Protein AF-A0A7J7K8Y7-F1 (afdb_monomer_lite)

Structure (mmCIF, N/CA/C/O backbone):
data_AF-A0A7J7K8Y7-F1
#
_entry.id   AF-A0A7J7K8Y7-F1
#
loop_
_atom_site.group_PDB
_atom_site.id
_atom_site.type_symbol
_atom_site.label_atom_id
_atom_site.label_alt_id
_atom_site.label_comp_id
_atom_site.label_asym_id
_atom_site.label_entity_id
_atom_site.label_seq_id
_atom_site.pdbx_PDB_ins_code
_atom_site.Cartn_x
_atom_site.Cartn_y
_atom_site.Cartn_z
_atom_site.occupancy
_atom_site.B_iso_or_equiv
_atom_site.auth_seq_id
_atom_site.auth_comp_id
_atom_site.auth_asym_id
_atom_site.auth_atom_id
_atom_site.pdbx_PDB_model_num
ATOM 1 N N . MET A 1 1 ? -10.986 -23.742 -2.523 1.00 42.19 1 MET A N 1
ATOM 2 C CA . MET A 1 1 ? -12.209 -23.161 -3.124 1.00 42.19 1 MET A CA 1
ATOM 3 C C . MET A 1 1 ? -11.952 -21.820 -3.819 1.00 42.19 1 MET A C 1
ATOM 5 O O . MET A 1 1 ? -12.492 -21.605 -4.888 1.00 42.19 1 MET A O 1
ATOM 9 N N . TYR A 1 2 ? -11.054 -20.956 -3.331 1.00 49.38 2 TYR A N 1
ATOM 10 C CA . TYR A 1 2 ? -10.818 -19.616 -3.920 1.00 49.38 2 TYR A CA 1
ATOM 11 C C . TYR A 1 2 ? -10.045 -19.572 -5.253 1.00 49.38 2 TYR A C 1
ATOM 13 O O . TYR A 1 2 ? -9.856 -18.504 -5.833 1.00 49.38 2 TYR A O 1
ATOM 21 N N . CYS A 1 3 ? -9.588 -20.729 -5.743 1.00 46.72 3 CYS A N 1
ATOM 22 C CA . CYS A 1 3 ? -8.905 -20.882 -7.030 1.00 46.72 3 CYS A CA 1
ATOM 23 C C . CYS A 1 3 ? -9.570 -21.924 -7.951 1.00 46.72 3 CYS A C 1
ATOM 25 O O . CYS A 1 3 ? -8.966 -22.340 -8.931 1.00 46.72 3 CYS A O 1
ATOM 27 N N . THR A 1 4 ? -10.788 -22.390 -7.637 1.00 38.56 4 THR A N 1
ATOM 28 C CA . THR A 1 4 ? -11.357 -23.604 -8.262 1.00 38.56 4 THR A CA 1
ATOM 29 C C . THR A 1 4 ? -12.369 -23.357 -9.382 1.00 38.56 4 THR A C 1
ATOM 31 O O . THR A 1 4 ? -12.868 -24.322 -9.956 1.00 38.56 4 THR A O 1
ATOM 34 N N . GLN A 1 5 ? -12.673 -22.106 -9.739 1.00 36.34 5 GLN A N 1
ATOM 35 C CA . GLN A 1 5 ? -13.480 -21.809 -10.929 1.00 36.34 5 GLN A CA 1
ATOM 36 C C . GLN A 1 5 ? -12.563 -21.598 -12.143 1.00 36.34 5 GLN A C 1
ATOM 38 O O . GLN A 1 5 ? -12.161 -20.485 -12.465 1.00 36.34 5 GLN A O 1
ATOM 43 N N . GLY A 1 6 ? -12.202 -22.710 -12.788 1.00 42.69 6 GLY A N 1
ATOM 44 C CA . GLY A 1 6 ? -11.331 -22.756 -13.966 1.00 42.69 6 GLY A CA 1
ATOM 45 C C . GLY A 1 6 ? -9.971 -23.392 -13.677 1.00 42.69 6 GLY A C 1
ATOM 46 O O . GLY A 1 6 ? -9.466 -23.329 -12.559 1.00 42.69 6 GLY A O 1
ATOM 47 N N . ALA A 1 7 ? -9.378 -24.033 -14.687 1.00 43.75 7 ALA A N 1
ATOM 48 C CA . ALA A 1 7 ? -8.025 -24.578 -14.605 1.00 43.75 7 ALA A CA 1
ATOM 49 C C . ALA A 1 7 ? -7.012 -23.422 -14.495 1.00 43.75 7 ALA A C 1
ATOM 51 O O . ALA A 1 7 ? -6.517 -22.924 -15.506 1.00 43.75 7 ALA A O 1
ATOM 52 N N . MET A 1 8 ? -6.750 -22.943 -13.274 1.00 53.72 8 MET A N 1
ATOM 53 C CA . MET A 1 8 ? -5.666 -21.994 -13.027 1.00 53.72 8 MET A CA 1
ATOM 54 C C . MET A 1 8 ? -4.323 -22.674 -13.269 1.00 53.72 8 MET A C 1
ATOM 56 O O . MET A 1 8 ? -4.149 -23.863 -12.996 1.00 53.72 8 MET A O 1
ATOM 60 N N . LEU A 1 9 ? -3.360 -21.909 -13.779 1.00 56.75 9 LEU A N 1
ATOM 61 C CA . LEU A 1 9 ? -2.004 -22.409 -13.940 1.00 56.75 9 LEU A CA 1
ATOM 62 C C . LEU A 1 9 ? -1.392 -22.595 -12.546 1.00 56.75 9 LEU A C 1
ATOM 64 O O . LEU A 1 9 ? -1.409 -21.685 -11.719 1.00 56.75 9 LEU A O 1
ATOM 68 N N . ILE A 1 10 ? -0.852 -23.774 -12.268 1.00 55.50 10 ILE A N 1
ATOM 69 C CA . ILE A 1 10 ? -0.033 -23.987 -11.074 1.00 55.50 10 ILE A CA 1
ATOM 70 C C . ILE A 1 10 ? 1.358 -23.439 -11.387 1.00 55.50 10 ILE A C 1
ATOM 72 O O . ILE A 1 10 ? 1.888 -23.689 -12.473 1.00 55.50 10 ILE A O 1
ATOM 76 N N . TYR A 1 11 ? 1.930 -22.683 -10.449 1.00 52.38 11 TYR A N 1
ATOM 77 C CA . TYR A 1 11 ? 3.283 -22.137 -10.555 1.00 52.38 11 TYR A CA 1
ATOM 78 C C . TYR A 1 11 ? 4.295 -23.287 -10.419 1.00 52.38 11 TYR A C 1
ATOM 80 O O . TYR A 1 11 ? 4.822 -23.555 -9.339 1.00 52.38 11 TYR A O 1
ATOM 88 N N . HIS A 1 12 ? 4.486 -24.053 -11.493 1.00 46.81 12 HIS A N 1
ATOM 89 C CA . HIS A 1 12 ? 5.360 -25.221 -11.494 1.00 46.81 12 HIS A CA 1
ATOM 90 C C . HIS A 1 12 ? 6.812 -24.818 -11.714 1.00 46.81 12 HIS A C 1
ATOM 92 O O . HIS A 1 12 ? 7.111 -24.033 -12.610 1.00 46.81 12 HIS A O 1
ATOM 98 N N . ALA A 1 13 ? 7.729 -25.448 -10.976 1.00 47.72 13 ALA A N 1
ATOM 99 C CA . ALA A 1 13 ? 9.155 -25.244 -11.199 1.00 47.72 13 ALA A CA 1
ATOM 100 C C . ALA A 1 13 ? 9.635 -25.663 -12.596 1.00 47.72 13 ALA A C 1
ATOM 102 O O . ALA A 1 13 ? 10.548 -25.067 -13.150 1.00 47.72 13 ALA A O 1
ATOM 103 N N . SER A 1 14 ? 8.941 -26.612 -13.224 1.00 39.25 14 SER A N 1
ATOM 104 C CA . SER A 1 14 ? 9.184 -27.010 -14.613 1.00 39.25 14 SER A CA 1
ATOM 105 C C . SER A 1 14 ? 8.753 -25.971 -15.656 1.00 39.25 14 SER A C 1
ATOM 107 O O . SER A 1 14 ? 9.057 -26.140 -16.834 1.00 39.25 14 SER A O 1
ATOM 109 N N . GLN A 1 15 ? 8.034 -24.916 -15.255 1.00 44.22 15 GLN A N 1
ATOM 110 C CA . GLN A 1 15 ? 7.740 -23.767 -16.114 1.00 44.22 15 GLN A CA 1
ATOM 111 C C . GLN A 1 15 ? 8.836 -22.701 -16.040 1.00 44.22 15 GLN A C 1
ATOM 113 O O . GLN A 1 15 ? 8.755 -21.723 -16.784 1.00 44.22 15 GLN A O 1
ATOM 118 N N . PHE A 1 16 ? 9.858 -22.873 -15.191 1.00 52.09 16 PHE A N 1
ATOM 119 C CA . PHE A 1 16 ? 10.977 -21.946 -15.179 1.00 52.09 16 PHE A CA 1
ATOM 120 C C . PHE A 1 16 ? 11.800 -22.043 -16.453 1.00 52.09 16 PHE A C 1
ATOM 122 O O . PHE A 1 16 ? 11.925 -23.121 -17.044 1.00 52.09 16 PHE A O 1
ATOM 129 N N . PRO A 1 17 ? 12.393 -20.911 -16.862 1.00 51.50 17 PRO A N 1
ATOM 130 C CA . PRO A 1 17 ? 13.488 -20.925 -17.807 1.00 51.50 17 PRO A CA 1
ATOM 131 C C . PRO A 1 17 ? 14.466 -22.052 -17.445 1.00 51.50 17 PRO A C 1
ATOM 133 O O . PRO A 1 17 ? 14.817 -22.171 -16.266 1.00 51.50 17 PRO A O 1
ATOM 136 N N . PRO A 1 18 ? 14.977 -22.841 -18.410 1.00 57.06 18 PRO A N 1
ATOM 137 C CA . PRO A 1 18 ? 16.203 -23.595 -18.177 1.00 57.06 18 PRO A CA 1
ATOM 138 C C . PRO A 1 18 ? 17.205 -22.656 -17.507 1.00 57.06 18 PRO A C 1
ATOM 140 O O . PRO A 1 18 ? 17.241 -21.486 -17.894 1.00 57.06 18 PRO A O 1
ATOM 143 N N . SER A 1 19 ? 18.006 -23.122 -16.543 1.00 64.62 19 SER A N 1
ATOM 144 C CA . SER A 1 19 ? 18.979 -22.272 -15.829 1.00 64.62 19 SER A CA 1
ATOM 145 C C . SER A 1 19 ? 19.676 -21.286 -16.782 1.00 64.62 19 SER A C 1
ATOM 147 O O . SER A 1 19 ? 19.685 -20.080 -16.549 1.00 64.62 19 SER A O 1
ATOM 149 N N . LYS A 1 20 ? 20.078 -21.769 -17.963 1.00 78.81 20 LYS A N 1
ATOM 150 C CA . LYS A 1 20 ? 20.591 -20.956 -19.069 1.00 78.81 20 LYS A CA 1
ATOM 151 C C . LYS A 1 20 ? 19.724 -19.743 -19.465 1.00 78.81 20 LYS A C 1
ATOM 153 O O . LYS A 1 20 ? 20.255 -18.648 -19.512 1.00 78.81 20 LYS A O 1
ATOM 158 N N . GLN A 1 21 ? 18.421 -19.876 -19.719 1.00 83.25 21 GLN A N 1
ATOM 159 C CA . GLN A 1 21 ? 17.564 -18.744 -20.116 1.00 83.25 21 GLN A CA 1
ATOM 160 C C . GLN A 1 21 ? 17.424 -17.696 -18.996 1.00 83.25 21 GLN A C 1
ATOM 162 O O . GLN A 1 21 ? 17.445 -16.501 -19.295 1.00 83.25 21 GLN A O 1
ATOM 167 N N . THR A 1 22 ? 17.294 -18.098 -17.722 1.00 86.12 22 THR A N 1
ATOM 168 C CA . THR A 1 22 ? 17.276 -17.130 -16.604 1.00 86.12 22 THR A CA 1
ATOM 169 C C . THR A 1 22 ? 18.576 -16.342 -16.552 1.00 86.12 22 THR A C 1
ATOM 171 O O . THR A 1 22 ? 18.562 -15.134 -16.325 1.00 86.12 22 THR A O 1
ATOM 174 N N . LEU A 1 23 ? 19.692 -17.014 -16.811 1.00 84.94 23 LEU A N 1
ATOM 175 C CA . LEU A 1 23 ? 21.024 -16.458 -16.626 1.00 84.94 23 LEU A CA 1
ATOM 176 C C . LEU A 1 23 ? 21.451 -15.614 -17.833 1.00 84.94 23 LEU A C 1
ATOM 178 O O . LEU A 1 23 ? 21.928 -14.498 -17.644 1.00 84.94 23 LEU A O 1
ATOM 182 N N . ASP A 1 24 ? 21.126 -16.045 -19.053 1.00 88.56 24 ASP A N 1
ATOM 183 C CA . ASP A 1 24 ? 21.246 -15.241 -20.276 1.00 88.56 24 ASP A CA 1
ATOM 184 C C . ASP A 1 24 ? 20.433 -13.939 -20.150 1.00 88.56 24 ASP A C 1
ATOM 186 O O . ASP A 1 24 ? 20.905 -12.850 -20.496 1.00 88.56 24 ASP A O 1
ATOM 190 N N . LYS A 1 25 ? 19.210 -14.024 -19.604 1.00 91.88 25 LYS A N 1
ATOM 191 C CA . LYS A 1 25 ? 18.374 -12.842 -19.367 1.00 91.88 25 LYS A CA 1
ATOM 192 C C . LYS A 1 25 ? 18.942 -11.964 -18.253 1.00 91.88 25 LYS A C 1
ATOM 194 O O . LYS A 1 25 ? 18.979 -10.749 -18.424 1.00 91.88 25 LYS A O 1
ATOM 199 N N . TYR A 1 26 ? 19.426 -12.545 -17.155 1.00 92.62 26 TYR A N 1
ATOM 200 C CA . TYR A 1 26 ? 20.090 -11.796 -16.087 1.00 92.62 26 TYR A CA 1
ATOM 201 C C . TYR A 1 26 ? 21.260 -10.981 -16.639 1.00 92.62 26 TYR A C 1
ATOM 203 O O . TYR A 1 26 ? 21.232 -9.757 -16.507 1.00 92.62 26 TYR A O 1
ATOM 211 N N . LEU A 1 27 ? 22.193 -11.622 -17.355 1.00 92.12 27 LEU A N 1
ATOM 212 C CA . LEU A 1 27 ? 23.326 -10.958 -18.006 1.00 92.12 27 LEU A CA 1
ATOM 213 C C . LEU A 1 27 ? 22.851 -9.836 -18.941 1.00 92.12 27 LEU A C 1
ATOM 215 O O . LEU A 1 27 ? 23.279 -8.692 -18.806 1.00 92.12 27 LEU A O 1
ATOM 219 N N . THR A 1 28 ? 21.876 -10.114 -19.809 1.00 93.94 28 THR A N 1
ATOM 220 C CA . THR A 1 28 ? 21.301 -9.096 -20.709 1.00 93.94 28 THR A CA 1
ATOM 221 C C . THR A 1 28 ? 20.746 -7.881 -19.952 1.00 93.94 28 THR A C 1
ATOM 223 O O . THR A 1 28 ? 20.860 -6.752 -20.421 1.00 93.94 28 THR A O 1
ATOM 226 N N . THR A 1 29 ? 20.129 -8.086 -18.785 1.00 94.44 29 THR A N 1
ATOM 227 C CA . THR A 1 29 ? 19.503 -6.998 -18.010 1.00 94.44 29 THR A CA 1
ATOM 228 C C . THR A 1 29 ? 20.467 -6.224 -17.121 1.00 94.44 29 THR A C 1
ATOM 230 O O . THR A 1 29 ? 20.156 -5.094 -16.759 1.00 94.44 29 THR A O 1
ATOM 233 N N . ILE A 1 30 ? 21.621 -6.795 -16.762 1.00 95.19 30 ILE A N 1
ATOM 234 C CA . ILE A 1 30 ? 22.639 -6.078 -15.982 1.00 95.19 30 ILE A CA 1
ATOM 235 C C . ILE A 1 30 ? 23.635 -5.334 -16.871 1.00 95.19 30 ILE A C 1
ATOM 237 O O . ILE A 1 30 ? 24.209 -4.350 -16.422 1.00 95.19 30 ILE A O 1
ATOM 241 N N . SER A 1 31 ? 23.787 -5.729 -18.141 1.00 96.06 31 SER A N 1
ATOM 242 C CA . SER A 1 31 ? 24.730 -5.084 -19.060 1.00 96.06 31 SER A CA 1
ATOM 243 C C . SER A 1 31 ? 24.606 -3.552 -19.168 1.00 96.06 31 SER A C 1
ATOM 245 O O . SER A 1 31 ? 25.650 -2.919 -19.307 1.00 96.06 31 SER A O 1
ATOM 247 N N . PRO A 1 32 ? 23.415 -2.906 -19.104 1.00 96.75 32 PRO A N 1
ATOM 248 C CA . PRO A 1 32 ? 23.344 -1.443 -19.126 1.00 96.75 32 PRO A CA 1
ATOM 249 C C . PRO A 1 32 ? 23.793 -0.774 -17.816 1.00 96.75 32 PRO A C 1
ATOM 251 O O . PRO A 1 32 ? 24.045 0.425 -17.827 1.00 96.75 32 PRO A O 1
ATOM 254 N N . ILE A 1 33 ? 23.874 -1.505 -16.700 1.00 96.56 33 ILE A N 1
ATOM 255 C CA . ILE A 1 33 ? 24.101 -0.958 -15.348 1.00 96.56 33 ILE A CA 1
ATOM 256 C C . ILE A 1 33 ? 25.389 -1.468 -14.688 1.00 96.56 33 ILE A C 1
ATOM 258 O O . ILE A 1 33 ? 25.624 -1.191 -13.516 1.00 96.56 33 ILE A O 1
ATOM 262 N N . THR A 1 34 ? 26.217 -2.207 -15.424 1.00 95.50 34 THR A N 1
ATOM 263 C CA . THR A 1 34 ? 27.508 -2.729 -14.958 1.00 95.50 34 THR A CA 1
ATOM 264 C C . THR A 1 34 ? 28.645 -2.213 -15.819 1.00 95.50 34 THR A C 1
ATOM 266 O O . THR A 1 34 ? 28.494 -2.041 -17.030 1.00 95.50 34 THR A O 1
ATOM 269 N N . THR A 1 35 ? 29.820 -2.057 -15.222 1.00 95.12 35 THR A N 1
ATOM 270 C CA . THR A 1 35 ? 31.058 -1.854 -15.978 1.00 95.12 35 THR A CA 1
ATOM 271 C C . THR A 1 35 ? 31.444 -3.119 -16.766 1.00 95.12 35 THR A C 1
ATOM 273 O O . THR A 1 35 ? 31.028 -4.227 -16.410 1.00 95.12 35 THR A O 1
ATOM 276 N N . PRO A 1 36 ? 32.280 -3.007 -17.820 1.00 93.75 36 PRO A N 1
ATOM 277 C CA . PRO A 1 36 ? 32.773 -4.177 -18.553 1.00 93.75 36 PRO A CA 1
ATOM 278 C C . PRO A 1 36 ? 33.498 -5.206 -17.669 1.00 93.75 36 PRO A C 1
ATOM 280 O O . PRO A 1 36 ? 33.394 -6.411 -17.908 1.00 93.75 36 PRO A O 1
ATOM 283 N N . GLU A 1 37 ? 34.210 -4.745 -16.637 1.00 95.06 37 GLU A N 1
ATOM 284 C CA . GLU A 1 37 ? 34.929 -5.601 -15.686 1.00 95.06 37 GLU A CA 1
ATOM 285 C C . GLU A 1 37 ? 33.967 -6.377 -14.776 1.00 95.06 37 GLU A C 1
ATOM 287 O O . GLU A 1 37 ? 34.088 -7.599 -14.641 1.00 95.06 37 GLU A O 1
ATOM 292 N N . GLU A 1 38 ? 32.968 -5.698 -14.203 1.00 94.50 38 GLU A N 1
ATOM 293 C CA . GLU A 1 38 ? 31.928 -6.332 -13.383 1.00 94.50 38 GLU A CA 1
ATOM 294 C C . GLU A 1 38 ? 31.107 -7.336 -14.195 1.00 94.50 38 GLU A C 1
ATOM 296 O O . GLU A 1 38 ? 30.830 -8.440 -13.717 1.00 94.50 38 GLU A O 1
ATOM 301 N N . PHE A 1 39 ? 30.760 -6.983 -15.436 1.00 92.31 39 PHE A N 1
ATOM 302 C CA . PHE A 1 39 ? 30.033 -7.861 -16.348 1.00 92.31 39 PHE A CA 1
ATOM 303 C C . PHE A 1 39 ? 30.824 -9.142 -16.635 1.00 92.31 39 PHE A C 1
ATOM 305 O O . PHE A 1 39 ? 30.325 -10.243 -16.404 1.00 92.31 39 PHE A O 1
ATOM 312 N N . THR A 1 40 ? 32.087 -8.999 -17.056 1.00 89.12 40 THR A N 1
ATOM 313 C CA . THR A 1 40 ? 32.978 -10.132 -17.361 1.00 89.12 40 THR A CA 1
ATOM 314 C C . THR A 1 40 ? 33.174 -11.024 -16.135 1.00 89.12 40 THR A C 1
ATOM 316 O O . THR A 1 40 ? 33.088 -12.248 -16.222 1.00 89.12 40 THR A O 1
ATOM 319 N N . THR A 1 41 ? 33.380 -10.419 -14.962 1.00 89.00 41 THR A N 1
ATOM 320 C CA . THR A 1 41 ? 33.521 -11.153 -13.697 1.00 89.00 41 THR A CA 1
ATOM 321 C C . THR A 1 41 ? 32.258 -11.948 -13.361 1.00 89.00 41 THR A C 1
ATOM 323 O O . THR A 1 41 ? 32.341 -13.099 -12.923 1.00 89.00 41 THR A O 1
ATOM 326 N N . THR A 1 42 ? 31.084 -11.348 -13.562 1.00 87.12 42 THR A N 1
ATOM 327 C CA . THR A 1 42 ? 29.787 -11.987 -13.302 1.00 87.12 42 THR A CA 1
ATOM 328 C C . THR A 1 42 ? 29.558 -13.173 -14.237 1.00 87.12 42 THR A C 1
ATOM 330 O O . THR A 1 42 ? 29.204 -14.258 -13.774 1.00 87.12 42 THR A O 1
ATOM 333 N N . GLU A 1 43 ? 29.840 -13.005 -15.529 1.00 80.81 43 GLU A N 1
ATOM 334 C CA . GLU A 1 43 ? 29.745 -14.062 -16.541 1.00 80.81 43 GLU A CA 1
ATOM 335 C C . GLU A 1 43 ? 30.680 -15.250 -16.234 1.00 80.81 43 GLU A C 1
ATOM 337 O O . GLU A 1 43 ? 30.263 -16.410 -16.272 1.00 80.81 43 GLU A O 1
ATOM 342 N N . GLN A 1 44 ? 31.932 -14.985 -15.848 1.00 75.75 44 GLN A N 1
ATOM 343 C CA . GLN A 1 44 ? 32.912 -16.034 -15.539 1.00 75.75 44 GLN A CA 1
ATOM 344 C C . GLN A 1 44 ? 32.568 -16.826 -14.272 1.00 75.75 44 GLN A C 1
ATOM 346 O O . GLN A 1 44 ? 32.655 -18.059 -14.260 1.00 75.75 44 GLN A O 1
ATOM 351 N N . LYS A 1 45 ? 32.146 -16.138 -13.201 1.00 73.44 45 LYS A N 1
ATOM 352 C CA . LYS A 1 45 ? 31.668 -16.798 -11.973 1.00 73.44 45 LYS A CA 1
ATOM 353 C C . LYS A 1 45 ? 30.446 -17.664 -12.256 1.00 73.44 45 LYS A C 1
ATOM 355 O O . LYS A 1 45 ? 30.299 -18.735 -11.670 1.00 73.44 45 LYS A O 1
ATOM 360 N N . PHE A 1 46 ? 29.596 -17.219 -13.176 1.00 66.06 46 PHE A N 1
ATOM 361 C CA . PHE A 1 46 ? 28.409 -17.949 -13.573 1.00 66.06 46 PHE A CA 1
ATOM 362 C C . PHE A 1 46 ? 28.735 -19.282 -14.280 1.00 66.06 46 PHE A C 1
ATOM 364 O O . PHE A 1 46 ? 28.132 -20.307 -13.957 1.00 66.06 46 PHE A O 1
ATOM 371 N N . ALA A 1 47 ? 29.750 -19.313 -15.150 1.00 55.94 47 ALA A N 1
ATOM 372 C CA . ALA A 1 47 ? 30.168 -20.523 -15.869 1.00 55.94 47 ALA A CA 1
ATOM 373 C C . ALA A 1 47 ? 30.718 -21.660 -14.973 1.00 55.94 47 ALA A C 1
ATOM 375 O O . ALA A 1 47 ? 30.846 -22.793 -15.434 1.00 55.94 47 ALA A O 1
ATOM 376 N N . SER A 1 48 ? 31.030 -21.385 -13.701 1.00 61.84 48 SER A N 1
ATOM 377 C CA . SER A 1 48 ? 31.778 -22.293 -12.815 1.00 61.84 48 SER A CA 1
ATOM 378 C C . SER A 1 48 ? 30.949 -22.914 -11.671 1.00 61.84 48 SER A C 1
ATOM 380 O O . SER A 1 48 ? 31.536 -23.347 -10.681 1.00 61.84 48 SER A O 1
ATOM 382 N N . ASN A 1 49 ? 29.607 -22.927 -11.738 1.00 64.56 49 ASN A N 1
ATOM 383 C CA . ASN A 1 49 ? 28.802 -22.815 -10.509 1.00 64.56 49 ASN A CA 1
ATOM 384 C C . ASN A 1 49 ? 27.764 -23.917 -10.182 1.00 64.56 49 ASN A C 1
ATOM 386 O O . ASN A 1 49 ? 27.401 -24.754 -11.007 1.00 64.56 49 ASN A O 1
ATOM 390 N N . GLU A 1 50 ? 27.233 -23.852 -8.949 1.00 77.75 50 GLU A N 1
ATOM 391 C CA . GLU A 1 50 ? 26.267 -24.784 -8.323 1.00 77.75 50 GLU A CA 1
ATOM 392 C C . GLU A 1 50 ? 24.834 -24.753 -8.903 1.00 77.75 50 GLU A C 1
ATOM 394 O O . GLU A 1 50 ? 23.960 -25.492 -8.443 1.00 77.75 50 GLU A O 1
ATOM 399 N N . GLY A 1 51 ? 24.571 -23.923 -9.917 1.00 77.44 51 GLY A N 1
ATOM 400 C CA . GLY A 1 51 ? 23.231 -23.652 -10.457 1.00 77.44 51 GLY A CA 1
ATOM 401 C C . GLY A 1 51 ? 22.376 -24.898 -10.742 1.00 77.44 51 GLY A C 1
ATOM 402 O O . GLY A 1 51 ? 21.254 -24.962 -10.250 1.00 77.44 51 GLY A O 1
ATOM 403 N N . PRO A 1 52 ? 22.876 -25.932 -11.454 1.00 79.12 52 PRO A N 1
ATOM 404 C CA . PRO A 1 52 ? 22.102 -27.152 -11.707 1.00 79.12 52 PRO A CA 1
ATOM 405 C C . PRO A 1 52 ? 21.671 -27.899 -10.436 1.00 79.12 52 PRO A C 1
ATOM 407 O O . PRO A 1 52 ? 20.605 -28.510 -10.410 1.00 79.12 52 PRO A O 1
ATOM 410 N N . LYS A 1 53 ? 22.482 -27.850 -9.370 1.00 84.94 53 LYS A N 1
ATOM 411 C CA . LYS A 1 53 ? 22.147 -28.464 -8.079 1.00 84.94 53 LYS A CA 1
ATOM 412 C C . LYS A 1 53 ? 21.021 -27.691 -7.392 1.00 84.94 53 LYS A C 1
ATOM 414 O O . LYS A 1 53 ? 20.081 -28.317 -6.914 1.00 84.94 53 LYS A O 1
ATOM 419 N N . LEU A 1 54 ? 21.104 -26.359 -7.363 1.00 86.81 54 LEU A N 1
ATOM 420 C CA . LEU A 1 54 ? 20.066 -25.498 -6.784 1.00 86.81 54 LEU A CA 1
ATOM 421 C C . LEU A 1 54 ? 18.750 -25.599 -7.566 1.00 86.81 54 LEU A C 1
ATOM 423 O O . LEU A 1 54 ? 17.707 -25.803 -6.957 1.00 86.81 54 LEU A O 1
ATOM 427 N N . GLN A 1 55 ? 18.816 -25.599 -8.902 1.00 85.06 55 GLN A N 1
ATOM 428 C CA . GLN A 1 55 ? 17.664 -25.833 -9.780 1.00 85.06 55 GLN A CA 1
ATOM 429 C C . GLN A 1 55 ? 16.941 -27.133 -9.415 1.00 85.06 55 GLN A C 1
ATOM 431 O O . GLN A 1 55 ? 15.726 -27.146 -9.233 1.00 85.06 55 GLN A O 1
ATOM 436 N N . LYS A 1 56 ? 17.695 -28.228 -9.260 1.00 87.00 56 LYS A N 1
ATOM 437 C CA . LYS A 1 56 ? 17.122 -29.525 -8.893 1.00 87.00 56 LYS A CA 1
ATOM 438 C C . LYS A 1 56 ? 16.450 -29.483 -7.517 1.00 87.00 56 LYS A C 1
ATOM 440 O O . LYS A 1 56 ? 15.364 -30.027 -7.355 1.00 87.00 56 LYS A O 1
ATOM 445 N N . LEU A 1 57 ? 17.075 -28.831 -6.535 1.00 91.62 57 LEU A N 1
ATOM 446 C CA . LEU A 1 57 ? 16.496 -28.672 -5.197 1.00 91.62 57 LEU A CA 1
ATOM 447 C C . LEU A 1 57 ? 15.213 -27.834 -5.224 1.00 91.62 57 LEU A C 1
ATOM 449 O O . LEU A 1 57 ? 14.264 -28.163 -4.516 1.00 91.62 57 LEU A O 1
ATOM 453 N N . LEU A 1 58 ? 15.161 -26.789 -6.052 1.00 89.31 58 LEU A N 1
ATOM 454 C CA . LEU A 1 58 ? 13.968 -25.966 -6.234 1.00 89.31 58 LEU A CA 1
ATOM 455 C C . LEU A 1 58 ? 12.828 -26.765 -6.878 1.00 89.31 58 LEU A C 1
ATOM 457 O O . LEU A 1 58 ? 11.685 -26.704 -6.421 1.00 89.31 58 LEU A O 1
ATOM 461 N N . GLU A 1 59 ? 13.139 -27.558 -7.905 1.00 89.19 59 GLU A N 1
ATOM 462 C CA . GLU A 1 59 ? 12.189 -28.469 -8.546 1.00 89.19 59 GLU A CA 1
ATOM 463 C C . GLU A 1 59 ? 11.645 -29.505 -7.561 1.00 89.19 59 GLU A C 1
ATOM 465 O O . GLU A 1 59 ? 10.428 -29.669 -7.469 1.00 89.19 59 GLU A O 1
ATOM 470 N N . GLU A 1 60 ? 12.522 -30.146 -6.779 1.00 93.00 60 GLU A N 1
ATOM 471 C CA . GLU A 1 60 ? 12.157 -31.087 -5.713 1.00 93.00 60 GLU A CA 1
ATOM 472 C C . GLU A 1 60 ? 11.287 -30.406 -4.637 1.00 93.00 60 GLU A C 1
ATOM 474 O O . GLU A 1 60 ? 10.273 -30.963 -4.214 1.00 93.00 60 GLU A O 1
ATOM 479 N N . TYR A 1 61 ? 11.622 -29.175 -4.237 1.00 91.81 61 TYR A N 1
ATOM 480 C CA . TYR A 1 61 ? 10.853 -28.393 -3.267 1.00 91.81 61 TYR A CA 1
ATOM 481 C C . TYR A 1 61 ? 9.454 -28.016 -3.775 1.00 91.81 61 TYR A C 1
ATOM 483 O O . TYR A 1 61 ? 8.502 -27.978 -2.984 1.00 91.81 61 TYR A O 1
ATOM 491 N N . ALA A 1 62 ? 9.311 -27.746 -5.074 1.00 89.25 62 ALA A N 1
ATOM 492 C CA . ALA A 1 62 ? 8.048 -27.354 -5.689 1.00 89.25 62 ALA A CA 1
ATOM 493 C C . ALA A 1 62 ? 7.052 -28.515 -5.844 1.00 89.25 62 ALA A C 1
ATOM 495 O O . ALA A 1 62 ? 5.850 -28.268 -5.984 1.00 89.25 62 ALA A O 1
ATOM 496 N N . VAL A 1 63 ? 7.511 -29.773 -5.800 1.00 90.25 63 VAL A N 1
ATOM 497 C CA . VAL A 1 63 ? 6.631 -30.946 -5.907 1.00 90.25 63 VAL A CA 1
ATOM 498 C C . VAL A 1 63 ? 5.561 -30.917 -4.808 1.00 90.25 63 VAL A C 1
ATOM 500 O O . VAL A 1 63 ? 5.854 -30.819 -3.617 1.00 90.25 63 VAL A O 1
ATOM 503 N N . GLY A 1 64 ? 4.294 -31.012 -5.219 1.00 86.62 64 GLY A N 1
ATOM 504 C CA . GLY A 1 64 ? 3.142 -31.080 -4.315 1.00 86.62 64 GLY A CA 1
ATOM 505 C C . GLY A 1 64 ? 2.712 -29.751 -3.681 1.00 86.62 64 GLY A C 1
ATOM 506 O O . GLY A 1 64 ? 1.795 -29.761 -2.863 1.00 86.62 64 GLY A O 1
ATOM 507 N N . LYS A 1 65 ? 3.329 -28.615 -4.039 1.00 88.62 65 LYS A N 1
ATOM 508 C CA . LYS A 1 65 ? 2.917 -27.283 -3.562 1.00 88.62 65 LYS A CA 1
ATOM 509 C C . LYS A 1 65 ? 1.942 -26.609 -4.523 1.00 88.62 65 LYS A C 1
ATOM 511 O O . LYS A 1 65 ? 2.105 -26.690 -5.734 1.00 88.62 65 LYS A O 1
ATOM 516 N N . GLU A 1 66 ? 0.978 -25.870 -3.970 1.00 88.75 66 GLU A N 1
ATOM 517 C CA . GLU A 1 66 ? 0.098 -24.984 -4.752 1.00 88.75 66 GLU A CA 1
ATOM 518 C C . GLU A 1 66 ? 0.878 -23.818 -5.386 1.00 88.75 66 GLU A C 1
ATOM 520 O O . GLU A 1 66 ? 0.592 -23.387 -6.500 1.00 88.75 66 GLU A O 1
ATOM 525 N N . SER A 1 67 ? 1.887 -23.324 -4.666 1.00 91.50 67 SER A N 1
ATOM 526 C CA . SER A 1 67 ? 2.894 -22.379 -5.141 1.00 91.50 67 SER A CA 1
ATOM 527 C C . SER A 1 67 ? 4.151 -22.564 -4.300 1.00 91.50 67 SER A C 1
ATOM 529 O O . SER A 1 67 ? 4.090 -22.494 -3.073 1.00 91.50 67 SER A O 1
ATOM 531 N N . TRP A 1 68 ? 5.296 -22.813 -4.934 1.00 92.19 68 TRP A N 1
ATOM 532 C CA . TRP A 1 68 ? 6.569 -22.915 -4.212 1.00 92.19 68 TRP A CA 1
ATOM 533 C C . TRP A 1 68 ? 7.036 -21.549 -3.681 1.00 92.19 68 TRP A C 1
ATOM 535 O O . TRP A 1 68 ? 7.699 -21.479 -2.652 1.00 92.19 68 TRP A O 1
ATOM 545 N N . LEU A 1 69 ? 6.650 -20.464 -4.359 1.00 93.56 69 LEU A N 1
ATOM 546 C CA . LEU A 1 69 ? 7.144 -19.117 -4.090 1.00 93.56 69 LEU A CA 1
ATOM 547 C C . LEU A 1 69 ? 6.324 -18.376 -3.030 1.00 93.56 69 LEU A C 1
ATOM 549 O O . LEU A 1 69 ? 6.878 -17.538 -2.328 1.00 93.56 69 LEU A O 1
ATOM 553 N N . ALA A 1 70 ? 5.018 -18.643 -2.915 1.00 93.75 70 ALA A N 1
ATOM 554 C CA . ALA A 1 70 ? 4.101 -17.800 -2.138 1.00 93.75 70 ALA A CA 1
ATOM 555 C C . ALA A 1 70 ? 4.564 -17.561 -0.688 1.00 93.75 70 ALA A C 1
ATOM 557 O O . ALA A 1 70 ? 4.585 -16.418 -0.232 1.00 93.75 70 ALA A O 1
ATOM 558 N N . GLU A 1 71 ? 4.980 -18.617 0.017 1.00 94.94 71 GLU A N 1
ATOM 559 C CA . GLU A 1 71 ? 5.476 -18.507 1.394 1.00 94.94 71 GLU A CA 1
ATOM 560 C C . GLU A 1 71 ? 6.836 -17.798 1.466 1.00 94.94 71 GLU A C 1
ATOM 562 O O . GLU A 1 71 ? 7.032 -16.918 2.304 1.00 94.94 71 GLU A O 1
ATOM 567 N N . TRP A 1 72 ? 7.779 -18.157 0.590 1.00 96.25 72 TRP A N 1
ATOM 568 C CA . TRP A 1 72 ? 9.109 -17.544 0.570 1.00 96.25 72 TRP A CA 1
ATOM 569 C C . TRP A 1 72 ? 9.039 -16.056 0.260 1.00 96.25 72 TRP A C 1
ATOM 571 O O . TRP A 1 72 ? 9.649 -15.264 0.972 1.00 96.25 72 TRP A O 1
ATOM 581 N N . TRP A 1 73 ? 8.245 -15.668 -0.738 1.00 97.31 73 TRP A N 1
ATOM 582 C CA . TRP A 1 73 ? 8.049 -14.271 -1.098 1.00 97.31 73 TRP A CA 1
ATOM 583 C C . TRP A 1 73 ? 7.380 -13.483 0.026 1.00 97.31 73 TRP A C 1
ATOM 585 O O . TRP A 1 73 ? 7.874 -12.420 0.390 1.00 97.31 73 TRP A O 1
ATOM 595 N N . LEU A 1 74 ? 6.308 -14.013 0.630 1.00 97.62 74 LEU A N 1
ATOM 596 C CA . LEU A 1 74 ? 5.643 -13.355 1.758 1.00 97.62 74 LEU A CA 1
ATOM 597 C C . LEU A 1 74 ? 6.617 -13.098 2.917 1.00 97.62 74 LEU A C 1
ATOM 599 O O . LEU A 1 74 ? 6.641 -12.008 3.493 1.00 97.62 74 LEU A O 1
ATOM 603 N N . ASN A 1 75 ? 7.428 -14.103 3.246 1.00 97.81 75 ASN A N 1
ATOM 604 C CA . ASN A 1 75 ? 8.408 -14.000 4.315 1.00 97.81 75 ASN A CA 1
ATOM 605 C C . ASN A 1 75 ? 9.516 -13.002 3.963 1.00 97.81 75 ASN A C 1
ATOM 607 O O . ASN A 1 75 ? 9.686 -12.021 4.681 1.00 97.81 75 ASN A O 1
ATOM 611 N N . ALA A 1 76 ? 10.217 -13.212 2.849 1.00 97.25 76 ALA A N 1
ATOM 612 C CA . ALA A 1 76 ? 11.397 -12.436 2.480 1.00 97.25 76 ALA A CA 1
ATOM 613 C C . ALA A 1 76 ? 11.075 -10.968 2.166 1.00 97.25 76 ALA A C 1
ATOM 615 O O . ALA A 1 76 ? 11.804 -10.081 2.603 1.00 97.25 76 ALA A O 1
ATOM 616 N N . ALA A 1 77 ? 9.988 -10.703 1.435 1.00 97.44 77 ALA A N 1
ATOM 617 C CA . ALA A 1 77 ? 9.641 -9.346 1.021 1.00 97.44 77 ALA A CA 1
ATOM 618 C C . ALA A 1 77 ? 8.971 -8.530 2.133 1.00 97.44 77 ALA A C 1
ATOM 620 O O . ALA A 1 77 ? 9.081 -7.307 2.132 1.00 97.44 77 ALA A O 1
ATOM 621 N N . TYR A 1 78 ? 8.276 -9.183 3.077 1.00 98.50 78 TYR A N 1
ATOM 622 C CA . TYR A 1 78 ? 7.449 -8.475 4.056 1.00 98.50 78 TYR A CA 1
ATOM 623 C C . TYR A 1 78 ? 7.704 -8.908 5.497 1.00 98.50 78 TYR A C 1
ATOM 625 O O . TYR A 1 78 ? 8.095 -8.073 6.309 1.00 98.50 78 TYR A O 1
ATOM 633 N N . LEU A 1 79 ? 7.464 -10.172 5.862 1.00 98.62 79 LEU A N 1
ATOM 634 C CA . LEU A 1 79 ? 7.405 -10.562 7.282 1.00 98.62 79 LEU A CA 1
ATOM 635 C C . LEU A 1 79 ? 8.779 -10.561 7.976 1.00 98.62 79 LEU A C 1
ATOM 637 O O . LEU A 1 79 ? 8.856 -10.287 9.179 1.00 98.62 79 LEU A O 1
ATOM 641 N N . ASP A 1 80 ? 9.848 -10.821 7.224 1.00 98.44 80 ASP A N 1
ATOM 642 C CA . ASP A 1 80 ? 11.242 -10.711 7.665 1.00 98.44 80 ASP A CA 1
ATOM 643 C C . ASP A 1 80 ? 11.815 -9.297 7.477 1.00 98.44 80 ASP A C 1
ATOM 645 O O . ASP A 1 80 ? 12.857 -8.985 8.051 1.00 98.44 80 ASP A O 1
ATOM 649 N N . TYR A 1 81 ? 11.136 -8.412 6.738 1.00 98.25 81 TYR A N 1
ATOM 650 C CA . TYR A 1 81 ? 11.542 -7.013 6.602 1.00 98.25 81 TYR A CA 1
ATOM 651 C C . TYR A 1 81 ? 11.314 -6.268 7.924 1.00 98.25 81 TYR A C 1
ATOM 653 O O . TYR A 1 81 ? 10.212 -6.292 8.485 1.00 98.25 81 TYR A O 1
ATOM 661 N N . ARG A 1 82 ? 12.383 -5.673 8.473 1.00 98.19 82 ARG A N 1
ATOM 662 C CA . ARG A 1 82 ? 12.402 -5.148 9.853 1.00 98.19 82 ARG A CA 1
ATOM 663 C C . ARG A 1 82 ? 12.334 -3.630 9.957 1.00 98.19 82 ARG A C 1
ATOM 665 O O . ARG A 1 82 ? 12.153 -3.133 11.069 1.00 98.19 82 ARG A O 1
ATOM 672 N N . GLU A 1 83 ? 12.436 -2.910 8.846 1.00 97.88 83 GLU A N 1
ATOM 673 C CA . GLU A 1 83 ? 12.206 -1.466 8.844 1.00 97.88 83 GLU A CA 1
ATOM 674 C C . GLU A 1 83 ? 10.724 -1.136 9.075 1.00 97.88 83 GLU A C 1
ATOM 676 O O . GLU A 1 83 ? 9.857 -1.993 8.860 1.00 97.88 83 GLU A O 1
ATOM 681 N N . PRO A 1 84 ? 10.411 0.085 9.548 1.00 98.06 84 PRO A N 1
ATOM 682 C CA . PRO A 1 84 ? 9.041 0.569 9.662 1.00 98.06 84 PRO A CA 1
ATOM 683 C C . PRO A 1 84 ? 8.182 0.244 8.442 1.00 98.06 84 PRO A C 1
ATOM 685 O O . PRO A 1 84 ? 8.602 0.482 7.312 1.00 98.06 84 PRO A O 1
ATOM 688 N N . CYS A 1 85 ? 6.964 -0.260 8.658 1.00 98.19 85 CYS A N 1
ATOM 689 C CA . CYS A 1 85 ? 6.050 -0.516 7.544 1.00 98.19 85 CYS A CA 1
ATOM 690 C C . CYS A 1 85 ? 5.540 0.788 6.919 1.00 98.19 85 CYS A C 1
ATOM 692 O O . CYS A 1 85 ? 5.408 0.869 5.700 1.00 98.19 85 CYS A O 1
ATOM 694 N N . VAL A 1 86 ? 5.283 1.814 7.735 1.00 98.06 86 VAL A N 1
ATOM 695 C CA . VAL A 1 86 ? 4.959 3.163 7.253 1.00 98.06 86 VAL A CA 1
ATOM 696 C C . VAL A 1 86 ? 6.064 3.670 6.319 1.00 98.06 86 VAL A C 1
ATOM 698 O O . VAL A 1 86 ? 7.240 3.448 6.598 1.00 98.06 86 VAL A O 1
ATOM 701 N N . ILE A 1 87 ? 5.688 4.319 5.211 1.00 97.19 87 ILE A N 1
ATOM 702 C CA . ILE A 1 87 ? 6.570 4.802 4.125 1.00 97.19 87 ILE A CA 1
ATOM 703 C C . ILE A 1 87 ? 7.285 3.683 3.345 1.00 97.19 87 ILE A C 1
ATOM 705 O O . ILE A 1 87 ? 7.140 3.627 2.128 1.00 97.19 87 ILE A O 1
ATOM 709 N N . ASN A 1 88 ? 8.029 2.790 4.005 1.00 97.81 88 ASN A N 1
ATOM 710 C CA . ASN A 1 88 ? 8.905 1.824 3.326 1.00 97.81 88 ASN A CA 1
ATOM 711 C C . ASN A 1 88 ? 8.165 0.635 2.700 1.00 97.81 88 ASN A C 1
ATOM 713 O O . ASN A 1 88 ? 8.688 0.001 1.788 1.00 97.81 88 ASN A O 1
ATOM 717 N N . SER A 1 89 ? 6.990 0.280 3.228 1.00 98.19 89 SER A N 1
ATOM 718 C CA . SER A 1 89 ? 6.246 -0.914 2.805 1.00 98.19 89 SER A CA 1
ATOM 719 C C . SER A 1 89 ? 4.791 -0.605 2.481 1.00 98.19 89 SER A C 1
ATOM 721 O O . SER A 1 89 ? 4.303 -1.049 1.449 1.00 98.19 89 SER A O 1
ATOM 723 N N . ASN A 1 90 ? 4.083 0.111 3.355 1.00 98.62 90 ASN A N 1
ATOM 724 C CA . ASN A 1 90 ? 2.655 0.384 3.221 1.00 98.62 90 ASN A CA 1
ATOM 725 C C . ASN A 1 90 ? 2.402 1.485 2.189 1.00 98.62 90 ASN A C 1
ATOM 727 O O . ASN A 1 90 ? 2.787 2.633 2.437 1.00 98.62 90 ASN A O 1
ATOM 731 N N . PRO A 1 91 ? 1.698 1.202 1.083 1.00 98.69 91 PRO A N 1
ATOM 732 C CA . PRO A 1 91 ? 1.374 2.237 0.117 1.00 98.69 91 PRO A CA 1
ATOM 733 C C . PRO A 1 91 ? 0.202 3.102 0.598 1.00 98.69 91 PRO A C 1
ATOM 735 O O . PRO A 1 91 ? -0.749 2.621 1.223 1.00 98.69 91 PRO A O 1
ATOM 738 N N . GLY A 1 92 ? 0.262 4.391 0.261 1.00 98.25 92 GLY A N 1
ATOM 739 C CA . GLY A 1 92 ? -0.861 5.322 0.362 1.00 98.25 92 GLY A CA 1
ATOM 740 C C . GLY A 1 92 ? -1.568 5.470 -0.986 1.00 98.25 92 GLY A C 1
ATOM 741 O O . GLY A 1 92 ? -0.912 5.593 -2.019 1.00 98.25 92 GLY A O 1
ATOM 742 N N . MET A 1 93 ? -2.899 5.484 -0.990 1.00 98.12 93 MET A N 1
ATOM 743 C CA . MET A 1 93 ? -3.720 5.745 -2.176 1.00 98.12 93 MET A CA 1
ATOM 744 C C . MET A 1 93 ? -4.631 6.942 -1.924 1.00 98.12 93 MET A C 1
ATOM 746 O O . MET A 1 93 ? -5.318 6.996 -0.906 1.00 98.12 93 MET A O 1
ATOM 750 N N . VAL A 1 94 ? -4.644 7.889 -2.862 1.00 97.25 94 VAL A N 1
ATOM 751 C CA . VAL A 1 94 ? -5.451 9.114 -2.789 1.00 97.25 94 VAL A CA 1
ATOM 752 C C . VAL A 1 94 ? -6.703 8.957 -3.648 1.00 97.25 94 VAL A C 1
ATOM 754 O O . VAL A 1 94 ? -6.619 8.586 -4.818 1.00 97.25 94 VAL A O 1
ATOM 757 N N . MET A 1 95 ? -7.861 9.257 -3.067 1.00 96.69 95 MET A N 1
ATOM 758 C CA . MET A 1 95 ? -9.146 9.352 -3.759 1.00 96.69 95 MET A CA 1
ATOM 759 C C . MET A 1 95 ? -9.460 10.813 -4.127 1.00 96.69 95 MET A C 1
ATOM 761 O O . MET A 1 95 ? -8.831 11.731 -3.591 1.00 96.69 95 MET A O 1
ATOM 765 N N . PRO A 1 96 ? -10.443 11.069 -5.013 1.00 95.25 96 PRO A N 1
ATOM 766 C CA . PRO A 1 96 ? -10.893 12.425 -5.311 1.00 95.25 96 PRO A CA 1
ATOM 767 C C . PRO A 1 96 ? -11.241 13.216 -4.044 1.00 95.25 96 PRO A C 1
ATOM 769 O O . PRO A 1 96 ? -12.036 12.766 -3.211 1.00 95.25 96 PRO A O 1
ATOM 772 N N . SER A 1 97 ? -10.652 14.407 -3.916 1.00 94.94 97 SER A N 1
ATOM 773 C CA . SER A 1 97 ? -10.865 15.273 -2.760 1.00 94.94 97 SER A CA 1
ATOM 774 C C . SER A 1 97 ? -12.313 15.751 -2.663 1.00 94.94 97 SER A C 1
ATOM 776 O O . SER A 1 97 ? -13.030 15.882 -3.657 1.00 94.94 97 SER A O 1
ATOM 778 N N . GLN A 1 98 ? -12.743 16.007 -1.432 1.00 96.62 98 GLN A N 1
ATOM 779 C CA . GLN A 1 98 ? -14.098 16.427 -1.094 1.00 96.62 98 GLN A CA 1
ATOM 780 C C . GLN A 1 98 ? -14.097 17.825 -0.479 1.00 96.62 98 GLN A C 1
ATOM 782 O O . GLN A 1 98 ? -13.074 18.323 -0.016 1.00 96.62 98 GLN A O 1
ATOM 787 N N . LYS A 1 99 ? -15.263 18.473 -0.452 1.00 96.50 99 LYS A N 1
ATOM 788 C CA . LYS A 1 99 ? -15.463 19.740 0.261 1.00 96.50 99 LYS A CA 1
ATOM 789 C C . LYS A 1 99 ? -16.530 19.544 1.327 1.00 96.50 99 LYS A C 1
ATOM 791 O O . LYS A 1 99 ? -17.671 19.238 0.995 1.00 96.50 99 LYS A O 1
ATOM 796 N N . PHE A 1 100 ? -16.154 19.738 2.587 1.00 97.50 100 PHE A N 1
ATOM 797 C CA . PHE A 1 100 ? -17.051 19.593 3.733 1.00 97.50 100 PHE A CA 1
ATOM 798 C C . PHE A 1 100 ? -17.314 20.957 4.370 1.00 97.50 100 PHE A C 1
ATOM 800 O O . PHE A 1 100 ? -16.383 21.598 4.869 1.00 97.50 100 PHE A O 1
ATOM 807 N N . ASN A 1 101 ? -18.575 21.396 4.377 1.00 96.62 101 ASN A N 1
ATOM 808 C CA . ASN A 1 101 ? -18.961 22.678 4.972 1.00 96.62 101 ASN A CA 1
ATOM 809 C C . ASN A 1 101 ? -19.190 22.548 6.481 1.00 96.62 101 ASN A C 1
ATOM 811 O O . ASN A 1 101 ? -19.051 23.522 7.217 1.00 96.62 101 ASN A O 1
ATOM 815 N N . SER A 1 102 ? -19.494 21.341 6.954 1.00 97.50 102 SER A N 1
ATOM 816 C CA . SER A 1 102 ? -19.746 21.038 8.360 1.00 97.50 102 SER A CA 1
ATOM 817 C C . SER A 1 102 ? -19.138 19.696 8.773 1.00 97.50 102 SER A C 1
ATOM 819 O O . SER A 1 102 ? -18.729 18.892 7.931 1.00 97.50 102 SER A O 1
ATOM 821 N N . ASP A 1 103 ? -19.087 19.447 10.082 1.00 96.75 103 ASP A N 1
ATOM 822 C CA . ASP A 1 103 ? -18.736 18.121 10.603 1.00 96.75 103 ASP A CA 1
ATOM 823 C C . ASP A 1 103 ? -19.809 17.086 10.238 1.00 96.75 103 ASP A C 1
ATOM 825 O O . ASP A 1 103 ? -19.491 15.918 10.042 1.00 96.75 103 ASP A O 1
ATOM 829 N N . ASP A 1 104 ? -21.062 17.515 10.060 1.00 98.06 104 ASP A N 1
ATOM 830 C CA . ASP A 1 104 ? -22.144 16.648 9.595 1.00 98.06 104 ASP A CA 1
ATOM 831 C C . ASP A 1 104 ? -21.878 16.125 8.173 1.00 98.06 104 ASP A C 1
ATOM 833 O O . ASP A 1 104 ? -21.936 14.915 7.951 1.00 98.06 104 ASP A O 1
ATOM 837 N N . ASP A 1 105 ? -21.469 17.001 7.243 1.00 97.81 105 ASP A N 1
ATOM 838 C CA . ASP A 1 105 ? -21.090 16.621 5.871 1.00 97.81 105 ASP A CA 1
ATOM 839 C C . ASP A 1 105 ? -19.926 15.619 5.871 1.00 97.81 105 ASP A C 1
ATOM 841 O O . ASP A 1 105 ? -19.946 14.609 5.160 1.00 97.81 105 ASP A O 1
ATOM 845 N N . TRP A 1 106 ? -18.906 15.911 6.683 1.00 98.50 106 TRP A N 1
ATOM 846 C CA . TRP A 1 106 ? -17.701 15.098 6.825 1.00 98.50 106 TRP A CA 1
ATOM 847 C C . TRP A 1 106 ? -18.031 13.692 7.337 1.00 98.50 106 TRP A C 1
ATOM 849 O O . TRP A 1 106 ? -17.625 12.693 6.735 1.00 98.50 106 TRP A O 1
ATOM 859 N N . LEU A 1 107 ? -18.826 13.597 8.403 1.00 98.62 107 LEU A N 1
ATOM 860 C CA . LEU A 1 107 ? -19.222 12.318 8.986 1.00 98.62 107 LEU A CA 1
ATOM 861 C C . LEU A 1 107 ? -20.221 11.565 8.106 1.00 98.62 107 LEU A C 1
ATOM 863 O O . LEU A 1 107 ? -20.197 10.334 8.075 1.00 98.62 107 LEU A O 1
ATOM 867 N N . ALA A 1 108 ? -21.065 12.266 7.345 1.00 97.94 108 ALA A N 1
ATOM 868 C CA . ALA A 1 108 ? -21.974 11.638 6.391 1.00 97.94 108 ALA A CA 1
ATOM 869 C C . ALA A 1 108 ? -21.201 11.012 5.223 1.00 97.94 108 ALA A C 1
ATOM 871 O O . ALA A 1 108 ? -21.579 9.950 4.723 1.00 97.94 108 ALA A O 1
ATOM 872 N N . TYR A 1 109 ? -20.105 11.641 4.792 1.00 98.19 109 TYR A N 1
ATOM 873 C CA . TYR A 1 109 ? -19.200 11.057 3.807 1.00 98.19 109 TYR A CA 1
ATOM 874 C C . TYR A 1 109 ? -18.420 9.867 4.386 1.00 98.19 109 TYR A C 1
ATOM 876 O O . TYR A 1 109 ? -18.343 8.816 3.751 1.00 98.19 109 TYR A O 1
ATOM 884 N N . ALA A 1 110 ? -17.909 9.978 5.617 1.00 98.69 110 ALA A N 1
ATOM 885 C CA . ALA A 1 110 ? -17.231 8.869 6.291 1.00 98.69 110 ALA A CA 1
ATOM 886 C C . ALA A 1 110 ? -18.143 7.640 6.461 1.00 98.69 110 ALA A C 1
ATOM 888 O O . ALA A 1 110 ? -17.724 6.509 6.209 1.00 98.69 110 ALA A O 1
ATOM 889 N N . ALA A 1 111 ? -19.413 7.860 6.818 1.00 98.31 111 ALA A N 1
ATOM 890 C CA . ALA A 1 111 ? -20.421 6.809 6.913 1.00 98.31 111 ALA A CA 1
ATOM 891 C C . ALA A 1 111 ? -20.670 6.114 5.564 1.00 98.31 111 ALA A C 1
ATOM 893 O O . ALA A 1 111 ? -20.766 4.887 5.518 1.00 98.31 111 ALA A O 1
ATOM 894 N N . ARG A 1 112 ? -20.713 6.884 4.468 1.00 97.44 112 ARG A N 1
ATOM 895 C CA . ARG A 1 112 ? -20.825 6.369 3.095 1.00 97.44 112 ARG A CA 1
ATOM 896 C C . ARG A 1 112 ? -19.637 5.495 2.702 1.00 97.44 112 ARG A C 1
ATOM 898 O O . ARG A 1 112 ? -19.845 4.381 2.230 1.00 97.44 112 ARG A O 1
ATOM 905 N N . VAL A 1 113 ? -18.408 5.948 2.960 1.00 98.50 113 VAL A N 1
ATOM 906 C CA . VAL A 1 113 ? -17.187 5.158 2.711 1.00 98.50 113 VAL A CA 1
ATOM 907 C C . VAL A 1 113 ? -17.224 3.842 3.490 1.00 98.50 113 VAL A C 1
ATOM 909 O O . VAL A 1 113 ? -17.042 2.773 2.908 1.00 98.50 113 VAL A O 1
ATOM 912 N N . ALA A 1 114 ? -17.528 3.896 4.791 1.00 98.44 114 ALA A N 1
ATOM 913 C CA . ALA A 1 114 ? -17.600 2.704 5.631 1.00 98.44 114 ALA A CA 1
ATOM 914 C C . ALA A 1 114 ? -18.686 1.724 5.158 1.00 98.44 114 ALA A C 1
ATOM 916 O O . ALA A 1 114 ? -18.450 0.514 5.100 1.00 98.44 114 ALA A O 1
ATOM 917 N N . ARG A 1 115 ? -19.867 2.232 4.774 1.00 97.44 115 ARG A N 1
ATOM 918 C CA . ARG A 1 115 ? -20.952 1.400 4.245 1.00 97.44 115 ARG A CA 1
ATOM 919 C C . ARG A 1 115 ? -20.578 0.745 2.920 1.00 97.44 115 ARG A C 1
ATOM 921 O O . ARG A 1 115 ? -20.858 -0.442 2.749 1.00 97.44 115 ARG A O 1
ATOM 928 N N . ALA A 1 116 ? -19.955 1.492 2.013 1.00 97.69 116 ALA A N 1
ATOM 929 C CA . ALA A 1 116 ? -19.526 1.001 0.709 1.00 97.69 116 ALA A CA 1
ATOM 930 C C . ALA A 1 116 ? -18.427 -0.070 0.827 1.00 97.69 116 ALA A C 1
ATOM 932 O O . ALA A 1 116 ? -18.459 -1.072 0.117 1.00 97.69 116 ALA A O 1
ATOM 933 N N . ALA A 1 117 ? -17.500 0.075 1.778 1.00 98.19 117 ALA A N 1
ATOM 934 C CA . ALA A 1 117 ? -16.504 -0.957 2.062 1.00 98.19 117 ALA A CA 1
ATOM 935 C C . ALA A 1 117 ? -17.149 -2.260 2.578 1.00 98.19 117 ALA A C 1
ATOM 937 O O . ALA A 1 117 ? -16.769 -3.349 2.152 1.00 98.19 117 ALA A O 1
ATOM 938 N N . VAL A 1 118 ? -18.166 -2.168 3.448 1.00 96.56 118 VAL A N 1
ATOM 939 C CA . VAL A 1 118 ? -18.945 -3.338 3.910 1.00 96.56 118 VAL A CA 1
ATOM 940 C C . VAL A 1 118 ? -19.799 -3.9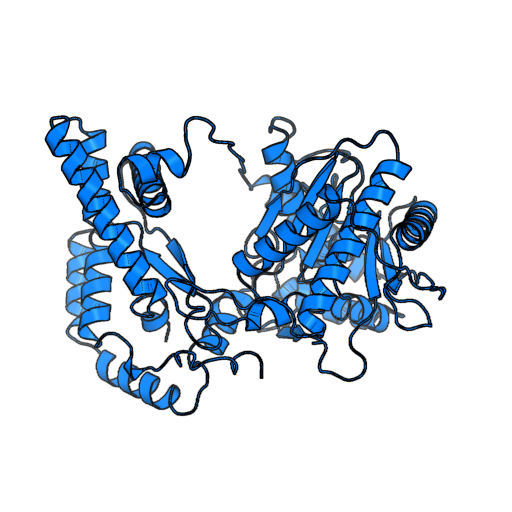43 2.787 1.00 96.56 118 VAL A C 1
ATOM 942 O O . VAL A 1 118 ? -19.994 -5.158 2.747 1.00 96.56 118 VAL A O 1
ATOM 945 N N . ASP A 1 119 ? -20.267 -3.124 1.843 1.00 96.00 119 ASP A N 1
ATOM 946 C CA . ASP A 1 119 ? -20.941 -3.591 0.626 1.00 96.00 119 ASP A CA 1
ATOM 947 C C . ASP A 1 119 ? -20.012 -4.474 -0.211 1.00 96.00 119 ASP A C 1
ATOM 949 O O . ASP A 1 119 ? -20.348 -5.612 -0.531 1.00 96.00 119 ASP A O 1
ATOM 953 N N . TYR A 1 120 ? -18.795 -3.992 -0.474 1.00 96.56 120 TYR A N 1
ATOM 954 C CA . TYR A 1 120 ? -17.786 -4.755 -1.202 1.00 96.56 120 TYR A CA 1
ATOM 955 C C . TYR A 1 120 ? -17.364 -6.021 -0.452 1.00 96.56 120 TYR A C 1
ATOM 957 O O . TYR A 1 120 ? -17.251 -7.093 -1.047 1.00 96.56 120 TYR A O 1
ATOM 965 N N . LYS A 1 121 ? -17.204 -5.936 0.877 1.00 95.19 121 LYS A N 1
ATOM 966 C CA . LYS A 1 121 ? -16.962 -7.114 1.720 1.00 95.19 121 LYS A CA 1
ATOM 967 C C . LYS A 1 121 ? -18.068 -8.157 1.542 1.00 95.19 121 LYS A C 1
ATOM 969 O O . LYS A 1 121 ? -17.763 -9.336 1.443 1.00 95.19 121 LYS A O 1
ATOM 974 N N . SER A 1 122 ? -19.328 -7.737 1.438 1.00 92.56 122 SER A N 1
ATOM 975 C CA . SER A 1 122 ? -20.451 -8.656 1.221 1.00 92.56 122 SER A CA 1
ATOM 976 C C . SER A 1 122 ? -20.350 -9.394 -0.121 1.00 92.56 122 SER A C 1
ATOM 978 O O . SER A 1 122 ? -20.763 -10.547 -0.203 1.00 92.56 122 SER A O 1
ATOM 980 N N . LEU A 1 123 ? -19.778 -8.779 -1.164 1.00 93.75 123 LEU A N 1
ATOM 981 C CA . LEU A 1 123 ? -19.506 -9.467 -2.435 1.00 93.75 123 LEU A CA 1
ATOM 982 C C . LEU A 1 123 ? -18.431 -10.551 -2.281 1.00 93.75 123 LEU A C 1
ATOM 984 O O . LEU A 1 123 ? -18.551 -11.634 -2.846 1.00 93.75 123 LEU A O 1
ATOM 988 N N . ILE A 1 124 ? -17.394 -10.276 -1.487 1.00 92.81 124 ILE A N 1
ATOM 989 C CA . ILE A 1 124 ? -16.332 -11.246 -1.189 1.00 92.81 124 ILE A CA 1
ATOM 990 C C . ILE A 1 124 ? -16.876 -12.387 -0.325 1.00 92.81 124 ILE A C 1
ATOM 992 O O . ILE A 1 124 ? -16.662 -13.553 -0.642 1.00 92.81 124 ILE A O 1
ATOM 996 N N . ASP A 1 125 ? -17.607 -12.064 0.743 1.00 90.12 125 ASP A N 1
ATOM 997 C CA . ASP A 1 125 ? -18.157 -13.041 1.686 1.00 90.12 125 ASP A CA 1
ATOM 998 C C . ASP A 1 125 ? -19.124 -14.024 1.009 1.00 90.12 125 ASP A C 1
ATOM 1000 O O . ASP A 1 125 ? -19.151 -15.200 1.364 1.00 90.12 125 ASP A O 1
ATOM 1004 N N . ASN A 1 126 ? -19.891 -13.548 0.023 1.00 90.56 126 ASN A N 1
ATOM 1005 C CA . ASN A 1 126 ? -20.839 -14.357 -0.742 1.00 90.56 126 ASN A CA 1
ATOM 1006 C C . ASN A 1 126 ? -20.229 -14.997 -2.001 1.00 90.56 126 ASN A C 1
ATOM 1008 O O . ASN A 1 126 ? -20.968 -15.573 -2.797 1.00 90.56 126 ASN A O 1
ATOM 1012 N N . GLU A 1 127 ? -18.914 -14.864 -2.210 1.00 90.56 127 GLU A N 1
ATOM 1013 C CA . GLU A 1 127 ? -18.206 -15.332 -3.411 1.00 90.56 127 GLU A CA 1
ATOM 1014 C C . GLU A 1 127 ? -18.860 -14.846 -4.725 1.00 90.56 127 GLU A C 1
ATOM 1016 O O . GLU A 1 127 ? -18.862 -15.545 -5.737 1.00 90.56 127 GLU A O 1
ATOM 1021 N N . SER A 1 128 ? -19.432 -13.636 -4.712 1.00 92.75 128 SER A N 1
ATOM 1022 C CA . SER A 1 128 ? -20.152 -13.035 -5.843 1.00 92.75 128 SER A CA 1
ATOM 1023 C C . SER A 1 128 ? -19.355 -11.957 -6.578 1.00 92.75 128 SER A C 1
ATOM 1025 O O . SER A 1 128 ? -19.867 -11.340 -7.513 1.00 92.75 128 SER A O 1
ATOM 1027 N N . LEU A 1 129 ? -18.103 -11.728 -6.177 1.00 92.19 129 LEU A N 1
ATOM 1028 C CA . LEU A 1 129 ? -17.177 -10.882 -6.918 1.00 92.19 129 LEU A CA 1
ATOM 1029 C C . LEU A 1 129 ? -16.851 -11.520 -8.276 1.00 92.19 129 LEU A C 1
ATOM 1031 O O . LEU A 1 129 ? -16.485 -12.695 -8.346 1.00 92.19 129 LEU A O 1
ATOM 1035 N N . GLU A 1 130 ? -16.954 -10.738 -9.350 1.00 91.44 130 GLU A N 1
ATOM 1036 C CA . GLU A 1 130 ? -16.626 -11.216 -10.692 1.00 91.44 130 GLU A CA 1
ATOM 1037 C C . GLU A 1 130 ? -15.150 -11.626 -10.781 1.00 91.44 130 GLU A C 1
ATOM 1039 O O . GLU A 1 130 ? -14.249 -10.919 -10.322 1.00 91.44 130 GLU A O 1
ATOM 1044 N N . VAL A 1 131 ? -14.897 -12.789 -11.384 1.00 92.75 131 VAL A N 1
ATOM 1045 C CA . VAL A 1 131 ? -13.533 -13.267 -11.613 1.00 92.75 131 VAL A CA 1
ATOM 1046 C C . VAL A 1 131 ? -12.865 -12.367 -12.643 1.00 92.75 131 VAL A C 1
ATOM 1048 O O . VAL A 1 131 ? -13.324 -12.245 -13.778 1.00 92.75 131 VAL A O 1
ATOM 1051 N N . GLU A 1 132 ? -11.742 -11.771 -12.260 1.00 92.75 132 GLU A N 1
ATOM 1052 C CA . GLU A 1 132 ? -10.965 -10.953 -13.180 1.00 92.75 132 GLU A CA 1
ATOM 1053 C C . GLU A 1 132 ? -10.281 -11.810 -14.248 1.00 92.75 132 GLU A C 1
ATOM 1055 O O . GLU A 1 132 ? -9.813 -12.921 -13.988 1.00 92.75 132 GLU A O 1
ATOM 1060 N N . VAL A 1 133 ? -10.189 -11.269 -15.464 1.00 91.31 133 VAL A N 1
ATOM 1061 C CA . VAL A 1 133 ? -9.633 -11.962 -16.628 1.00 91.31 133 VAL A CA 1
ATOM 1062 C C . VAL A 1 133 ? -8.571 -11.094 -17.294 1.00 91.31 133 VAL A C 1
ATOM 1064 O O . VAL A 1 133 ? -8.811 -9.929 -17.605 1.00 91.31 133 VAL A O 1
ATOM 1067 N N . LEU A 1 134 ? -7.412 -11.684 -17.591 1.00 87.62 134 LEU A N 1
ATOM 1068 C CA . LEU A 1 134 ? -6.354 -11.062 -18.384 1.00 87.62 134 LEU A CA 1
ATOM 1069 C C . LEU A 1 134 ? -6.092 -11.896 -19.637 1.00 87.62 134 LEU A C 1
ATOM 1071 O O . LEU A 1 134 ? -5.768 -13.079 -19.550 1.00 87.62 134 LEU A O 1
ATOM 1075 N N . ALA A 1 135 ? -6.243 -11.279 -20.814 1.00 85.88 135 ALA A N 1
ATOM 1076 C CA . ALA A 1 135 ? -6.046 -11.934 -22.113 1.00 85.88 135 ALA A CA 1
ATOM 1077 C C . ALA A 1 135 ? -6.794 -13.283 -22.242 1.00 85.88 135 ALA A C 1
ATOM 1079 O O . ALA A 1 135 ? -6.257 -14.265 -22.751 1.00 85.88 135 ALA A O 1
ATOM 1080 N N . GLY A 1 136 ? -8.034 -13.333 -21.743 1.00 87.88 136 GLY A N 1
ATOM 1081 C CA . GLY A 1 136 ? -8.883 -14.527 -21.780 1.00 87.88 136 GLY A CA 1
ATOM 1082 C C . GLY A 1 136 ? -8.569 -15.591 -20.722 1.00 87.88 136 GLY A C 1
ATOM 1083 O O . GLY A 1 136 ? -9.225 -16.628 -20.725 1.00 87.88 136 GLY A O 1
ATOM 1084 N N . LYS A 1 137 ? -7.606 -15.365 -19.815 1.00 87.12 137 LYS A N 1
ATOM 1085 C CA . LYS A 1 137 ? -7.310 -16.287 -18.707 1.00 87.12 137 LYS A CA 1
ATOM 1086 C C . LYS A 1 137 ? -7.799 -15.729 -17.366 1.00 87.12 137 LYS A C 1
ATOM 1088 O O . LYS A 1 137 ? -7.587 -14.540 -17.116 1.00 87.12 137 LYS A O 1
ATOM 1093 N N . PRO A 1 138 ? -8.417 -16.555 -16.504 1.00 91.62 138 PRO A N 1
ATOM 1094 C CA . PRO A 1 138 ? -8.845 -16.123 -15.180 1.00 91.62 138 PRO A CA 1
ATOM 1095 C C . PRO A 1 138 ? -7.638 -15.787 -14.299 1.00 91.62 138 PRO A C 1
ATOM 1097 O O . PRO A 1 138 ? -6.576 -16.404 -14.412 1.00 91.62 138 PRO A O 1
ATOM 1100 N N . LEU A 1 139 ? -7.819 -14.815 -13.412 1.00 93.50 139 LEU A N 1
ATOM 1101 C CA . LEU A 1 139 ? -6.847 -14.426 -12.403 1.00 93.50 139 LEU A CA 1
ATOM 1102 C C . LEU A 1 139 ? -7.222 -15.005 -11.036 1.00 93.50 139 LEU A C 1
ATOM 1104 O O . LEU A 1 139 ? -8.387 -15.122 -10.667 1.00 93.50 139 LEU A O 1
ATOM 1108 N N . CYS A 1 140 ? -6.204 -15.324 -10.247 1.00 93.88 140 CYS A N 1
ATOM 1109 C CA . CYS A 1 140 ? -6.317 -15.725 -8.860 1.00 93.88 140 CYS A CA 1
ATOM 1110 C C . CYS A 1 140 ? -6.955 -14.597 -8.038 1.00 93.88 140 CYS A C 1
ATOM 1112 O O . CYS A 1 140 ? -6.470 -13.459 -8.036 1.00 93.88 140 CYS A O 1
ATOM 1114 N N . MET A 1 141 ? -8.024 -14.932 -7.315 1.00 93.88 141 MET A N 1
ATOM 1115 C CA . MET A 1 141 ? -8.791 -13.988 -6.498 1.00 93.88 141 MET A CA 1
ATOM 1116 C C . MET A 1 141 ? -8.406 -14.030 -5.012 1.00 93.88 141 MET A C 1
ATOM 1118 O O . MET A 1 141 ? -8.963 -13.273 -4.227 1.00 93.88 141 MET A O 1
ATOM 1122 N N . VAL A 1 142 ? -7.432 -14.860 -4.602 1.00 93.12 142 VAL A N 1
ATOM 1123 C CA . VAL A 1 142 ? -7.089 -15.074 -3.177 1.00 93.12 142 VAL A CA 1
ATOM 1124 C C . VAL A 1 142 ? -6.759 -13.779 -2.430 1.00 93.12 142 VAL A C 1
ATOM 1126 O O . VAL A 1 142 ? -7.103 -13.639 -1.263 1.00 93.12 142 VAL A O 1
ATOM 1129 N N . GLN A 1 143 ? -6.142 -12.808 -3.108 1.00 95.50 143 GLN A N 1
ATOM 1130 C CA . GLN A 1 143 ? -5.756 -11.541 -2.491 1.00 95.50 143 GLN A CA 1
ATOM 1131 C C . GLN A 1 143 ? -6.980 -10.756 -1.993 1.00 95.50 143 GLN A C 1
ATOM 1133 O O . GLN A 1 143 ? -6.915 -10.182 -0.914 1.00 95.50 143 GLN A O 1
ATOM 1138 N N . TYR A 1 144 ? -8.118 -10.804 -2.699 1.00 95.56 144 TYR A N 1
ATOM 1139 C CA . TYR A 1 144 ? -9.366 -10.141 -2.284 1.00 95.56 144 TYR A CA 1
ATOM 1140 C C . TYR A 1 144 ? -9.902 -10.710 -0.969 1.00 95.56 144 TYR A C 1
ATOM 1142 O O . TYR A 1 144 ? -10.434 -9.977 -0.146 1.00 95.56 144 TYR A O 1
ATOM 1150 N N . TYR A 1 145 ? -9.701 -12.004 -0.725 1.00 92.62 145 TYR A N 1
ATOM 1151 C CA . TYR A 1 145 ? -10.118 -12.658 0.517 1.00 92.62 145 TYR A CA 1
ATOM 1152 C C . TYR A 1 145 ? -9.183 -12.363 1.697 1.00 92.62 145 TYR A C 1
ATOM 1154 O O . TYR A 1 145 ? -9.507 -12.722 2.826 1.00 92.62 145 TYR A O 1
ATOM 1162 N N . ASN A 1 146 ? -8.053 -11.691 1.449 1.00 94.12 146 ASN A N 1
ATOM 1163 C CA . ASN A 1 146 ? -7.052 -11.364 2.460 1.00 94.12 146 ASN A CA 1
ATOM 1164 C C . ASN A 1 146 ? -7.041 -9.877 2.855 1.00 94.12 146 ASN A C 1
ATOM 1166 O O . ASN A 1 146 ? -6.314 -9.527 3.782 1.00 94.12 146 ASN A O 1
ATOM 1170 N N . ILE A 1 147 ? -7.787 -8.988 2.181 1.00 95.88 147 ILE A N 1
ATOM 1171 C CA . ILE A 1 147 ? -7.721 -7.539 2.472 1.00 95.88 147 ILE A CA 1
ATOM 1172 C C . ILE A 1 147 ? -8.549 -7.130 3.698 1.00 95.88 147 ILE A C 1
ATOM 1174 O O . ILE A 1 147 ? -8.127 -6.270 4.469 1.00 95.88 147 ILE A O 1
ATOM 1178 N N . PHE A 1 148 ? -9.711 -7.752 3.914 1.00 97.06 148 PHE A N 1
ATOM 1179 C CA . PHE A 1 148 ? -10.564 -7.472 5.072 1.00 97.06 148 PHE A CA 1
ATOM 1180 C C . PHE A 1 148 ? -10.266 -8.404 6.234 1.00 97.06 148 PHE A C 1
ATOM 1182 O O . PHE A 1 148 ? -9.911 -9.562 6.039 1.00 97.06 148 PHE A O 1
ATOM 1189 N N . SER A 1 149 ? -10.491 -7.911 7.454 1.00 96.81 149 SER A N 1
ATOM 1190 C CA . SER A 1 149 ? -10.323 -8.709 8.674 1.00 96.81 149 SER A CA 1
ATOM 1191 C C . SER A 1 149 ? -8.916 -9.299 8.805 1.00 96.81 149 SER A C 1
ATOM 1193 O O . SER A 1 149 ? -8.728 -10.374 9.374 1.00 96.81 149 SER A O 1
ATOM 1195 N N . THR A 1 150 ? -7.929 -8.551 8.308 1.00 97.56 150 THR A N 1
ATOM 1196 C CA . THR A 1 150 ? -6.517 -8.927 8.303 1.00 97.56 150 THR A CA 1
ATOM 1197 C C . THR A 1 150 ? -5.685 -7.881 9.032 1.00 97.56 150 THR A C 1
ATOM 1199 O O . THR A 1 150 ? -6.004 -6.686 9.026 1.00 97.56 150 THR A O 1
ATOM 1202 N N . CYS A 1 151 ? -4.666 -8.335 9.749 1.00 98.38 151 CYS A N 1
ATOM 1203 C CA . CYS A 1 151 ? -3.721 -7.487 10.458 1.00 98.38 151 CYS A CA 1
ATOM 1204 C C . CYS A 1 151 ? -2.355 -8.165 10.481 1.00 98.38 151 CYS A C 1
ATOM 1206 O O . CYS A 1 151 ? -2.248 -9.375 10.703 1.00 98.38 151 CYS A O 1
ATOM 1208 N N . ARG A 1 152 ? -1.299 -7.385 10.292 1.00 98.75 152 ARG A N 1
ATOM 1209 C CA . ARG A 1 152 ? 0.057 -7.810 10.615 1.00 98.75 152 ARG A CA 1
ATOM 1210 C C . ARG A 1 152 ? 0.242 -7.747 12.129 1.00 98.75 152 ARG A C 1
ATOM 1212 O O . ARG A 1 152 ? -0.307 -6.872 12.785 1.00 98.75 152 ARG A O 1
ATOM 1219 N N . VAL A 1 153 ? 0.988 -8.684 12.698 1.00 98.44 153 VAL A N 1
ATOM 1220 C CA . VAL A 1 153 ? 1.308 -8.710 14.130 1.00 98.44 153 VAL A CA 1
ATOM 1221 C C . VAL A 1 153 ? 2.822 -8.765 14.283 1.00 98.44 153 VAL A C 1
ATOM 1223 O O . VAL A 1 153 ? 3.454 -9.643 13.678 1.00 98.44 153 VAL A O 1
ATOM 1226 N N . PRO A 1 154 ? 3.427 -7.860 15.069 1.00 98.69 154 PRO A N 1
ATOM 1227 C CA . PRO A 1 154 ? 4.871 -7.780 15.173 1.00 98.69 154 PRO A CA 1
ATOM 1228 C C . PRO A 1 154 ? 5.437 -8.983 15.936 1.00 98.69 154 PRO A C 1
ATOM 1230 O O . PRO A 1 154 ? 4.906 -9.403 16.968 1.00 98.69 154 PRO A O 1
ATOM 1233 N N . GLY A 1 155 ? 6.544 -9.531 15.443 1.00 98.19 155 GLY A N 1
ATOM 1234 C CA . GLY A 1 155 ? 7.291 -10.602 16.104 1.00 98.19 155 GLY A CA 1
ATOM 1235 C C . GLY A 1 155 ? 8.773 -10.264 16.214 1.00 98.19 155 GLY A C 1
ATOM 1236 O O . GLY A 1 155 ? 9.285 -9.447 15.462 1.00 98.19 155 GLY A O 1
ATOM 1237 N N . LEU A 1 156 ? 9.491 -10.868 17.166 1.00 95.88 156 LEU A N 1
ATOM 1238 C CA . LEU A 1 156 ? 10.891 -10.496 17.446 1.00 95.88 156 LEU A CA 1
ATOM 1239 C C . LEU A 1 156 ? 11.877 -10.846 16.323 1.00 95.88 156 LEU A C 1
ATOM 1241 O O . LEU A 1 156 ? 12.924 -10.217 16.225 1.00 95.88 156 LEU A O 1
ATOM 1245 N N . LYS A 1 157 ? 11.576 -11.877 15.531 1.00 96.00 157 LYS A N 1
ATOM 1246 C CA . LYS A 1 157 ? 12.409 -12.309 14.396 1.00 96.00 157 LYS A CA 1
ATOM 1247 C C . LYS A 1 157 ? 11.700 -12.077 13.070 1.00 96.00 157 LYS A C 1
ATOM 1249 O O . LYS A 1 157 ? 12.282 -11.520 12.153 1.00 96.00 157 LYS A O 1
ATOM 1254 N N . ARG A 1 158 ? 10.438 -12.492 13.023 1.00 98.25 158 ARG A N 1
ATOM 1255 C CA . ARG A 1 158 ? 9.550 -12.413 11.873 1.00 98.25 158 ARG A CA 1
ATOM 1256 C C . ARG A 1 158 ? 8.175 -11.996 12.370 1.00 98.25 158 ARG A C 1
ATOM 1258 O O . ARG A 1 158 ? 7.733 -12.486 13.412 1.00 98.25 158 ARG A O 1
ATOM 1265 N N . ASP A 1 159 ? 7.524 -11.106 11.640 1.00 98.81 159 ASP A N 1
ATOM 1266 C CA . ASP A 1 159 ? 6.127 -10.757 11.885 1.00 98.81 159 ASP A CA 1
ATOM 1267 C C . ASP A 1 159 ? 5.202 -11.889 11.421 1.00 98.81 159 ASP A C 1
ATOM 1269 O O . ASP A 1 159 ? 5.611 -12.837 10.760 1.00 98.81 159 ASP A O 1
ATOM 1273 N N . ARG A 1 160 ? 3.922 -11.824 11.757 1.00 98.06 160 ARG A N 1
ATOM 1274 C CA . ARG A 1 160 ? 2.940 -12.788 11.248 1.00 98.06 160 ARG A CA 1
ATOM 1275 C C . ARG A 1 160 ? 1.731 -12.061 10.710 1.00 98.06 160 ARG A C 1
ATOM 1277 O O . ARG A 1 160 ? 1.381 -10.997 11.211 1.00 98.06 160 ARG A O 1
ATOM 1284 N N . LEU A 1 161 ? 1.070 -12.670 9.739 1.00 96.75 161 LEU A N 1
ATOM 1285 C CA . LEU A 1 161 ? -0.212 -12.193 9.260 1.00 96.75 161 LEU A CA 1
ATOM 1286 C C . LEU A 1 161 ? -1.339 -12.968 9.942 1.00 96.75 161 LEU A C 1
ATOM 1288 O O . LEU A 1 161 ? -1.327 -14.200 9.949 1.00 96.75 161 LEU A O 1
ATOM 1292 N N . VAL A 1 162 ? -2.308 -12.260 10.520 1.00 94.81 162 VAL A N 1
ATOM 1293 C CA . VAL A 1 162 ? -3.581 -12.850 10.948 1.00 94.81 162 VAL A CA 1
ATOM 1294 C C . VAL A 1 162 ? -4.674 -12.408 10.002 1.00 94.81 162 VAL A C 1
ATOM 1296 O O . VAL A 1 162 ? -4.811 -11.223 9.736 1.00 94.81 162 VAL A O 1
ATOM 1299 N N . CYS A 1 163 ? -5.451 -13.366 9.515 1.00 92.50 163 CYS A N 1
ATOM 1300 C CA . CYS A 1 163 ? -6.613 -13.136 8.669 1.00 92.50 163 CYS A CA 1
ATOM 1301 C C . CYS A 1 163 ? -7.788 -13.904 9.271 1.00 92.50 163 CYS A C 1
ATOM 1303 O O . CYS A 1 163 ? -7.653 -15.084 9.614 1.00 92.50 163 CYS A O 1
ATOM 1305 N N . TYR A 1 164 ? -8.940 -13.250 9.374 1.00 88.12 164 TYR A N 1
ATOM 1306 C CA . TYR A 1 164 ? -10.186 -13.842 9.857 1.00 88.12 164 TYR A CA 1
ATOM 1307 C C . TYR A 1 164 ? -11.212 -13.870 8.713 1.00 88.12 164 TYR A C 1
ATOM 1309 O O . TYR A 1 164 ? -12.102 -13.020 8.666 1.00 88.12 164 TYR A O 1
ATOM 1317 N N . PRO A 1 165 ? -11.058 -14.810 7.759 1.00 72.88 165 PRO A N 1
ATOM 1318 C CA . PRO A 1 165 ? -11.876 -14.862 6.554 1.00 72.88 165 PRO A CA 1
ATOM 1319 C C . PRO A 1 165 ? -13.343 -15.229 6.849 1.00 72.88 165 PRO A C 1
ATOM 1321 O O . PRO A 1 165 ? -13.637 -15.855 7.873 1.0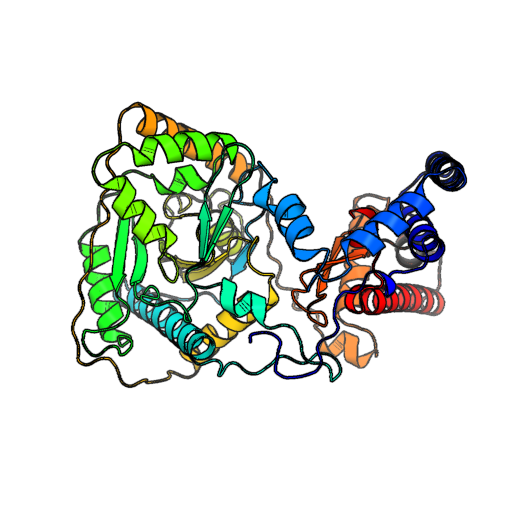0 72.88 165 PRO A O 1
ATOM 1324 N N . PRO A 1 166 ? -14.270 -14.900 5.930 1.00 64.19 166 PRO A N 1
ATOM 1325 C CA . PRO A 1 166 ? -15.713 -15.096 6.114 1.00 64.19 166 PRO A CA 1
ATOM 1326 C C . PRO A 1 166 ? -16.146 -16.552 6.293 1.00 64.19 166 PRO A C 1
ATOM 1328 O O . PRO A 1 166 ? -17.167 -16.824 6.916 1.00 64.19 166 PRO A O 1
ATOM 1331 N N . ASN A 1 167 ? -15.354 -17.502 5.796 1.00 63.41 167 ASN A N 1
ATOM 1332 C CA . ASN A 1 167 ? -15.621 -18.936 5.912 1.00 63.41 167 ASN A CA 1
ATOM 1333 C C . ASN A 1 167 ? -15.371 -19.511 7.324 1.00 63.41 167 ASN A C 1
ATOM 1335 O O . ASN A 1 167 ? -15.565 -20.709 7.542 1.00 63.41 167 ASN A O 1
ATOM 1339 N N . LYS A 1 16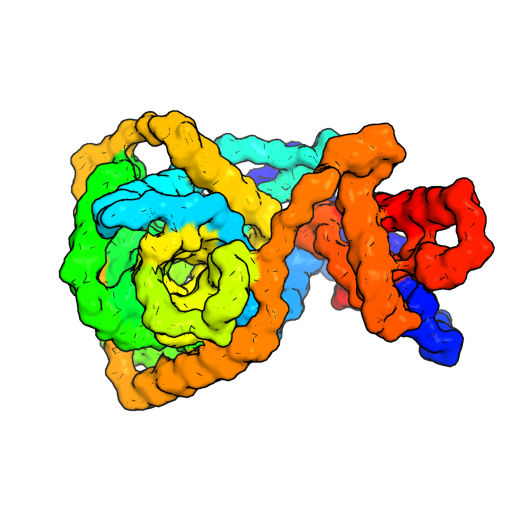8 ? -14.912 -18.697 8.285 1.00 66.50 168 LYS A N 1
ATOM 1340 C CA . LYS A 1 168 ? -14.704 -19.105 9.680 1.00 66.50 168 LYS A CA 1
ATOM 1341 C C . LYS A 1 168 ? -15.957 -18.813 10.522 1.00 66.50 168 LYS A C 1
ATOM 1343 O O . LYS A 1 168 ? -16.528 -17.729 10.405 1.00 66.50 168 LYS A O 1
ATOM 1348 N N . PRO A 1 169 ? -16.362 -19.720 11.436 1.00 57.19 169 PRO A N 1
ATOM 1349 C CA . PRO A 1 169 ? -17.383 -19.399 12.430 1.00 57.19 169 PRO A CA 1
ATOM 1350 C C . PRO A 1 169 ? -16.918 -18.196 13.268 1.00 57.19 169 PRO A C 1
ATOM 1352 O O . PRO A 1 169 ? -15.776 -18.171 13.726 1.00 57.19 169 PRO A O 1
ATOM 1355 N N . ASN A 1 170 ? -17.802 -17.211 13.463 1.00 67.94 170 ASN A N 1
ATOM 1356 C CA . ASN A 1 170 ? -17.532 -15.919 14.119 1.00 67.94 170 ASN A CA 1
ATOM 1357 C C . ASN A 1 170 ? -16.641 -14.947 13.322 1.00 67.94 170 ASN A C 1
ATOM 1359 O O . ASN A 1 170 ? -15.793 -14.267 13.905 1.00 67.94 170 ASN A O 1
ATOM 1363 N N . ALA A 1 171 ? -16.842 -14.857 12.003 1.00 82.62 171 ALA A N 1
ATOM 1364 C CA . ALA A 1 171 ? -16.237 -13.805 11.189 1.00 82.62 171 ALA A CA 1
ATOM 1365 C C . ALA A 1 171 ? -16.470 -12.409 11.821 1.00 82.62 171 ALA A C 1
ATOM 1367 O O . ALA A 1 171 ? -17.589 -12.124 12.267 1.00 82.62 171 ALA A O 1
ATOM 1368 N N . PRO A 1 172 ? -15.443 -11.540 11.890 1.00 91.62 172 PRO A N 1
ATOM 1369 C CA . PRO A 1 172 ? -15.570 -10.234 12.526 1.00 91.62 172 PRO A CA 1
ATOM 1370 C C . PRO A 1 172 ? -16.640 -9.361 11.867 1.00 91.62 172 PRO A C 1
ATOM 1372 O O . PRO A 1 172 ? -16.717 -9.259 10.642 1.00 91.62 172 PRO A O 1
ATOM 1375 N N . ARG A 1 173 ? -17.451 -8.708 12.703 1.00 93.31 173 ARG A N 1
ATOM 1376 C CA . ARG A 1 173 ? -18.571 -7.848 12.290 1.00 93.31 173 ARG A CA 1
ATOM 1377 C C . ARG A 1 173 ? -18.312 -6.362 12.537 1.00 93.31 173 ARG A C 1
ATOM 1379 O O . ARG A 1 173 ? -19.045 -5.521 12.020 1.00 93.31 173 ARG A O 1
ATOM 1386 N N . HIS A 1 174 ? -17.265 -6.031 13.286 1.00 97.19 174 HIS A N 1
ATOM 1387 C CA . HIS A 1 174 ? -16.951 -4.667 13.683 1.00 97.19 174 HIS A CA 1
ATOM 1388 C C . HIS A 1 174 ? -15.808 -4.066 12.873 1.00 97.19 174 HIS A C 1
ATOM 1390 O O . HIS A 1 174 ? -14.890 -4.760 12.438 1.00 97.19 174 HIS A O 1
ATOM 1396 N N . ILE A 1 175 ? -15.843 -2.749 12.720 1.00 98.75 175 ILE A N 1
ATOM 1397 C CA . ILE A 1 175 ? -14.687 -1.937 12.335 1.00 98.75 175 ILE A CA 1
ATOM 1398 C C . ILE A 1 175 ? -14.080 -1.320 13.594 1.00 98.75 175 ILE A C 1
ATOM 1400 O O . ILE A 1 175 ? -14.704 -1.325 14.661 1.00 98.75 175 ILE A O 1
ATOM 1404 N N . VAL A 1 176 ? -12.881 -0.760 13.471 1.00 98.88 176 VAL A N 1
ATOM 1405 C CA . VAL A 1 176 ? -12.366 0.175 14.475 1.00 98.88 176 VAL A CA 1
ATOM 1406 C C . VAL A 1 176 ? -12.299 1.567 13.864 1.00 98.88 176 VAL A C 1
ATOM 1408 O O . VAL A 1 176 ? -11.780 1.751 12.768 1.00 98.88 176 VAL A O 1
ATOM 1411 N N . VAL A 1 177 ? -12.848 2.546 14.570 1.00 98.94 177 VAL A N 1
ATOM 1412 C CA . VAL A 1 177 ? -12.802 3.959 14.204 1.00 98.94 177 VAL A CA 1
ATOM 1413 C C . VAL A 1 177 ? -11.758 4.642 15.073 1.00 98.94 177 VAL A C 1
ATOM 1415 O O . VAL A 1 177 ? -11.757 4.456 16.291 1.00 98.94 177 VAL A O 1
ATOM 1418 N N . MET A 1 178 ? -10.888 5.433 14.454 1.00 98.75 178 MET A N 1
ATOM 1419 C CA . MET A 1 178 ? -9.936 6.289 15.148 1.00 98.75 178 MET A CA 1
ATOM 1420 C C . MET A 1 178 ? -10.294 7.757 14.983 1.00 98.75 178 MET A C 1
ATOM 1422 O O . MET A 1 178 ? -10.487 8.240 13.867 1.00 98.75 178 MET A O 1
ATOM 1426 N N . HIS A 1 179 ? -10.347 8.469 16.101 1.00 98.75 179 HIS A N 1
ATOM 1427 C CA . HIS A 1 179 ? -10.472 9.920 16.144 1.00 98.75 179 HIS A CA 1
ATOM 1428 C C . HIS A 1 179 ? -9.672 10.418 17.343 1.00 98.75 179 HIS A C 1
ATOM 1430 O O . HIS A 1 179 ? -9.814 9.882 18.443 1.00 98.75 179 HIS A O 1
ATOM 1436 N N . ASN A 1 180 ? -8.829 11.437 17.149 1.00 97.75 180 ASN A N 1
ATOM 1437 C CA . ASN A 1 180 ? -8.057 12.036 18.242 1.00 97.75 180 ASN A CA 1
ATOM 1438 C C . ASN A 1 180 ? -7.174 11.027 19.011 1.00 97.75 180 ASN A C 1
ATOM 1440 O O . ASN A 1 180 ? -7.050 11.086 20.236 1.00 97.75 180 ASN A O 1
ATOM 1444 N N . ASN A 1 181 ? -6.569 10.076 18.293 1.00 98.31 181 ASN A N 1
ATOM 1445 C CA . ASN A 1 181 ? -5.741 8.997 18.852 1.00 98.31 181 ASN A CA 1
ATOM 1446 C C . ASN A 1 181 ? -6.507 7.978 19.720 1.00 98.31 181 ASN A C 1
ATOM 1448 O O . ASN A 1 181 ? -5.895 7.082 20.300 1.00 98.31 181 ASN A O 1
ATOM 1452 N N . GLN A 1 182 ? -7.832 8.096 19.813 1.00 98.69 182 GLN A N 1
ATOM 1453 C CA . GLN A 1 182 ? -8.697 7.164 20.531 1.00 98.69 182 GLN A CA 1
ATOM 1454 C C . GLN A 1 182 ? -9.271 6.122 19.571 1.00 98.69 182 GLN A C 1
ATOM 1456 O O . GLN A 1 182 ? -9.480 6.405 18.392 1.00 98.69 182 GLN A O 1
ATOM 1461 N N . PHE A 1 183 ? -9.554 4.924 20.082 1.00 98.81 183 PHE A N 1
ATOM 1462 C CA . PHE A 1 183 ? -10.022 3.784 19.296 1.00 98.81 183 PHE A CA 1
ATOM 1463 C C . PHE A 1 183 ? -11.432 3.378 19.725 1.00 98.81 183 PHE A C 1
ATOM 1465 O O . PHE A 1 183 ? -11.689 3.170 20.908 1.00 98.81 183 PHE A O 1
ATOM 1472 N N . PHE A 1 184 ? -12.337 3.183 18.770 1.00 98.81 184 PHE A N 1
ATOM 1473 C CA . PHE A 1 184 ? -13.711 2.758 19.032 1.00 98.81 184 PHE A CA 1
ATOM 1474 C C . PHE A 1 184 ? -14.062 1.545 18.180 1.00 98.81 184 PHE A C 1
ATOM 1476 O O . PHE A 1 184 ? -14.004 1.611 16.957 1.00 98.81 184 PHE A O 1
ATOM 1483 N N . SER A 1 185 ? -14.455 0.438 18.807 1.00 98.62 185 SER A N 1
ATOM 1484 C CA . SER A 1 185 ? -15.047 -0.695 18.094 1.00 98.62 185 SER A CA 1
ATOM 1485 C C . SER A 1 185 ? -16.501 -0.364 17.764 1.00 98.62 185 SER A C 1
ATOM 1487 O O . SER A 1 185 ? -17.272 -0.023 18.661 1.00 98.62 185 SER A O 1
ATOM 1489 N N . LEU A 1 186 ? -16.877 -0.490 16.492 1.00 98.12 186 LEU A N 1
ATOM 1490 C CA . LEU A 1 186 ? -18.223 -0.215 15.990 1.00 98.12 186 LEU A CA 1
ATOM 1491 C C . LEU A 1 186 ? -18.696 -1.419 15.178 1.00 98.12 186 LEU A C 1
ATOM 1493 O O . LEU A 1 186 ? -18.114 -1.741 14.143 1.00 98.12 186 LEU A O 1
ATOM 1497 N N . ASP A 1 187 ? -19.738 -2.097 15.652 1.00 96.00 187 ASP A N 1
ATOM 1498 C CA . ASP A 1 187 ? -20.328 -3.230 14.937 1.00 96.00 187 ASP A CA 1
ATOM 1499 C C . ASP A 1 187 ? -21.084 -2.735 13.699 1.00 96.00 187 ASP A C 1
ATOM 1501 O O . ASP A 1 187 ? -22.003 -1.931 13.816 1.00 96.00 187 ASP A O 1
ATOM 1505 N N . MET A 1 188 ? -20.721 -3.221 12.509 1.00 96.31 188 MET A N 1
ATOM 1506 C CA . MET A 1 188 ? -21.291 -2.763 11.231 1.00 96.31 188 MET A CA 1
ATOM 1507 C C . MET A 1 188 ? -22.585 -3.485 10.843 1.00 96.31 188 MET A C 1
ATOM 1509 O O . MET A 1 188 ? -23.137 -3.232 9.772 1.00 96.31 188 MET A O 1
ATOM 1513 N N . TYR A 1 189 ? -23.072 -4.381 11.700 1.00 94.38 189 TYR A N 1
ATOM 1514 C CA . TYR A 1 189 ? -24.242 -5.216 11.457 1.00 94.38 189 TYR A CA 1
ATOM 1515 C C . TYR A 1 189 ? -25.152 -5.182 12.679 1.00 94.38 189 TYR A C 1
ATOM 1517 O O . TYR A 1 189 ? -24.682 -5.460 13.785 1.00 94.38 189 TYR A O 1
ATOM 1525 N N . GLY A 1 190 ? -26.444 -4.915 12.493 1.00 92.62 190 GLY A N 1
ATOM 1526 C CA . GLY A 1 190 ? -27.399 -4.909 13.601 1.00 92.62 190 GLY A CA 1
ATOM 1527 C C . GLY A 1 190 ? -27.713 -6.310 14.129 1.00 92.62 190 GLY A C 1
ATOM 1528 O O . GLY A 1 190 ? -27.242 -7.332 13.619 1.00 92.62 190 GLY A O 1
ATOM 1529 N N . SER A 1 191 ? -28.537 -6.377 15.173 1.00 89.44 191 SER A N 1
ATOM 1530 C CA . SER A 1 191 ? -28.950 -7.642 15.800 1.00 89.44 191 SER A CA 1
ATOM 1531 C C . SER A 1 191 ? -29.669 -8.617 14.853 1.00 89.44 191 SER A C 1
ATOM 1533 O O . SER A 1 191 ? -29.666 -9.818 15.107 1.00 89.44 191 SER A O 1
ATOM 1535 N N . ASP A 1 192 ? -30.219 -8.128 13.738 1.00 89.88 192 ASP A N 1
ATOM 1536 C CA . ASP A 1 192 ? -30.828 -8.925 12.662 1.00 89.88 192 ASP A CA 1
ATOM 1537 C C . ASP A 1 192 ? -29.807 -9.528 11.674 1.00 89.88 192 ASP A C 1
ATOM 1539 O O . ASP A 1 192 ? -30.191 -10.210 10.726 1.00 89.88 192 ASP A O 1
ATOM 1543 N N . GLY A 1 193 ? -28.511 -9.274 11.879 1.00 88.75 193 GLY A N 1
ATOM 1544 C CA . GLY A 1 193 ? -27.426 -9.772 11.033 1.00 88.75 193 GLY A CA 1
ATOM 1545 C C . GLY A 1 193 ? -27.255 -9.019 9.713 1.00 88.75 193 GLY A C 1
ATOM 1546 O O . GLY A 1 193 ? -26.363 -9.371 8.944 1.00 88.75 193 GLY A O 1
ATOM 1547 N N . LYS A 1 194 ? -28.055 -7.981 9.440 1.00 92.44 194 LYS A N 1
ATOM 1548 C CA . LYS A 1 194 ? -27.916 -7.151 8.236 1.00 92.44 194 LYS A CA 1
ATOM 1549 C C . LYS A 1 194 ? -26.921 -6.004 8.460 1.00 92.44 194 LYS A C 1
ATOM 1551 O O . LYS A 1 194 ? -26.805 -5.526 9.592 1.00 92.44 194 LYS A O 1
ATOM 1556 N N . PRO A 1 195 ? -26.237 -5.517 7.407 1.00 94.44 195 PRO A N 1
ATOM 1557 C CA . PRO A 1 195 ? -25.419 -4.311 7.491 1.00 94.44 195 PRO A CA 1
ATOM 1558 C C . PRO A 1 195 ? -26.231 -3.088 7.940 1.00 94.44 195 PRO A C 1
ATOM 1560 O O . PRO A 1 195 ? -27.391 -2.916 7.557 1.00 94.44 195 PRO A O 1
ATOM 1563 N N . LEU A 1 196 ? -25.618 -2.212 8.731 1.00 96.12 196 LEU A N 1
ATOM 1564 C CA . LEU A 1 196 ? -26.201 -0.915 9.077 1.00 96.12 196 LEU A CA 1
ATOM 1565 C C . LEU A 1 196 ? -26.342 -0.021 7.839 1.00 96.12 196 LEU A C 1
ATOM 1567 O O . LEU A 1 196 ? -25.554 -0.115 6.903 1.00 96.12 196 LEU A O 1
ATOM 1571 N N . GLY A 1 197 ? -27.317 0.885 7.847 1.00 95.00 197 GLY A N 1
ATOM 1572 C CA . GLY A 1 197 ? -27.434 1.960 6.863 1.00 95.00 197 GLY A CA 1
ATOM 1573 C C . GLY A 1 197 ? -26.520 3.150 7.153 1.00 95.00 197 GLY A C 1
ATOM 1574 O O . GLY A 1 197 ? -26.054 3.344 8.277 1.00 95.00 197 GLY A O 1
ATOM 1575 N N . GLU A 1 198 ? -26.333 4.012 6.154 1.00 95.81 198 GLU A N 1
ATOM 1576 C CA . GLU A 1 198 ? -25.481 5.208 6.244 1.00 95.81 198 GLU A CA 1
ATOM 1577 C C . GLU A 1 198 ? -25.889 6.136 7.391 1.00 95.81 198 GLU A C 1
ATOM 1579 O O . GLU A 1 198 ? -25.046 6.539 8.184 1.00 95.81 198 GLU A O 1
ATOM 1584 N N . MET A 1 199 ? -27.189 6.400 7.557 1.00 94.38 199 MET A N 1
ATOM 1585 C CA . MET A 1 199 ? -27.696 7.241 8.650 1.00 94.38 199 MET A CA 1
ATOM 1586 C C . MET A 1 199 ? -27.488 6.623 10.040 1.00 94.38 199 MET A C 1
ATOM 1588 O O . MET A 1 199 ? -27.373 7.349 11.026 1.00 94.38 199 MET A O 1
ATOM 1592 N N . GLN A 1 200 ? -27.464 5.290 10.154 1.00 96.25 200 GLN A N 1
ATOM 1593 C CA . GLN A 1 200 ? -27.156 4.618 11.422 1.00 96.25 200 GLN A CA 1
ATOM 1594 C C . GLN A 1 200 ? -25.667 4.757 11.740 1.00 96.25 200 GLN A C 1
ATOM 1596 O O . GLN A 1 200 ? -25.320 5.128 12.859 1.00 96.25 200 GLN A O 1
ATOM 1601 N N . ILE A 1 201 ? -24.805 4.519 10.746 1.00 97.94 201 ILE A N 1
ATOM 1602 C CA . ILE A 1 201 ? -23.353 4.665 10.879 1.00 97.94 201 ILE A CA 1
ATOM 1603 C C . ILE A 1 201 ? -23.006 6.117 11.217 1.00 97.94 201 ILE A C 1
ATOM 1605 O O . ILE A 1 201 ? -22.308 6.351 12.195 1.00 97.94 201 ILE A O 1
ATOM 1609 N N . HIS A 1 202 ? -23.562 7.091 10.494 1.00 97.88 202 HIS A N 1
ATOM 1610 C CA . HIS A 1 202 ? -23.388 8.523 10.756 1.00 97.88 202 HIS A CA 1
ATOM 1611 C C . HIS A 1 202 ? -23.693 8.885 12.210 1.00 97.88 202 HIS A C 1
ATOM 1613 O O . HIS A 1 202 ? -22.835 9.442 12.885 1.00 97.88 202 HIS A O 1
ATOM 1619 N N . LYS A 1 203 ? -24.852 8.477 12.745 1.00 97.62 203 LYS A N 1
ATOM 1620 C CA . LYS A 1 203 ? -25.208 8.728 14.153 1.00 97.62 203 LYS A CA 1
ATOM 1621 C C . LYS A 1 203 ? -24.180 8.156 15.131 1.00 97.62 203 LYS A C 1
ATOM 1623 O O . LYS A 1 203 ? -23.918 8.771 16.163 1.00 97.62 203 LYS A O 1
ATOM 1628 N N . LEU A 1 204 ? -23.620 6.982 14.842 1.00 98.31 204 LEU A N 1
ATOM 1629 C CA . LEU A 1 204 ? -22.596 6.351 15.679 1.00 98.31 204 LEU A CA 1
ATOM 1630 C C . LEU A 1 204 ? -21.244 7.069 15.553 1.00 98.31 204 LEU A C 1
ATOM 1632 O O . LEU A 1 204 ? -20.593 7.294 16.570 1.00 98.31 204 LEU A O 1
ATOM 1636 N N . LEU A 1 205 ? -20.856 7.499 14.349 1.00 98.75 205 LEU A N 1
ATOM 1637 C CA . LEU A 1 205 ? -19.655 8.313 14.134 1.00 98.75 205 LEU A CA 1
ATOM 1638 C C . LEU A 1 205 ? -19.767 9.675 14.835 1.00 98.75 205 LEU A C 1
ATOM 1640 O O . LEU A 1 205 ? -18.824 10.094 15.500 1.00 98.75 205 LEU A O 1
ATOM 1644 N N . SER A 1 206 ? -20.933 10.322 14.785 1.00 98.44 206 SER A N 1
ATOM 1645 C CA . SER A 1 206 ? -21.199 11.570 15.511 1.00 98.44 206 SER A CA 1
ATOM 1646 C C . SER A 1 206 ? -21.078 11.389 17.024 1.00 98.44 206 SER A C 1
ATOM 1648 O O . SER A 1 206 ? -20.489 12.235 17.693 1.00 98.44 206 SER A O 1
ATOM 1650 N N . LYS A 1 207 ? -21.558 10.263 17.573 1.00 98.19 207 LYS A N 1
ATOM 1651 C CA . LYS A 1 207 ? -21.334 9.912 18.988 1.00 98.19 207 LYS A CA 1
ATOM 1652 C C . LYS A 1 207 ? -19.851 9.711 19.301 1.00 98.19 207 LYS A C 1
ATOM 1654 O O . LYS A 1 207 ? -19.389 10.194 20.329 1.00 98.19 207 LYS A O 1
ATOM 1659 N N . ILE A 1 208 ? -19.109 9.021 18.431 1.00 98.56 208 ILE A N 1
ATOM 1660 C CA . ILE A 1 208 ? -17.663 8.814 18.593 1.00 98.56 208 ILE A CA 1
ATOM 1661 C C . ILE A 1 208 ? -16.942 10.160 18.653 1.00 98.56 208 ILE A C 1
ATOM 1663 O O . ILE A 1 208 ? -16.225 10.411 19.619 1.00 98.56 208 ILE A O 1
ATOM 1667 N N . VAL A 1 209 ? -17.173 11.045 17.679 1.00 98.25 209 VAL A N 1
ATOM 1668 C CA . VAL A 1 209 ? -16.544 12.373 17.639 1.00 98.25 209 VAL A CA 1
ATOM 1669 C C . VAL A 1 209 ? -16.924 13.193 18.869 1.00 98.25 209 VAL A C 1
ATOM 1671 O O . VAL A 1 209 ? -16.039 13.749 19.516 1.00 98.25 209 VAL A O 1
ATOM 1674 N N . ALA A 1 210 ? -18.201 13.221 19.261 1.00 97.50 210 ALA A N 1
ATOM 1675 C CA . ALA A 1 210 ? -18.650 13.932 20.461 1.00 97.50 210 ALA A CA 1
ATOM 1676 C C . ALA A 1 210 ? -17.969 13.430 21.750 1.00 97.50 210 ALA A C 1
ATOM 1678 O O . ALA A 1 210 ? -17.660 14.232 22.627 1.00 97.50 210 ALA A O 1
ATOM 1679 N N . ASN A 1 211 ? -17.677 12.128 21.841 1.00 96.12 211 ASN A N 1
ATOM 1680 C CA . ASN A 1 211 ? -17.060 11.499 23.014 1.00 96.12 211 ASN A CA 1
ATOM 1681 C C . ASN A 1 211 ? -15.520 11.501 22.999 1.00 96.12 211 ASN A C 1
ATOM 1683 O O . ASN A 1 211 ? -14.908 10.988 23.931 1.00 96.12 211 ASN A O 1
ATOM 1687 N N . SER A 1 212 ? -14.884 12.051 21.962 1.00 97.31 212 SER A N 1
ATOM 1688 C CA . SER A 1 212 ? -13.422 12.044 21.795 1.00 97.31 212 SER A CA 1
ATOM 1689 C C . SER A 1 212 ? -12.881 13.419 21.405 1.00 97.31 212 SER A C 1
ATOM 1691 O O . SER A 1 212 ? -12.066 13.544 20.495 1.00 97.31 212 SER A O 1
ATOM 1693 N N . GLN A 1 213 ? -13.354 14.479 22.067 1.00 94.56 213 GLN A N 1
ATOM 1694 C CA . GLN A 1 213 ? -12.881 15.851 21.827 1.00 94.56 213 GLN A CA 1
ATOM 1695 C C . GLN A 1 213 ? -11.443 16.078 22.314 1.00 94.56 213 GLN A C 1
ATOM 1697 O O . GLN A 1 213 ? -10.678 16.778 21.643 1.00 94.56 213 GLN A O 1
ATOM 1702 N N . ASP A 1 214 ? -11.057 15.409 23.399 1.00 94.62 214 ASP A N 1
ATOM 1703 C CA . ASP A 1 214 ? -9.685 15.380 23.904 1.00 94.62 214 ASP A CA 1
ATOM 1704 C C . ASP A 1 214 ? -8.855 14.297 23.205 1.00 94.62 214 ASP A C 1
ATOM 1706 O O . ASP A 1 214 ? -9.388 13.309 22.695 1.00 94.62 214 ASP A O 1
ATOM 1710 N N . GLU A 1 215 ? -7.538 14.472 23.159 1.00 94.44 215 GLU A N 1
ATOM 1711 C CA . GLU A 1 215 ? -6.643 13.450 22.616 1.00 94.44 215 GLU A CA 1
ATOM 1712 C C . GLU A 1 215 ? -6.418 12.323 23.633 1.00 94.44 215 GLU A C 1
ATOM 1714 O O . GLU A 1 215 ? -6.122 12.567 24.802 1.00 94.44 215 GLU A O 1
ATOM 1719 N N . GLY A 1 216 ? -6.541 11.075 23.174 1.00 95.94 216 GLY A N 1
ATOM 1720 C CA . GLY A 1 216 ? -6.117 9.905 23.942 1.00 95.94 216 GLY A CA 1
ATOM 1721 C C . GLY A 1 216 ? -4.597 9.702 23.893 1.00 95.94 216 GLY A C 1
ATOM 1722 O O . GLY A 1 216 ? -3.900 10.379 23.127 1.00 95.94 216 GLY A O 1
ATOM 1723 N N . PRO A 1 217 ? -4.052 8.734 24.657 1.00 97.06 217 PRO A N 1
ATOM 1724 C CA . PRO A 1 217 ? -2.657 8.345 24.498 1.00 97.06 217 PRO A CA 1
ATOM 1725 C C . PRO A 1 217 ? -2.418 7.880 23.057 1.00 97.06 217 PRO A C 1
ATOM 1727 O O . PRO A 1 217 ? -3.153 7.043 22.535 1.00 97.06 217 PRO A O 1
ATOM 1730 N N . ALA A 1 218 ? -1.371 8.402 22.416 1.00 98.06 218 ALA A N 1
ATOM 1731 C CA . ALA A 1 218 ? -1.055 8.151 21.008 1.00 98.06 218 ALA A CA 1
ATOM 1732 C C . ALA A 1 218 ? -0.475 6.747 20.747 1.00 98.06 218 ALA A C 1
ATOM 1734 O O . ALA A 1 218 ? 0.538 6.603 20.075 1.00 98.06 218 ALA A O 1
ATOM 1735 N N . VAL A 1 219 ? -1.113 5.694 21.264 1.00 98.69 219 VAL A N 1
ATOM 1736 C CA . VAL A 1 219 ? -0.659 4.296 21.163 1.00 98.69 219 VAL A CA 1
ATOM 1737 C C . VAL A 1 219 ? -0.497 3.855 19.707 1.00 98.69 219 VAL A C 1
ATOM 1739 O O . VAL A 1 219 ? 0.427 3.107 19.399 1.00 98.69 219 VAL A O 1
ATOM 1742 N N . GLY A 1 220 ? -1.336 4.364 18.799 1.00 98.62 220 GLY A N 1
ATOM 1743 C CA . GLY A 1 220 ? -1.255 4.069 17.367 1.00 98.62 220 GLY A CA 1
ATOM 1744 C C . GLY A 1 220 ? 0.098 4.407 16.734 1.00 98.62 220 GLY A C 1
ATOM 1745 O O . GLY A 1 220 ? 0.578 3.659 15.879 1.00 98.62 220 GLY A O 1
ATOM 1746 N N . VAL A 1 221 ? 0.775 5.457 17.218 1.00 98.81 221 VAL A N 1
ATOM 1747 C CA . VAL A 1 221 ? 2.089 5.868 16.697 1.00 98.81 221 VAL A CA 1
ATOM 1748 C C . VAL A 1 221 ? 3.168 4.816 16.945 1.00 98.81 221 VAL A C 1
ATOM 1750 O O . VAL A 1 221 ? 4.130 4.752 16.203 1.00 98.81 221 VAL A O 1
ATOM 1753 N N . LEU A 1 222 ? 3.001 3.914 17.916 1.00 98.81 222 LEU A N 1
ATOM 1754 C CA . LEU A 1 222 ? 3.970 2.838 18.156 1.00 98.81 222 LEU A CA 1
ATOM 1755 C C . LEU A 1 222 ? 4.122 1.899 16.946 1.00 98.81 222 LEU A C 1
ATOM 1757 O O . LEU A 1 222 ? 5.166 1.267 16.786 1.00 98.81 222 LEU A O 1
ATOM 1761 N N . THR A 1 223 ? 3.106 1.837 16.079 1.00 98.81 223 THR A N 1
ATOM 1762 C CA . THR A 1 223 ? 3.124 1.039 14.844 1.00 98.81 223 THR A CA 1
ATOM 1763 C C . THR A 1 223 ? 3.998 1.642 13.732 1.00 98.81 223 THR A C 1
ATOM 1765 O O . THR A 1 223 ? 4.258 0.962 12.738 1.00 98.81 223 THR A O 1
ATOM 1768 N N . THR A 1 224 ? 4.492 2.880 13.893 1.00 98.62 224 THR A N 1
ATOM 1769 C CA . THR A 1 224 ? 5.442 3.523 12.963 1.00 98.62 224 THR A CA 1
ATOM 1770 C C . THR A 1 224 ? 6.891 3.110 13.208 1.00 98.62 224 THR A C 1
ATOM 1772 O O . THR A 1 224 ? 7.747 3.394 12.380 1.00 98.62 224 THR A O 1
ATOM 1775 N N . GLY A 1 225 ? 7.188 2.466 14.338 1.00 97.44 225 GLY A N 1
ATOM 1776 C CA . GLY A 1 225 ? 8.557 2.129 14.712 1.00 97.44 225 GLY A CA 1
ATOM 1777 C C . GLY A 1 225 ? 9.146 0.963 13.913 1.00 97.44 225 GLY A C 1
ATOM 1778 O O . GLY A 1 225 ? 8.440 0.177 13.271 1.00 97.44 225 GLY A O 1
ATOM 1779 N N . ASN A 1 226 ? 10.469 0.800 14.026 1.00 98.06 226 ASN A N 1
ATOM 1780 C CA . ASN A 1 226 ? 11.170 -0.398 13.560 1.00 98.06 226 ASN A CA 1
ATOM 1781 C C . ASN A 1 226 ? 10.488 -1.660 14.117 1.00 98.06 226 ASN A C 1
ATOM 1783 O O . ASN A 1 226 ? 10.122 -1.710 15.296 1.00 98.06 226 ASN A O 1
ATOM 1787 N N . ARG A 1 227 ? 10.349 -2.709 13.301 1.00 98.69 227 ARG A N 1
ATOM 1788 C CA . ARG A 1 227 ? 9.529 -3.883 13.643 1.00 98.69 227 ARG A CA 1
ATOM 1789 C C . ARG A 1 227 ? 10.028 -4.621 14.885 1.00 98.69 227 ARG A C 1
ATOM 1791 O O . ARG A 1 227 ? 9.225 -5.170 15.636 1.00 98.69 227 ARG A O 1
ATOM 1798 N N . ASN A 1 228 ? 11.336 -4.599 15.160 1.00 98.31 228 ASN A N 1
ATOM 1799 C CA . ASN A 1 228 ? 11.904 -5.199 16.373 1.00 98.31 228 ASN A CA 1
ATOM 1800 C C . ASN A 1 228 ? 11.592 -4.378 17.628 1.00 98.31 228 ASN A C 1
ATOM 1802 O O . ASN A 1 228 ? 11.306 -4.951 18.683 1.00 98.31 228 ASN A O 1
ATOM 1806 N N . THR A 1 229 ? 11.648 -3.048 17.526 1.00 98.19 229 THR A N 1
ATOM 1807 C CA . THR A 1 229 ? 11.250 -2.137 18.607 1.00 98.19 229 THR A CA 1
ATOM 1808 C C . THR A 1 229 ? 9.758 -2.275 18.873 1.00 98.19 229 THR A C 1
ATOM 1810 O O . THR A 1 229 ? 9.359 -2.514 20.015 1.00 98.19 229 THR A O 1
ATOM 1813 N N . TRP A 1 230 ? 8.942 -2.241 17.817 1.00 98.69 230 TRP A N 1
ATOM 1814 C CA . TRP A 1 230 ? 7.501 -2.404 17.927 1.00 98.69 230 TRP A CA 1
ATOM 1815 C C . TRP A 1 230 ? 7.124 -3.762 18.529 1.00 98.69 230 TRP A C 1
ATOM 1817 O O . TRP A 1 230 ? 6.340 -3.801 19.469 1.00 98.69 230 TRP A O 1
ATOM 1827 N N . ALA A 1 231 ? 7.759 -4.868 18.125 1.00 98.81 231 ALA A N 1
ATOM 1828 C CA . ALA A 1 231 ? 7.509 -6.185 18.722 1.00 98.81 231 ALA A CA 1
ATOM 1829 C C . ALA A 1 231 ? 7.722 -6.215 20.249 1.00 98.81 231 ALA A C 1
ATOM 1831 O O . ALA A 1 231 ? 6.931 -6.819 20.978 1.00 98.81 231 ALA A O 1
ATOM 1832 N N . LYS A 1 232 ? 8.765 -5.545 20.758 1.00 98.62 232 LYS A N 1
ATOM 1833 C CA . LYS A 1 232 ? 9.042 -5.457 22.204 1.00 98.62 232 LYS A CA 1
ATOM 1834 C C . LYS A 1 232 ? 8.009 -4.593 22.932 1.00 98.62 232 LYS A C 1
ATOM 1836 O O . LYS A 1 232 ? 7.536 -4.973 24.008 1.00 98.62 232 LYS A O 1
ATOM 1841 N N . THR A 1 233 ? 7.651 -3.449 22.352 1.00 98.38 233 THR A N 1
ATOM 1842 C CA . THR A 1 233 ? 6.669 -2.533 22.945 1.00 98.38 233 THR A CA 1
ATOM 1843 C C . THR A 1 233 ? 5.264 -3.130 22.906 1.00 98.38 233 THR A C 1
ATOM 1845 O O . THR A 1 233 ? 4.573 -3.101 23.919 1.00 98.38 233 THR A O 1
ATOM 1848 N N . HIS A 1 234 ? 4.879 -3.783 21.808 1.00 98.62 234 HIS A N 1
ATOM 1849 C CA . HIS A 1 234 ? 3.632 -4.535 21.670 1.00 98.62 234 HIS A CA 1
ATOM 1850 C C . HIS A 1 234 ? 3.501 -5.623 22.747 1.00 98.62 234 HIS A C 1
ATOM 1852 O O . HIS A 1 234 ? 2.488 -5.705 23.440 1.00 98.62 234 HIS A O 1
ATOM 1858 N N . ALA A 1 235 ? 4.562 -6.407 22.980 1.00 98.44 235 ALA A N 1
ATOM 1859 C CA . ALA A 1 235 ? 4.583 -7.419 24.040 1.00 98.44 235 ALA A CA 1
ATOM 1860 C C . ALA A 1 235 ? 4.462 -6.827 25.457 1.00 98.44 235 ALA A C 1
ATOM 1862 O O . ALA A 1 235 ? 3.975 -7.499 26.367 1.00 98.44 235 ALA A O 1
ATOM 1863 N N . SER A 1 236 ? 4.912 -5.587 25.662 1.00 98.31 236 SER A N 1
ATOM 1864 C CA . SER A 1 236 ? 4.720 -4.860 26.923 1.00 98.31 236 SER A CA 1
ATOM 1865 C C . SER A 1 236 ? 3.299 -4.309 27.047 1.00 98.31 236 SER A C 1
ATOM 1867 O O . SER A 1 236 ? 2.704 -4.406 28.118 1.00 98.31 236 SER A O 1
ATOM 1869 N N . LEU A 1 237 ? 2.730 -3.800 25.950 1.00 98.00 237 LEU A N 1
ATOM 1870 C CA . LEU A 1 237 ? 1.368 -3.271 25.888 1.00 98.00 237 LEU A CA 1
ATOM 1871 C C . LEU A 1 237 ? 0.328 -4.349 26.227 1.00 98.00 237 LEU A C 1
ATOM 1873 O O . LEU A 1 237 ? -0.599 -4.078 26.987 1.00 98.00 237 LEU A O 1
ATOM 1877 N N . LEU A 1 238 ? 0.546 -5.585 25.760 1.00 98.19 238 LEU A N 1
ATOM 1878 C CA . LEU A 1 238 ? -0.256 -6.780 26.066 1.00 98.19 238 LEU A CA 1
ATOM 1879 C C . LEU A 1 238 ? -0.271 -7.190 27.553 1.00 98.19 238 LEU A C 1
ATOM 1881 O O . LEU A 1 238 ? -0.990 -8.111 27.924 1.00 98.19 238 LEU A O 1
ATOM 1885 N N . LYS A 1 239 ? 0.526 -6.571 28.426 1.00 98.25 239 LYS A N 1
ATOM 1886 C CA . LYS A 1 239 ? 0.570 -6.918 29.860 1.00 98.25 239 LYS A CA 1
ATOM 1887 C C . LYS A 1 239 ? -0.209 -5.944 30.742 1.00 98.25 239 LYS A C 1
ATOM 1889 O O . LYS A 1 239 ? -0.197 -6.101 31.960 1.00 98.25 239 LYS A O 1
ATOM 1894 N N . LEU A 1 240 ? -0.828 -4.919 30.157 1.00 98.25 240 LEU A N 1
ATOM 1895 C CA . LEU A 1 240 ? -1.434 -3.813 30.894 1.00 98.25 240 LEU A CA 1
ATOM 1896 C C . LEU A 1 240 ? -2.957 -3.818 30.739 1.00 98.25 240 LEU A C 1
ATOM 1898 O O . LEU A 1 240 ? -3.458 -3.693 29.625 1.00 98.25 240 LEU A O 1
ATOM 1902 N N . GLY A 1 241 ? -3.671 -3.898 31.865 1.00 96.94 241 GLY A N 1
ATOM 1903 C CA . GLY A 1 241 ? -5.128 -3.738 31.928 1.00 96.94 241 GLY A CA 1
ATOM 1904 C C . GLY A 1 241 ? -5.881 -4.550 30.869 1.00 96.94 241 GLY A C 1
ATOM 1905 O O . GLY A 1 241 ? -5.564 -5.713 30.620 1.00 96.94 241 GLY A O 1
ATOM 1906 N N . ASP A 1 242 ? -6.838 -3.898 30.209 1.00 98.06 242 ASP A N 1
ATOM 1907 C CA . ASP A 1 242 ? -7.677 -4.492 29.162 1.00 98.06 242 ASP A CA 1
ATOM 1908 C C . ASP A 1 242 ? -7.057 -4.432 27.754 1.00 98.06 242 ASP A C 1
ATOM 1910 O O . ASP A 1 242 ? -7.686 -4.860 26.780 1.00 98.06 242 ASP A O 1
ATOM 1914 N N . ASN A 1 243 ? -5.810 -3.954 27.621 1.00 98.62 243 ASN A N 1
ATOM 1915 C CA . ASN A 1 243 ? -5.138 -3.805 26.327 1.00 98.62 243 ASN A CA 1
ATOM 1916 C C . ASN A 1 243 ? -5.135 -5.083 25.474 1.00 98.62 243 ASN A C 1
ATOM 1918 O O . ASN A 1 243 ? -5.311 -4.948 24.265 1.00 98.62 243 ASN A O 1
ATOM 1922 N N . PRO A 1 244 ? -4.979 -6.311 26.021 1.00 98.62 244 PRO A N 1
ATOM 1923 C CA . PRO A 1 244 ? -5.098 -7.527 25.215 1.00 98.62 244 PRO A CA 1
ATOM 1924 C C . PRO A 1 244 ? -6.424 -7.641 24.472 1.00 98.62 244 PRO A C 1
ATOM 1926 O O . PRO A 1 244 ? -6.438 -7.993 23.296 1.00 98.62 244 PRO A O 1
ATOM 1929 N N . SER A 1 245 ? -7.533 -7.302 25.132 1.00 98.31 245 SER A N 1
ATOM 1930 C CA . SER A 1 245 ? -8.858 -7.340 24.512 1.00 98.31 245 SER A CA 1
ATOM 1931 C C . SER A 1 245 ? -9.026 -6.237 23.460 1.00 98.31 245 SER A C 1
ATOM 1933 O O . SER A 1 245 ? -9.620 -6.466 22.407 1.00 98.31 245 SER A O 1
ATOM 1935 N N . HIS A 1 246 ? -8.447 -5.058 23.701 1.00 98.50 246 HIS A N 1
ATOM 1936 C CA . HIS A 1 246 ? -8.468 -3.937 22.762 1.00 98.50 246 HIS A CA 1
ATOM 1937 C C . HIS A 1 246 ? -7.627 -4.218 21.510 1.00 98.50 246 HIS A C 1
ATOM 1939 O O . HIS A 1 246 ? -8.083 -3.966 20.395 1.00 98.50 246 HIS A O 1
ATOM 1945 N N . LEU A 1 247 ? -6.437 -4.800 21.673 1.00 98.38 247 LEU A N 1
ATOM 1946 C CA . LEU A 1 247 ? -5.585 -5.230 20.562 1.00 98.38 247 LEU A CA 1
ATOM 1947 C C . LEU A 1 247 ? -6.261 -6.332 19.744 1.00 98.38 247 LEU A C 1
ATOM 1949 O O . LEU A 1 247 ? -6.305 -6.225 18.523 1.00 98.38 247 LEU A O 1
ATOM 1953 N N . ASP A 1 248 ? -6.892 -7.317 20.394 1.00 97.50 248 ASP A N 1
ATOM 1954 C CA . ASP A 1 248 ? -7.678 -8.349 19.704 1.00 97.50 248 ASP A CA 1
ATOM 1955 C C . ASP A 1 248 ? -8.809 -7.738 18.855 1.00 97.50 248 ASP A C 1
ATOM 1957 O O . ASP A 1 248 ? -9.024 -8.145 17.709 1.00 97.50 248 ASP A O 1
ATOM 1961 N N . LYS A 1 249 ? -9.492 -6.701 19.365 1.00 97.88 249 LYS A N 1
ATOM 1962 C CA . LYS A 1 249 ? -10.506 -5.952 18.605 1.00 97.88 249 LYS A CA 1
ATOM 1963 C C . LYS A 1 249 ? -9.914 -5.239 17.388 1.00 97.88 249 LYS A C 1
ATOM 1965 O O . LYS A 1 249 ? -10.532 -5.299 16.323 1.00 97.88 249 LYS A O 1
ATOM 1970 N N . ILE A 1 250 ? -8.747 -4.603 17.505 1.00 98.44 250 ILE A N 1
ATOM 1971 C CA . ILE A 1 250 ? -8.067 -3.950 16.373 1.00 98.44 250 ILE A CA 1
ATOM 1972 C C . ILE A 1 250 ? -7.632 -4.994 15.338 1.00 98.44 250 ILE A C 1
ATOM 1974 O O . ILE A 1 250 ? -7.990 -4.875 14.161 1.00 98.44 250 ILE A O 1
ATOM 1978 N N . GLU A 1 251 ? -6.944 -6.054 15.770 1.00 97.19 251 GLU A N 1
ATOM 1979 C CA . GLU A 1 251 ? -6.455 -7.129 14.902 1.00 97.19 251 GLU A CA 1
ATOM 1980 C C . GLU A 1 251 ? -7.603 -7.764 14.101 1.00 97.19 251 GLU A C 1
ATOM 1982 O O . GLU A 1 251 ? -7.504 -7.900 12.879 1.00 97.19 251 GLU A O 1
ATOM 1987 N N . LYS A 1 252 ? -8.730 -8.075 14.756 1.00 96.31 252 LYS A N 1
ATOM 1988 C CA . LYS A 1 252 ? -9.897 -8.718 14.127 1.00 96.31 252 LYS A CA 1
ATOM 1989 C C . LYS A 1 252 ? -10.784 -7.787 13.311 1.00 96.31 252 LYS A C 1
ATOM 1991 O O . LYS A 1 252 ? -11.536 -8.282 12.479 1.00 96.31 252 LYS A O 1
ATOM 1996 N N . SER A 1 253 ? -10.742 -6.476 13.536 1.00 98.00 253 SER A N 1
ATOM 1997 C CA . SER A 1 253 ? -11.652 -5.531 12.869 1.00 98.00 253 SER A CA 1
ATOM 1998 C C . SER A 1 253 ? -11.671 -5.698 11.344 1.00 98.00 253 SER A C 1
ATOM 2000 O O . SER A 1 253 ? -10.668 -6.074 10.743 1.00 98.00 253 SER A O 1
ATOM 2002 N N . ILE A 1 254 ? -12.800 -5.433 10.691 1.00 98.12 254 ILE A N 1
ATOM 2003 C CA . ILE A 1 254 ? -12.923 -5.559 9.231 1.00 98.12 254 ILE A CA 1
ATOM 2004 C C . ILE A 1 254 ? -11.917 -4.632 8.531 1.00 98.12 254 ILE A C 1
ATOM 2006 O O . ILE A 1 254 ? -11.184 -5.068 7.645 1.00 98.12 254 ILE A O 1
ATOM 2010 N N . PHE A 1 255 ? -11.856 -3.380 8.975 1.00 98.81 255 PHE A N 1
ATOM 2011 C CA . PHE A 1 255 ? -10.888 -2.361 8.581 1.00 98.81 255 PHE A CA 1
ATOM 2012 C C . PHE A 1 255 ? -10.810 -1.292 9.682 1.00 98.81 255 PHE A C 1
ATOM 2014 O O . PHE A 1 255 ? -11.630 -1.279 10.609 1.00 98.81 255 PHE A O 1
ATOM 2021 N N . LEU A 1 256 ? -9.839 -0.389 9.555 1.00 98.88 256 LEU A N 1
ATOM 2022 C CA . LEU A 1 256 ? -9.745 0.836 10.342 1.00 98.88 256 LEU A CA 1
ATOM 2023 C C . LEU A 1 256 ? -10.356 2.013 9.564 1.00 98.88 256 LEU A C 1
ATOM 2025 O O . LEU A 1 256 ? -10.126 2.138 8.361 1.00 98.88 256 LEU A O 1
ATOM 2029 N N . LEU A 1 257 ? -11.114 2.875 10.240 1.00 98.94 257 LEU A N 1
ATOM 2030 C CA . LEU A 1 257 ? -11.592 4.154 9.711 1.00 98.94 257 LEU A CA 1
ATOM 2031 C C . LEU A 1 257 ? -10.973 5.299 10.517 1.00 98.94 257 LEU A C 1
ATOM 2033 O O . LEU A 1 257 ? -11.321 5.501 11.677 1.00 98.94 257 LEU A O 1
ATOM 2037 N N . CYS A 1 258 ? -10.079 6.058 9.901 1.00 98.88 258 CYS A N 1
ATOM 2038 C CA . CYS A 1 258 ? -9.401 7.201 10.496 1.00 98.88 258 CYS A CA 1
ATOM 2039 C C . CYS A 1 258 ? -10.158 8.488 10.155 1.00 98.88 258 CYS A C 1
ATOM 2041 O O . CYS A 1 258 ? -10.184 8.927 9.001 1.00 98.88 258 CYS A O 1
ATOM 2043 N N . LEU A 1 259 ? -10.769 9.095 11.169 1.00 98.88 259 LEU A N 1
ATOM 2044 C CA . LEU A 1 259 ? -11.382 10.414 11.091 1.00 98.88 259 LEU A CA 1
ATOM 2045 C C . LEU A 1 259 ? -10.317 11.458 11.430 1.00 98.88 259 LEU A C 1
ATOM 2047 O O . LEU A 1 259 ? -10.076 11.764 12.599 1.00 98.88 259 LEU A O 1
ATOM 2051 N N . ASP A 1 260 ? -9.655 11.973 10.399 1.00 98.44 260 ASP A N 1
ATOM 2052 C CA . ASP A 1 260 ? -8.578 12.947 10.565 1.00 98.44 260 ASP A CA 1
ATOM 2053 C C . ASP A 1 260 ? -9.127 14.361 10.721 1.00 98.44 260 ASP A C 1
ATOM 2055 O O . ASP A 1 260 ? -9.993 14.807 9.965 1.00 98.44 260 ASP A O 1
ATOM 2059 N N . LYS A 1 261 ? -8.580 15.095 11.687 1.00 94.62 261 LYS A N 1
ATOM 2060 C CA . LYS A 1 261 ? -8.906 16.505 11.897 1.00 94.62 261 LYS A CA 1
ATOM 2061 C C . LYS A 1 261 ? -8.198 17.397 10.882 1.00 94.62 261 LYS A C 1
ATOM 2063 O O . LYS A 1 261 ? -7.380 16.956 10.080 1.00 94.62 261 LYS A O 1
ATOM 2068 N N . GLN A 1 262 ? -8.527 18.684 10.931 1.00 94.00 262 GLN A N 1
ATOM 2069 C CA . GLN A 1 262 ? -7.728 19.708 10.266 1.00 94.00 262 GLN A CA 1
ATOM 2070 C C . GLN A 1 262 ? -6.299 19.661 10.855 1.00 94.00 262 GLN A C 1
ATOM 2072 O O . GLN A 1 262 ? -6.177 19.783 12.081 1.00 94.00 262 GLN A O 1
ATOM 2077 N N . PRO A 1 263 ? -5.244 19.425 10.048 1.00 92.62 263 PRO A N 1
ATOM 2078 C CA . PRO A 1 263 ? -3.868 19.442 10.540 1.00 92.62 263 PRO A CA 1
ATOM 2079 C C . PRO A 1 263 ? -3.520 20.781 11.204 1.00 92.62 263 PRO A C 1
ATOM 2081 O O . PRO A 1 263 ? -3.892 21.847 10.716 1.00 92.62 263 PRO A O 1
ATOM 2084 N N . ARG A 1 264 ? -2.773 20.741 12.317 1.00 90.69 264 ARG A N 1
ATOM 2085 C CA . ARG A 1 264 ? -2.250 21.967 12.951 1.00 90.69 264 ARG A CA 1
ATOM 2086 C C . ARG A 1 264 ? -1.064 22.516 12.165 1.00 90.69 264 ARG A C 1
ATOM 2088 O O . ARG A 1 264 ? -0.963 23.716 11.943 1.00 90.69 264 ARG A O 1
ATOM 2095 N N . GLU A 1 265 ? -0.184 21.612 11.752 1.00 91.69 265 GLU A N 1
ATOM 2096 C CA . GLU A 1 265 ? 0.983 21.862 10.912 1.00 91.69 265 GLU A CA 1
ATOM 2097 C C . GLU A 1 265 ? 1.157 20.678 9.954 1.00 91.69 265 GLU A C 1
ATOM 2099 O O . GLU A 1 265 ? 0.693 19.575 10.240 1.00 91.69 265 GLU A O 1
ATOM 2104 N N . THR A 1 266 ? 1.828 20.912 8.830 1.00 89.94 266 THR A N 1
ATOM 2105 C CA . THR A 1 266 ? 2.168 19.901 7.815 1.00 89.94 266 THR A CA 1
ATOM 2106 C C . THR A 1 266 ? 3.678 19.895 7.614 1.00 89.94 266 THR A C 1
ATOM 2108 O O . THR A 1 266 ? 4.282 20.967 7.674 1.00 89.94 266 THR A O 1
ATOM 2111 N N . HIS A 1 267 ? 4.286 18.745 7.310 1.00 90.94 267 HIS A N 1
ATOM 2112 C CA . HIS A 1 267 ? 5.742 18.656 7.095 1.00 90.94 267 HIS A CA 1
ATOM 2113 C C . HIS A 1 267 ? 6.266 19.552 5.968 1.00 90.94 267 HIS A C 1
ATOM 2115 O O . HIS A 1 267 ? 7.363 20.092 6.071 1.00 90.94 267 HIS A O 1
ATOM 2121 N N . ASP A 1 268 ? 5.474 19.751 4.917 1.00 90.94 268 ASP A N 1
ATOM 2122 C CA . ASP A 1 268 ? 5.804 20.683 3.842 1.00 90.94 268 ASP A CA 1
ATOM 2123 C C . ASP A 1 268 ? 4.578 21.550 3.505 1.00 90.94 268 ASP A C 1
ATOM 2125 O O . ASP A 1 268 ? 3.705 21.134 2.732 1.00 90.94 268 ASP A O 1
ATOM 2129 N N . PRO A 1 269 ? 4.497 22.756 4.102 1.00 88.62 269 PRO A N 1
ATOM 2130 C CA . PRO A 1 269 ? 3.425 23.718 3.854 1.00 88.62 269 PRO A CA 1
ATOM 2131 C C . PRO A 1 269 ? 3.408 24.299 2.434 1.00 88.62 269 PRO A C 1
ATOM 2133 O O . PRO A 1 269 ? 2.432 24.954 2.072 1.00 88.62 269 PRO A O 1
ATOM 2136 N N . SER A 1 270 ? 4.481 24.115 1.654 1.00 92.12 270 SER A N 1
ATOM 2137 C CA . SER A 1 270 ? 4.608 24.658 0.296 1.00 92.12 270 SER A CA 1
ATOM 2138 C C . SER A 1 270 ? 4.069 23.721 -0.786 1.00 92.12 270 SER A C 1
ATOM 2140 O O . SER A 1 270 ? 3.779 24.174 -1.894 1.00 92.12 270 SER A O 1
ATOM 2142 N N . ALA A 1 271 ? 3.894 22.437 -0.463 1.00 91.88 271 ALA A N 1
ATOM 2143 C CA . ALA A 1 271 ? 3.313 21.459 -1.371 1.00 91.88 271 ALA A CA 1
ATOM 2144 C C . ALA A 1 271 ? 1.884 21.802 -1.802 1.00 91.88 271 ALA A C 1
ATOM 2146 O O . ALA A 1 271 ? 1.053 22.288 -1.028 1.00 91.88 271 ALA A O 1
ATOM 2147 N N . ASP A 1 272 ? 1.578 21.434 -3.045 1.00 93.62 272 ASP A N 1
ATOM 2148 C CA . ASP A 1 272 ? 0.218 21.437 -3.564 1.00 93.62 272 ASP A CA 1
ATOM 2149 C C . ASP A 1 272 ? -0.691 20.448 -2.803 1.00 93.62 272 ASP A C 1
ATOM 2151 O O . ASP A 1 272 ? -0.239 19.562 -2.073 1.00 93.62 272 ASP A O 1
ATOM 2155 N N . GLU A 1 273 ? -2.007 20.594 -2.972 1.00 92.19 273 GLU A N 1
ATOM 2156 C CA . GLU A 1 273 ? -2.996 19.766 -2.270 1.00 92.19 273 GLU A CA 1
ATOM 2157 C C . GLU A 1 273 ? -2.844 18.266 -2.543 1.00 92.19 273 GLU A C 1
ATOM 2159 O O . GLU A 1 273 ? -3.015 17.460 -1.633 1.00 92.19 273 GLU A O 1
ATOM 2164 N N . LEU A 1 274 ? -2.516 17.872 -3.775 1.00 94.88 274 LEU A N 1
ATOM 2165 C CA . LEU A 1 274 ? -2.413 16.460 -4.128 1.00 94.88 274 LEU A CA 1
ATOM 2166 C C . LEU A 1 274 ? -1.191 15.830 -3.452 1.00 94.88 274 LEU A C 1
ATOM 2168 O O . LEU A 1 274 ? -1.296 14.737 -2.895 1.00 94.88 274 LEU A O 1
ATOM 2172 N N . SER A 1 275 ? -0.065 16.543 -3.438 1.00 96.44 275 SER A N 1
ATOM 2173 C CA . SER A 1 275 ? 1.152 16.140 -2.729 1.00 96.44 275 SER A CA 1
ATOM 2174 C C . SER A 1 275 ? 0.923 16.059 -1.210 1.00 96.44 275 SER A C 1
ATOM 2176 O O . SER A 1 275 ? 1.318 15.077 -0.579 1.00 96.44 275 SER A O 1
ATOM 2178 N N . ARG A 1 276 ? 0.203 17.025 -0.617 1.00 94.88 276 ARG A N 1
ATOM 2179 C CA . ARG A 1 276 ? -0.197 16.981 0.805 1.00 94.88 276 ARG A CA 1
ATOM 2180 C C . ARG A 1 276 ? -1.103 15.791 1.117 1.00 94.88 276 ARG A C 1
ATOM 2182 O O . ARG A 1 276 ? -0.852 15.058 2.072 1.00 94.88 276 ARG A O 1
ATOM 2189 N N . SER A 1 277 ? -2.115 15.557 0.285 1.00 96.75 277 SER A N 1
ATOM 2190 C CA . SER A 1 277 ? -3.022 14.414 0.417 1.00 96.75 277 SER A CA 1
ATOM 2191 C C . SER A 1 277 ? -2.261 13.089 0.339 1.00 96.75 277 SER A C 1
ATOM 2193 O O . SER A 1 277 ? -2.435 12.220 1.193 1.00 96.75 277 SER A O 1
ATOM 2195 N N . ALA A 1 278 ? -1.324 12.956 -0.604 1.00 97.69 278 ALA A N 1
ATOM 2196 C CA . ALA A 1 278 ? -0.484 11.770 -0.727 1.00 97.69 278 ALA A CA 1
ATOM 2197 C C . ALA A 1 278 ? 0.365 11.507 0.531 1.00 97.69 278 ALA A C 1
ATOM 2199 O O . ALA A 1 278 ? 0.404 10.368 0.997 1.00 97.69 278 ALA A O 1
ATOM 2200 N N . ARG A 1 279 ? 0.968 12.534 1.149 1.00 97.62 279 ARG A N 1
ATOM 2201 C CA . ARG A 1 279 ? 1.695 12.377 2.428 1.00 97.62 279 ARG A CA 1
ATOM 2202 C C . ARG A 1 279 ? 0.774 12.010 3.592 1.00 97.62 279 ARG A C 1
ATOM 2204 O O . ARG A 1 279 ? 1.111 11.134 4.394 1.00 97.62 279 ARG A O 1
ATOM 2211 N N . GLN A 1 280 ? -0.424 12.596 3.651 1.00 98.12 280 GLN A N 1
ATOM 2212 C CA . GLN A 1 280 ? -1.434 12.245 4.654 1.00 98.12 280 GLN A CA 1
ATOM 2213 C C . GLN A 1 280 ? -1.866 10.769 4.552 1.00 98.12 280 GLN A C 1
ATOM 2215 O O . GLN A 1 280 ? -2.027 10.104 5.581 1.00 98.12 280 GLN A O 1
ATOM 2220 N N . MET A 1 281 ? -2.014 10.237 3.334 1.00 98.50 281 MET A N 1
ATOM 2221 C CA . MET A 1 281 ? -2.336 8.819 3.107 1.00 98.50 281 MET A CA 1
ATOM 2222 C C . MET A 1 281 ? -1.134 7.893 3.325 1.00 98.50 281 MET A C 1
ATOM 2224 O O . MET A 1 281 ? -1.304 6.752 3.754 1.00 98.50 281 MET A O 1
ATOM 2228 N N . LEU A 1 282 ? 0.084 8.364 3.054 1.00 98.50 282 LEU A N 1
ATOM 2229 C CA . LEU A 1 282 ? 1.297 7.563 3.205 1.00 98.50 282 LEU A CA 1
ATOM 2230 C C . LEU A 1 282 ? 1.686 7.372 4.676 1.00 98.50 282 LEU A C 1
ATOM 2232 O O . LEU A 1 282 ? 1.952 6.247 5.096 1.00 98.50 282 LEU A O 1
ATOM 2236 N N . TYR A 1 283 ? 1.709 8.452 5.461 1.00 98.06 283 TYR A N 1
ATOM 2237 C CA . TYR A 1 283 ? 2.182 8.409 6.850 1.00 98.06 283 TYR A CA 1
ATOM 2238 C C . TYR A 1 283 ? 1.464 9.359 7.814 1.00 98.06 283 TYR A C 1
ATOM 2240 O O . TYR A 1 283 ? 1.799 9.382 8.996 1.00 98.06 283 TYR A O 1
ATOM 2248 N N . GLY A 1 284 ? 0.466 10.121 7.357 1.00 97.88 284 GLY A N 1
ATOM 2249 C CA . GLY A 1 284 ? -0.299 11.054 8.194 1.00 97.88 284 GLY A CA 1
ATOM 2250 C C . GLY A 1 284 ? 0.260 12.479 8.265 1.00 97.88 284 GLY A C 1
ATOM 2251 O O . GLY A 1 284 ? -0.285 13.276 9.019 1.00 97.88 284 GLY A O 1
ATOM 2252 N N . ASP A 1 285 ? 1.294 12.797 7.475 1.00 96.81 285 ASP A N 1
ATOM 2253 C CA . ASP A 1 285 ? 1.907 14.134 7.318 1.00 96.81 285 ASP A CA 1
ATOM 2254 C C . ASP A 1 285 ? 2.491 14.770 8.606 1.00 96.81 285 ASP A C 1
ATOM 2256 O O . ASP A 1 285 ? 2.678 15.985 8.668 1.00 96.81 285 ASP A O 1
ATOM 2260 N N . GLY A 1 286 ? 2.792 13.948 9.622 1.00 96.50 286 GLY A N 1
ATOM 2261 C CA . GLY A 1 286 ? 3.448 14.341 10.877 1.00 96.50 286 GLY A CA 1
ATOM 2262 C C . GLY A 1 286 ? 2.567 14.197 12.122 1.00 96.50 286 GLY A C 1
ATOM 2263 O O . GLY A 1 286 ? 1.342 14.042 12.047 1.00 96.50 286 GLY A O 1
ATOM 2264 N N . THR A 1 287 ? 3.175 14.271 13.308 1.00 96.94 287 THR A N 1
ATOM 2265 C CA . THR A 1 287 ? 2.473 14.148 14.602 1.00 96.94 287 THR A CA 1
ATOM 2266 C C . THR A 1 287 ? 1.569 15.338 14.912 1.00 96.94 287 THR A C 1
ATOM 2268 O O . THR A 1 287 ? 0.557 15.183 15.592 1.00 96.94 287 THR A O 1
ATOM 2271 N N . LYS A 1 288 ? 1.885 16.521 14.372 1.00 95.31 288 LYS A N 1
ATOM 2272 C CA . LYS A 1 288 ? 1.021 17.714 14.426 1.00 95.31 288 LYS A CA 1
ATOM 2273 C C . LYS A 1 288 ? -0.107 17.700 13.382 1.00 95.31 288 LYS A C 1
ATOM 2275 O O . LYS A 1 288 ? -0.965 18.588 13.399 1.00 95.31 288 LYS A O 1
ATOM 2280 N N . ALA A 1 289 ? -0.110 16.702 12.502 1.00 95.56 289 ALA A N 1
ATOM 2281 C CA . ALA A 1 289 ? -1.166 16.429 11.542 1.00 95.56 289 ALA A CA 1
ATOM 2282 C C . ALA A 1 289 ? -1.977 15.200 11.978 1.00 95.56 289 ALA A C 1
ATOM 2284 O O . ALA A 1 289 ? -2.943 15.334 12.729 1.00 95.56 289 ALA A O 1
ATOM 2285 N N . SER A 1 290 ? -1.650 14.005 11.482 1.00 97.31 290 SER A N 1
ATOM 2286 C CA . SER A 1 290 ? -2.465 12.800 11.694 1.00 97.31 290 SER A CA 1
ATOM 2287 C C . SER A 1 290 ? -1.672 11.492 11.794 1.00 97.31 290 SER A C 1
ATOM 2289 O O . SER A 1 290 ? -2.282 10.423 11.852 1.00 97.31 290 SER A O 1
ATOM 2291 N N . SER A 1 291 ? -0.336 11.528 11.885 1.00 97.94 291 SER A N 1
ATOM 2292 C CA . SER A 1 291 ? 0.491 10.311 12.017 1.00 97.94 291 SER A CA 1
ATOM 2293 C C . SER A 1 291 ? 0.173 9.475 13.263 1.00 97.94 291 SER A C 1
ATOM 2295 O O . SER A 1 291 ? 0.379 8.264 13.264 1.00 97.94 291 SER A O 1
ATOM 2297 N N . THR A 1 292 ? -0.364 10.092 14.318 1.00 98.06 292 THR A N 1
ATOM 2298 C CA . THR A 1 292 ? -0.760 9.413 15.563 1.00 98.06 292 THR A CA 1
ATOM 2299 C C . THR A 1 292 ? -2.160 8.788 15.504 1.00 98.06 292 THR A C 1
ATOM 2301 O O . THR A 1 292 ? -2.497 7.962 16.353 1.00 98.06 292 THR A O 1
ATOM 2304 N N . ASN A 1 293 ? -2.966 9.133 14.493 1.00 98.56 293 ASN A N 1
ATOM 2305 C CA . ASN A 1 293 ? -4.345 8.673 14.314 1.00 98.56 293 ASN A CA 1
ATOM 2306 C C . ASN A 1 293 ? -4.414 7.481 13.337 1.00 98.56 293 ASN A C 1
ATOM 2308 O O . ASN A 1 293 ? -5.158 7.503 12.354 1.00 98.56 293 ASN A O 1
ATOM 2312 N N . ARG A 1 294 ? -3.551 6.478 13.549 1.00 98.75 294 ARG A N 1
ATOM 2313 C CA . ARG A 1 294 ? -3.325 5.328 12.652 1.00 98.75 294 ARG A CA 1
ATOM 2314 C C . ARG A 1 294 ? -3.035 4.041 13.426 1.00 98.75 294 ARG A C 1
ATOM 2316 O O . ARG A 1 294 ? -2.637 4.080 14.588 1.00 98.75 294 ARG A O 1
ATOM 2323 N N . TRP A 1 295 ? -3.153 2.910 12.735 1.00 98.88 295 TRP A N 1
ATOM 2324 C CA . TRP A 1 295 ? -2.615 1.610 13.137 1.00 98.88 295 TRP A CA 1
ATOM 2325 C C . TRP A 1 295 ? -2.002 0.924 11.909 1.00 98.88 295 TRP A C 1
ATOM 2327 O O . TRP A 1 295 ? -2.685 0.183 11.202 1.00 98.88 295 TRP A O 1
ATOM 2337 N N . PHE A 1 296 ? -0.717 1.174 11.632 1.00 98.81 296 PHE A N 1
ATOM 2338 C CA . PHE A 1 296 ? -0.044 0.778 10.379 1.00 98.81 296 PHE A CA 1
ATOM 2339 C C . PHE A 1 296 ? 0.090 -0.734 10.163 1.00 98.81 296 PHE A C 1
ATOM 2341 O O . PHE A 1 296 ? 0.399 -1.182 9.062 1.00 98.81 296 PHE A O 1
ATOM 2348 N N . ASP A 1 297 ? -0.198 -1.526 11.188 1.00 98.88 297 ASP A N 1
ATOM 2349 C CA . ASP A 1 297 ? -0.303 -2.978 11.083 1.00 98.88 297 ASP A CA 1
ATOM 2350 C C . ASP A 1 297 ? -1.632 -3.442 10.464 1.00 98.88 297 ASP A C 1
ATOM 2352 O O . ASP A 1 297 ? -1.747 -4.591 10.028 1.00 98.88 297 ASP A O 1
ATOM 2356 N N . LYS A 1 298 ? -2.661 -2.583 10.429 1.00 98.81 298 LYS A N 1
ATOM 2357 C CA . LYS A 1 298 ? -3.966 -2.947 9.882 1.00 98.81 298 LYS A CA 1
ATOM 2358 C C . LYS A 1 298 ? -3.919 -2.940 8.360 1.00 98.81 298 LYS A C 1
ATOM 2360 O O . LYS A 1 298 ? -3.517 -1.953 7.753 1.00 98.81 298 LYS A O 1
ATOM 2365 N N . THR A 1 299 ? -4.411 -4.019 7.746 1.00 98.81 299 THR A N 1
ATOM 2366 C CA . THR A 1 299 ? -4.370 -4.183 6.288 1.00 98.81 299 THR A CA 1
ATOM 2367 C C . THR A 1 299 ? -5.103 -3.085 5.540 1.00 98.81 299 THR A C 1
ATOM 2369 O O . THR A 1 299 ? -4.584 -2.626 4.538 1.00 98.81 299 THR A O 1
ATOM 2372 N N . LEU A 1 300 ? -6.261 -2.630 6.018 1.00 98.88 300 LEU A N 1
ATOM 2373 C CA . LEU A 1 300 ? -6.998 -1.524 5.409 1.00 98.88 300 LEU A CA 1
ATOM 2374 C C . LEU A 1 300 ? -7.238 -0.427 6.441 1.00 98.88 300 LEU A C 1
ATOM 2376 O O . LEU A 1 300 ? -7.871 -0.677 7.471 1.00 98.88 300 LEU A O 1
ATOM 2380 N N . GLN A 1 301 ? -6.767 0.781 6.136 1.00 98.81 301 GLN A N 1
ATOM 2381 C CA . GLN A 1 301 ? -7.018 1.990 6.913 1.00 98.81 301 GLN A CA 1
ATOM 2382 C C . GLN A 1 301 ? -7.591 3.075 6.003 1.00 98.81 301 GLN A C 1
ATOM 2384 O O . GLN A 1 301 ? -6.849 3.758 5.297 1.00 98.81 301 GLN A O 1
ATOM 2389 N N . PHE A 1 302 ? -8.914 3.227 5.999 1.00 98.94 302 PHE A N 1
ATOM 2390 C CA . PHE A 1 302 ? -9.568 4.309 5.267 1.00 98.94 302 PHE A CA 1
ATOM 2391 C C . PHE A 1 302 ? -9.366 5.617 6.011 1.00 98.94 302 PHE A C 1
ATOM 2393 O O . PHE A 1 302 ? -9.622 5.688 7.210 1.00 98.94 302 PHE A O 1
ATOM 2400 N N . VAL A 1 303 ? -8.946 6.657 5.303 1.00 98.88 303 VAL A N 1
ATOM 2401 C CA . VAL A 1 303 ? -8.719 7.981 5.877 1.00 98.88 303 VAL A CA 1
ATOM 2402 C C . VAL A 1 303 ? -9.733 8.943 5.282 1.00 98.88 303 VAL A C 1
ATOM 2404 O O . VAL A 1 303 ? -9.826 9.095 4.063 1.00 98.88 303 VAL A O 1
ATOM 2407 N N . VAL A 1 304 ? -10.496 9.592 6.157 1.00 98.81 304 VAL A N 1
ATOM 2408 C CA . VAL A 1 304 ? -11.473 10.617 5.791 1.00 98.81 304 VAL A CA 1
ATOM 2409 C C . VAL A 1 304 ? -11.114 11.879 6.560 1.00 98.81 304 VAL A C 1
ATOM 2411 O O . VAL A 1 304 ? -11.500 12.050 7.716 1.00 98.81 304 VAL A O 1
ATOM 2414 N N . GLY A 1 305 ? -10.324 12.749 5.933 1.00 98.19 305 GLY A N 1
ATOM 2415 C CA . GLY A 1 305 ? -9.842 13.984 6.537 1.00 98.19 305 GLY A CA 1
ATOM 2416 C C . GLY A 1 305 ? -10.851 15.120 6.471 1.00 98.19 305 GLY A C 1
ATOM 2417 O O . GLY A 1 305 ? -11.497 15.350 5.449 1.00 98.19 305 GLY A O 1
ATOM 2418 N N . ARG A 1 306 ? -10.954 15.890 7.557 1.00 97.31 306 ARG A N 1
ATOM 2419 C CA . ARG A 1 306 ? -11.818 17.076 7.649 1.00 97.31 306 ARG A CA 1
ATOM 2420 C C . ARG A 1 306 ? -11.441 18.179 6.651 1.00 97.31 306 ARG A C 1
ATOM 2422 O O . ARG A 1 306 ? -12.289 19.004 6.305 1.00 97.31 306 ARG A O 1
ATOM 2429 N N . ASN A 1 307 ? -10.190 18.171 6.187 1.00 94.75 307 ASN A N 1
ATOM 2430 C CA . ASN A 1 307 ? -9.649 19.002 5.107 1.00 94.75 307 ASN A CA 1
ATOM 2431 C C . ASN A 1 307 ? -10.133 18.590 3.702 1.00 94.75 307 ASN A C 1
ATOM 2433 O O . ASN A 1 307 ? -9.853 19.305 2.746 1.00 94.75 307 ASN A O 1
ATOM 2437 N N . GLY A 1 308 ? -10.862 17.477 3.570 1.00 97.12 308 GLY A N 1
ATOM 2438 C CA . GLY A 1 308 ? -11.340 16.972 2.284 1.00 97.12 308 GLY A CA 1
ATOM 2439 C C . GLY A 1 308 ? -10.436 15.922 1.642 1.00 97.12 308 GLY A C 1
ATOM 2440 O O . GLY A 1 308 ? -10.783 15.410 0.577 1.00 97.12 308 GLY A O 1
ATOM 2441 N N . ASN A 1 309 ? -9.314 15.569 2.273 1.00 97.69 309 ASN A N 1
ATOM 2442 C CA . ASN A 1 309 ? -8.416 14.535 1.771 1.00 97.69 309 ASN A CA 1
ATOM 2443 C C . ASN A 1 309 ? -8.942 13.153 2.136 1.00 97.69 309 ASN A C 1
ATOM 2445 O O . ASN A 1 309 ? -9.127 12.824 3.310 1.00 97.69 309 ASN A O 1
ATOM 2449 N N . ILE A 1 310 ? -9.194 12.354 1.103 1.00 98.19 310 ILE A N 1
ATOM 2450 C CA . ILE A 1 310 ? -9.775 11.020 1.203 1.00 98.19 310 ILE A CA 1
ATOM 2451 C C . ILE A 1 310 ? -8.790 10.023 0.620 1.00 98.19 310 ILE A C 1
ATOM 2453 O O . ILE A 1 310 ? -8.182 10.274 -0.421 1.00 98.19 310 ILE A O 1
ATOM 2457 N N . GLY A 1 311 ? -8.674 8.868 1.254 1.00 98.25 311 GLY A N 1
ATOM 2458 C CA . GLY A 1 311 ? -7.867 7.800 0.704 1.00 98.25 311 GLY A CA 1
ATOM 2459 C C . GLY A 1 311 ? -7.749 6.607 1.627 1.00 98.25 311 GLY A C 1
ATOM 2460 O O . GLY A 1 311 ? -8.626 6.321 2.445 1.00 98.25 311 GLY A O 1
ATOM 2461 N N . LEU A 1 312 ? -6.647 5.895 1.454 1.00 98.19 312 LEU A N 1
ATOM 2462 C CA . LEU A 1 312 ? -6.365 4.643 2.129 1.00 98.19 312 LEU A CA 1
ATOM 2463 C C . LEU A 1 312 ? -4.859 4.520 2.375 1.00 98.19 312 LEU A C 1
ATOM 2465 O O . LEU A 1 312 ? -4.060 4.828 1.493 1.00 98.19 312 LEU A O 1
ATOM 2469 N N . ASN A 1 313 ? -4.483 3.992 3.535 1.00 98.75 313 ASN A N 1
ATOM 2470 C CA . ASN A 1 313 ? -3.195 3.331 3.736 1.00 98.75 313 ASN A CA 1
ATOM 2471 C C . ASN A 1 313 ? -3.436 1.821 3.839 1.00 98.75 313 ASN A C 1
ATOM 2473 O O . ASN A 1 313 ? -4.383 1.414 4.523 1.00 98.75 313 ASN A O 1
ATOM 2477 N N . TYR A 1 314 ? -2.608 0.996 3.196 1.00 98.81 314 TYR A N 1
ATOM 2478 C CA . TYR A 1 314 ? -2.746 -0.456 3.315 1.00 98.81 314 TYR A CA 1
ATOM 2479 C C . TYR A 1 314 ? -1.435 -1.165 3.657 1.00 98.81 314 TYR A C 1
ATOM 2481 O O . TYR A 1 314 ? -0.370 -0.815 3.152 1.00 98.81 314 TYR A O 1
ATOM 2489 N N . GLU A 1 315 ? -1.517 -2.175 4.528 1.00 98.75 315 GLU A N 1
ATOM 2490 C CA . GLU A 1 315 ? -0.384 -3.057 4.828 1.00 98.75 315 GLU A CA 1
ATOM 2491 C C . GLU A 1 315 ? -0.180 -4.022 3.659 1.00 98.75 315 GLU A C 1
ATOM 2493 O O . GLU A 1 315 ? -1.122 -4.684 3.226 1.00 98.75 315 GLU A O 1
ATOM 2498 N N . HIS A 1 316 ? 1.034 -4.060 3.109 1.00 98.56 316 HIS A N 1
ATOM 2499 C CA . HIS A 1 316 ? 1.287 -4.613 1.772 1.00 98.56 316 HIS A CA 1
ATOM 2500 C C . HIS A 1 316 ? 1.390 -6.146 1.732 1.00 98.56 316 HIS A C 1
ATOM 2502 O O . HIS A 1 316 ? 1.210 -6.776 0.683 1.00 98.56 316 HIS A O 1
ATOM 2508 N N . SER A 1 317 ? 1.686 -6.782 2.867 1.00 98.25 317 SER A N 1
ATOM 2509 C CA . SER A 1 317 ? 1.912 -8.226 2.911 1.00 98.25 317 SER A CA 1
ATOM 2510 C C . SER A 1 317 ? 0.749 -9.101 2.398 1.00 98.25 317 SER A C 1
ATOM 2512 O O . SER A 1 317 ? 1.054 -10.141 1.812 1.00 98.25 317 SER A O 1
ATOM 2514 N N . PRO A 1 318 ? -0.552 -8.748 2.499 1.00 97.31 318 PRO A N 1
ATOM 2515 C CA . PRO A 1 318 ? -1.649 -9.642 2.103 1.00 97.31 318 PRO A CA 1
ATOM 2516 C C . PRO A 1 318 ? -2.039 -9.542 0.625 1.00 97.31 318 PRO A C 1
ATOM 2518 O O . PRO A 1 318 ? -2.572 -10.508 0.070 1.00 97.31 318 PRO A O 1
ATOM 2521 N N . ALA A 1 319 ? -1.807 -8.385 -0.004 1.00 97.38 319 ALA A N 1
ATOM 2522 C CA . ALA A 1 319 ? -2.300 -8.072 -1.342 1.00 97.38 319 ALA A CA 1
ATOM 2523 C C . ALA A 1 319 ? -1.447 -7.015 -2.062 1.00 97.38 319 ALA A C 1
ATOM 2525 O O . ALA A 1 319 ? -0.723 -6.231 -1.451 1.00 97.38 319 ALA A O 1
ATOM 2526 N N . GLU A 1 320 ? -1.559 -7.008 -3.387 1.00 97.69 320 GLU A N 1
ATOM 2527 C CA . GLU A 1 320 ? -0.999 -5.986 -4.272 1.00 97.69 320 GLU A CA 1
ATOM 2528 C C . GLU A 1 320 ? -1.978 -4.820 -4.490 1.00 97.69 320 GLU A C 1
ATOM 2530 O O . GLU A 1 320 ? -3.130 -4.861 -4.062 1.00 97.69 320 GLU A O 1
ATOM 2535 N N . GLY A 1 321 ? -1.546 -3.804 -5.240 1.00 96.69 321 GLY A N 1
ATOM 2536 C CA . GLY A 1 321 ? -2.378 -2.654 -5.601 1.00 96.69 321 GLY A CA 1
ATOM 2537 C C . GLY A 1 321 ? -3.703 -2.976 -6.318 1.00 96.69 321 GLY A C 1
ATOM 2538 O O . GLY A 1 321 ? -4.703 -2.360 -5.961 1.00 96.69 321 GLY A O 1
ATOM 2539 N N . PRO A 1 322 ? -3.791 -3.911 -7.292 1.00 96.31 322 PRO A N 1
ATOM 2540 C CA . PRO A 1 322 ? -5.023 -4.089 -8.070 1.00 96.31 322 PRO A CA 1
ATOM 2541 C C . PRO A 1 322 ? -6.272 -4.483 -7.253 1.00 96.31 322 PRO A C 1
ATOM 2543 O O . PRO A 1 322 ? -7.294 -3.823 -7.432 1.00 96.31 322 PRO A O 1
ATOM 2546 N N . PRO A 1 323 ? -6.228 -5.452 -6.310 1.00 96.75 323 PRO A N 1
ATOM 2547 C CA . PRO A 1 323 ? -7.365 -5.710 -5.418 1.00 96.75 323 PRO A CA 1
ATOM 2548 C C . PRO A 1 323 ? -7.807 -4.501 -4.590 1.00 96.75 323 PRO A C 1
ATOM 2550 O O . PRO A 1 323 ? -8.999 -4.318 -4.343 1.00 96.75 323 PRO A O 1
ATOM 2553 N N . ILE A 1 324 ? -6.851 -3.667 -4.173 1.00 98.44 324 ILE A N 1
ATOM 2554 C CA . ILE A 1 324 ? -7.114 -2.445 -3.411 1.00 98.44 324 ILE A CA 1
ATOM 2555 C C . ILE A 1 324 ? -7.754 -1.380 -4.309 1.00 98.44 324 ILE A C 1
ATOM 2557 O O . ILE A 1 324 ? -8.744 -0.766 -3.921 1.00 98.44 324 ILE A O 1
ATOM 2561 N N . ALA A 1 325 ? -7.247 -1.203 -5.531 1.00 97.75 325 ALA A N 1
ATOM 2562 C CA . ALA A 1 325 ? -7.818 -0.291 -6.518 1.00 97.75 325 ALA A CA 1
ATOM 2563 C C . ALA A 1 325 ? -9.261 -0.678 -6.877 1.00 97.75 325 ALA A C 1
ATOM 2565 O O . ALA A 1 325 ? -10.129 0.185 -6.869 1.00 97.75 325 ALA A O 1
ATOM 2566 N N . ALA A 1 326 ? -9.543 -1.970 -7.079 1.00 98.06 326 ALA A N 1
ATOM 2567 C CA . ALA A 1 326 ? -10.898 -2.464 -7.338 1.00 98.06 326 ALA A CA 1
ATOM 2568 C C . ALA A 1 326 ? -11.875 -2.158 -6.184 1.00 98.06 326 ALA A C 1
ATOM 2570 O O . ALA A 1 326 ? -13.022 -1.776 -6.419 1.00 98.06 326 ALA A O 1
ATOM 2571 N N . LEU A 1 327 ? -11.417 -2.267 -4.930 1.00 98.44 327 LEU A N 1
ATOM 2572 C CA . LEU A 1 327 ? -12.188 -1.850 -3.754 1.00 98.44 327 LEU A CA 1
ATOM 2573 C C . LEU A 1 327 ? -12.465 -0.337 -3.761 1.00 98.44 327 LEU A C 1
ATOM 2575 O O . LEU A 1 327 ? -13.597 0.078 -3.511 1.00 98.44 327 LEU A O 1
ATOM 2579 N N . LEU A 1 328 ? -11.460 0.496 -4.049 1.00 98.31 328 LEU A N 1
ATOM 2580 C CA . LEU A 1 328 ? -11.638 1.951 -4.106 1.00 98.31 328 LEU A CA 1
ATOM 2581 C C . LEU A 1 328 ? -12.558 2.377 -5.260 1.00 98.31 328 LEU A C 1
ATOM 2583 O O . LEU A 1 328 ? -13.401 3.253 -5.058 1.00 98.31 328 LEU A O 1
ATOM 2587 N N . ASP A 1 329 ? -12.459 1.723 -6.419 1.00 97.75 329 ASP A N 1
ATOM 2588 C CA . ASP A 1 329 ? -13.363 1.922 -7.554 1.00 97.75 329 ASP A CA 1
ATOM 2589 C C . ASP A 1 329 ? -14.806 1.581 -7.162 1.00 97.75 329 ASP A C 1
ATOM 2591 O O . ASP A 1 329 ? -15.709 2.381 -7.403 1.00 97.75 329 ASP A O 1
ATOM 2595 N N . HIS A 1 330 ? -15.036 0.451 -6.476 1.00 97.56 330 HIS A N 1
ATOM 2596 C CA . HIS A 1 330 ? -16.368 0.096 -5.966 1.00 97.56 330 HIS A CA 1
ATOM 2597 C C . HIS A 1 330 ? -16.911 1.139 -4.989 1.00 97.56 330 HIS A C 1
ATOM 2599 O O . HIS A 1 330 ? -18.080 1.512 -5.079 1.00 97.56 330 HIS A O 1
ATOM 2605 N N . ILE A 1 331 ? -16.081 1.631 -4.063 1.00 97.62 331 ILE A N 1
ATOM 2606 C CA . ILE A 1 331 ? -16.485 2.673 -3.110 1.00 97.62 331 ILE A CA 1
ATOM 2607 C C . ILE A 1 331 ? -16.871 3.955 -3.850 1.00 97.62 331 ILE A C 1
ATOM 2609 O O . ILE A 1 331 ? -17.926 4.531 -3.575 1.00 97.62 331 ILE A O 1
ATOM 2613 N N . GLN A 1 332 ? -16.053 4.387 -4.809 1.00 96.50 332 GLN A N 1
ATOM 2614 C CA . GLN A 1 332 ? -16.325 5.582 -5.599 1.00 96.50 332 GLN A CA 1
ATOM 2615 C C . GLN A 1 332 ? -17.620 5.437 -6.409 1.00 96.50 332 GLN A C 1
ATOM 2617 O O . GLN A 1 332 ? -18.437 6.359 -6.445 1.00 96.50 332 GLN A O 1
ATOM 2622 N N . ASP A 1 333 ? -17.842 4.269 -7.009 1.00 96.19 333 ASP A N 1
ATOM 2623 C CA . ASP A 1 333 ? -19.056 3.943 -7.751 1.00 96.19 333 ASP A CA 1
ATOM 2624 C C . ASP A 1 333 ? -20.298 3.918 -6.861 1.00 96.19 333 ASP A C 1
ATOM 2626 O O . ASP A 1 333 ? -21.341 4.453 -7.244 1.00 96.19 333 ASP A O 1
ATOM 2630 N N . TYR A 1 334 ? -20.196 3.312 -5.676 1.00 95.31 334 TYR A N 1
ATOM 2631 C CA . TYR A 1 334 ? -21.268 3.272 -4.687 1.00 95.31 334 TYR A CA 1
ATOM 2632 C C . TYR A 1 334 ? -21.695 4.697 -4.305 1.00 95.31 334 TYR A C 1
ATOM 2634 O O . TYR A 1 334 ? -22.887 5.014 -4.338 1.00 95.31 334 TYR A O 1
ATOM 2642 N N . ILE A 1 335 ? -20.720 5.566 -4.011 1.00 93.56 335 ILE 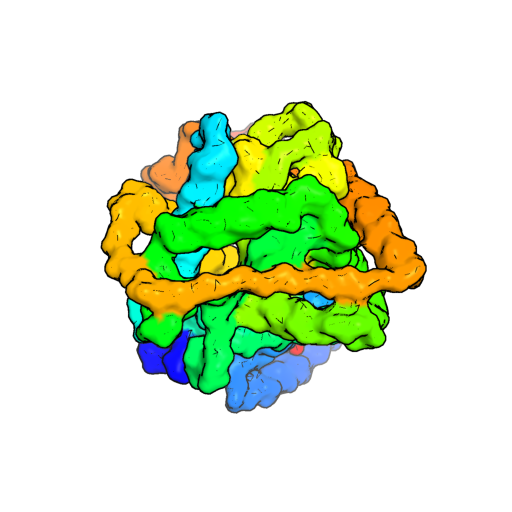A N 1
ATOM 2643 C CA . ILE A 1 335 ? -20.950 6.964 -3.623 1.00 93.56 335 ILE A CA 1
ATOM 2644 C C . ILE A 1 335 ? -21.569 7.759 -4.777 1.00 93.56 335 ILE A C 1
ATOM 2646 O O . ILE A 1 335 ? -22.568 8.447 -4.577 1.00 93.56 335 ILE A O 1
ATOM 2650 N N . ASN A 1 336 ? -21.020 7.644 -5.990 1.00 93.25 336 ASN A N 1
ATOM 2651 C CA . ASN A 1 336 ? -21.491 8.395 -7.158 1.00 93.25 336 ASN A CA 1
ATOM 2652 C C . ASN A 1 336 ? -22.911 8.007 -7.582 1.00 93.25 336 ASN A C 1
ATOM 2654 O O . ASN A 1 336 ? -23.671 8.852 -8.051 1.00 93.25 336 ASN A O 1
ATOM 2658 N N . LYS A 1 337 ? -23.267 6.726 -7.442 1.00 92.50 337 LYS A N 1
ATOM 2659 C CA . LYS A 1 337 ? -24.590 6.208 -7.813 1.00 92.50 337 LYS A CA 1
ATOM 2660 C C . LYS A 1 337 ? -25.648 6.450 -6.733 1.00 92.50 337 LYS A C 1
ATOM 2662 O O . LYS A 1 337 ? -26.819 6.226 -7.018 1.00 92.50 337 LYS A O 1
ATOM 2667 N N . GLY A 1 338 ? -25.257 6.870 -5.524 1.00 84.38 338 GLY A N 1
ATOM 2668 C CA . GLY A 1 338 ? -26.178 7.064 -4.400 1.00 84.38 338 GLY A CA 1
ATOM 2669 C C . GLY A 1 338 ? -26.969 5.797 -4.077 1.00 84.38 338 GLY A C 1
ATOM 2670 O O . GLY A 1 338 ? -28.185 5.855 -3.927 1.00 84.38 338 GLY A O 1
ATOM 2671 N N . ARG A 1 339 ? -26.304 4.631 -4.070 1.00 77.94 339 ARG A N 1
ATOM 2672 C CA . ARG A 1 339 ? -26.985 3.343 -3.874 1.00 77.94 339 ARG A CA 1
ATOM 2673 C C . ARG A 1 339 ? -27.685 3.307 -2.516 1.00 77.94 339 ARG A C 1
ATOM 2675 O O . ARG A 1 339 ? -27.030 3.324 -1.480 1.00 77.94 339 ARG A O 1
ATOM 2682 N N . GLU A 1 340 ? -29.002 3.144 -2.525 1.00 70.38 340 GLU A N 1
ATOM 2683 C CA . GLU A 1 340 ? -29.764 2.842 -1.317 1.00 70.38 340 GLU A CA 1
ATOM 2684 C C . GLU A 1 340 ? -29.844 1.323 -1.131 1.00 70.38 340 GLU A C 1
ATOM 2686 O O . GLU A 1 340 ? -30.348 0.596 -1.985 1.00 70.38 340 GLU A O 1
ATOM 2691 N N . SER A 1 341 ? -29.318 0.827 -0.011 1.00 72.25 341 SER A N 1
ATOM 2692 C CA . SER A 1 341 ? -29.518 -0.557 0.429 1.00 72.25 341 SER A CA 1
ATOM 2693 C C . SER A 1 341 ? -30.493 -0.585 1.596 1.00 72.25 341 SER A C 1
ATOM 2695 O O . SER A 1 341 ? -30.453 0.317 2.434 1.00 72.25 341 SER A O 1
ATOM 2697 N N . GLU A 1 342 ? -31.311 -1.638 1.706 1.00 81.50 342 GLU A N 1
ATOM 2698 C CA . GLU A 1 342 ? -32.150 -1.830 2.893 1.00 81.50 342 GLU A CA 1
ATOM 2699 C C . GLU A 1 342 ? -31.278 -1.865 4.160 1.00 81.50 342 GLU A C 1
ATOM 2701 O O . GLU A 1 342 ?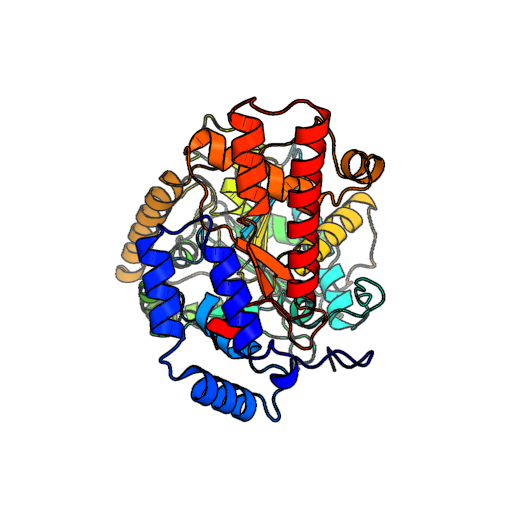 -30.445 -2.768 4.303 1.00 81.50 342 GLU A O 1
ATOM 2706 N N . PRO A 1 343 ? -31.449 -0.906 5.086 1.00 88.56 343 PRO A N 1
ATOM 2707 C CA . PRO A 1 343 ? -30.662 -0.875 6.303 1.00 88.56 343 PRO A CA 1
ATOM 2708 C C . PRO A 1 343 ? -31.139 -1.948 7.284 1.00 88.56 343 PRO A C 1
ATOM 2710 O O . PRO A 1 343 ? -32.306 -2.355 7.287 1.00 88.56 343 PRO A O 1
ATOM 2713 N N . SER A 1 344 ? -30.242 -2.372 8.170 1.00 90.62 344 SER A N 1
ATOM 2714 C CA . SER A 1 344 ? -30.611 -3.155 9.346 1.00 90.62 344 SER A CA 1
ATOM 2715 C C . SER A 1 344 ? -31.698 -2.458 10.169 1.00 90.62 344 SER A C 1
ATOM 2717 O O . SER A 1 344 ? -31.637 -1.252 10.427 1.00 90.62 344 SER A O 1
ATOM 2719 N N . LYS A 1 345 ? -32.672 -3.240 10.643 1.00 90.38 345 LYS A N 1
ATOM 2720 C CA . LYS A 1 345 ? -33.666 -2.783 11.629 1.00 90.38 345 LYS A CA 1
ATOM 2721 C C . LYS A 1 345 ? -33.153 -2.925 13.063 1.00 90.38 345 LYS A C 1
ATOM 2723 O O . LYS A 1 345 ? -33.777 -2.410 13.988 1.00 90.38 345 LYS A O 1
ATOM 2728 N N . GLY A 1 346 ? -32.045 -3.641 13.249 1.00 85.25 346 GLY A N 1
ATOM 2729 C CA . GLY A 1 346 ? -31.398 -3.832 14.536 1.00 85.25 346 GLY A CA 1
ATOM 2730 C C . GLY A 1 346 ? -30.608 -2.604 14.984 1.00 85.25 346 GLY A C 1
ATOM 2731 O O . GLY A 1 346 ? -30.176 -1.773 14.185 1.00 85.25 346 GLY A O 1
ATOM 2732 N N . THR A 1 347 ? -30.403 -2.501 16.293 1.00 81.50 347 THR A N 1
ATOM 2733 C CA . THR A 1 347 ? -29.479 -1.536 16.891 1.00 81.50 347 THR A CA 1
ATOM 2734 C C . THR A 1 347 ? -28.110 -2.172 17.107 1.00 81.50 347 THR A C 1
ATOM 2736 O O . THR A 1 347 ? -27.960 -3.395 17.110 1.00 81.50 347 THR A O 1
ATOM 2739 N N . THR A 1 348 ? -27.109 -1.317 17.281 1.00 89.56 348 THR A N 1
ATOM 2740 C CA . THR A 1 348 ? -25.754 -1.683 17.690 1.00 89.56 348 THR A CA 1
ATOM 2741 C C . THR A 1 348 ? -25.223 -0.622 18.656 1.00 89.56 348 THR A C 1
ATOM 2743 O O . THR A 1 348 ? -25.866 0.421 18.826 1.00 89.56 348 THR A O 1
ATOM 2746 N N . ASP A 1 349 ? -24.052 -0.857 19.239 1.00 86.38 349 ASP A N 1
ATOM 2747 C CA . ASP A 1 349 ? -23.379 0.100 20.113 1.00 86.38 349 ASP A CA 1
ATOM 2748 C C . ASP A 1 349 ? -21.898 0.290 19.753 1.00 86.38 349 ASP A C 1
ATOM 2750 O O . ASP A 1 349 ? -21.317 -0.465 18.968 1.00 86.38 349 ASP A O 1
ATOM 2754 N N . ILE A 1 350 ? -21.302 1.337 20.323 1.00 95.69 350 ILE A N 1
ATOM 2755 C CA . ILE A 1 350 ? -19.875 1.642 20.239 1.00 95.69 350 ILE A CA 1
ATOM 2756 C C . ILE A 1 350 ? -19.174 1.221 21.531 1.00 95.69 350 ILE A C 1
ATOM 2758 O O . ILE A 1 350 ? -19.666 1.461 22.630 1.00 95.69 350 ILE A O 1
ATOM 2762 N N . GLN A 1 351 ? -17.983 0.642 21.412 1.00 97.81 351 GLN A N 1
ATOM 2763 C CA . GLN A 1 351 ? -17.123 0.349 22.556 1.00 97.81 351 GLN A CA 1
ATOM 2764 C C . GLN A 1 351 ? -15.850 1.189 22.458 1.00 97.81 351 GLN A C 1
ATOM 2766 O O . GLN A 1 351 ? -15.066 1.011 21.527 1.00 97.81 351 GLN A O 1
ATOM 2771 N N . HIS A 1 352 ? -15.624 2.077 23.428 1.00 98.12 352 HIS A N 1
ATOM 2772 C CA . HIS A 1 352 ? -14.349 2.783 23.558 1.00 98.12 352 HIS A CA 1
ATOM 2773 C C . HIS A 1 352 ? -13.263 1.804 24.029 1.00 98.12 352 HIS A C 1
ATOM 2775 O O . HIS A 1 352 ? -13.407 1.163 25.069 1.00 98.12 352 HIS A O 1
ATOM 2781 N N . LEU A 1 353 ? -12.184 1.682 23.257 1.00 98.38 353 LEU A N 1
ATOM 2782 C CA . LEU A 1 353 ? -11.035 0.827 23.543 1.00 98.38 353 LEU A CA 1
ATOM 2783 C C . LEU A 1 353 ? -9.952 1.660 24.252 1.00 98.38 353 LEU A C 1
ATOM 2785 O O . LEU A 1 353 ? -8.986 2.114 23.638 1.00 98.38 353 LEU A O 1
ATOM 2789 N N . SER A 1 354 ? -10.151 1.914 25.547 1.00 97.31 354 SER A N 1
ATOM 2790 C CA . SER A 1 354 ? -9.264 2.771 26.345 1.00 97.31 354 SER A CA 1
ATOM 2791 C C . SER A 1 354 ? -7.958 2.054 26.701 1.00 97.31 354 SER A C 1
ATOM 2793 O O . SER A 1 354 ? -7.949 1.091 27.471 1.00 97.31 354 SER A O 1
ATOM 2795 N N . PHE A 1 355 ? -6.837 2.504 26.139 1.00 98.25 355 PHE A N 1
ATOM 2796 C CA . PHE A 1 355 ? -5.537 1.888 26.397 1.00 98.25 355 PHE A CA 1
ATOM 2797 C C . PHE A 1 355 ? -4.945 2.317 27.741 1.00 98.25 355 PHE A C 1
ATOM 2799 O O . PHE A 1 355 ? -4.764 3.501 28.017 1.00 98.25 355 PHE A O 1
ATOM 2806 N N . THR A 1 356 ? -4.547 1.331 28.542 1.00 98.38 356 THR A N 1
ATOM 2807 C CA . THR A 1 356 ? -3.725 1.547 29.735 1.00 98.38 356 THR A CA 1
ATOM 2808 C C . THR A 1 356 ? -2.264 1.688 29.321 1.00 98.38 356 THR A C 1
ATOM 2810 O O . THR A 1 356 ? -1.688 0.769 28.734 1.00 98.38 356 THR A O 1
ATOM 2813 N N . VAL A 1 357 ? -1.643 2.815 29.658 1.00 98.12 357 VAL A N 1
ATOM 2814 C CA . VAL A 1 357 ? -0.212 3.062 29.438 1.00 98.12 357 VAL A CA 1
ATOM 2815 C C . VAL A 1 357 ? 0.502 3.238 30.776 1.00 98.12 357 VAL A C 1
ATOM 2817 O O . VAL A 1 357 ? -0.090 3.667 31.761 1.00 98.12 357 VAL A O 1
ATOM 2820 N N . ASN A 1 358 ? 1.773 2.850 30.825 1.00 98.12 358 ASN A N 1
ATOM 2821 C CA . ASN A 1 358 ? 2.666 3.138 31.945 1.00 98.12 358 ASN A CA 1
ATOM 2822 C C . ASN A 1 358 ? 3.817 4.029 31.457 1.00 98.12 358 ASN A C 1
ATOM 2824 O O . ASN A 1 358 ? 3.973 4.230 30.253 1.00 98.12 358 ASN A O 1
ATOM 2828 N N . SER A 1 359 ? 4.678 4.481 32.370 1.00 98.38 359 SER A N 1
ATOM 2829 C CA . SER A 1 359 ? 5.799 5.375 32.045 1.00 98.38 359 SER A CA 1
ATOM 2830 C C . SER A 1 359 ? 6.733 4.846 30.947 1.00 98.38 359 SER A C 1
ATOM 2832 O O . SER A 1 359 ? 7.272 5.617 30.153 1.00 98.38 359 SER A O 1
ATOM 2834 N N . SER A 1 360 ? 6.916 3.524 30.856 1.00 98.12 360 SER A N 1
ATOM 2835 C CA . SER A 1 360 ? 7.722 2.917 29.793 1.00 98.12 360 SER A CA 1
ATOM 2836 C C . SER A 1 360 ? 7.040 3.006 28.427 1.00 98.12 360 SER A C 1
ATOM 2838 O O . SER A 1 360 ? 7.723 3.242 27.433 1.00 98.12 360 SER A O 1
ATOM 2840 N N . ILE A 1 361 ? 5.722 2.795 28.362 1.00 98.50 361 ILE A N 1
ATOM 2841 C CA . ILE A 1 361 ? 4.946 2.914 27.120 1.00 98.50 361 ILE A CA 1
ATOM 2842 C C . ILE A 1 361 ? 4.814 4.382 26.709 1.00 98.50 361 ILE A C 1
ATOM 2844 O O . ILE A 1 361 ? 4.991 4.687 25.537 1.00 98.50 361 ILE A O 1
ATOM 2848 N N . GLU A 1 362 ? 4.592 5.295 27.654 1.00 98.62 362 GLU A N 1
ATOM 2849 C CA . GLU A 1 362 ? 4.571 6.742 27.396 1.00 98.62 362 GLU A CA 1
ATOM 2850 C C . GLU A 1 362 ? 5.890 7.213 26.774 1.00 98.62 362 GLU A C 1
ATOM 2852 O O . GLU A 1 362 ? 5.892 7.871 25.736 1.00 98.62 362 GLU A O 1
ATOM 2857 N N . LYS A 1 363 ? 7.032 6.786 27.328 1.00 98.69 363 LYS A N 1
ATOM 2858 C CA . LYS A 1 363 ? 8.345 7.091 26.744 1.00 98.69 363 LYS A CA 1
ATOM 2859 C C . LYS A 1 363 ? 8.508 6.512 25.333 1.00 98.69 363 LYS A C 1
ATOM 2861 O O . LYS A 1 363 ? 9.097 7.164 24.470 1.00 98.69 363 LYS A O 1
ATOM 2866 N N . ALA A 1 364 ? 8.007 5.299 25.094 1.00 98.69 364 ALA A N 1
ATOM 2867 C CA . ALA A 1 364 ? 8.039 4.684 23.769 1.00 98.69 364 ALA A CA 1
ATOM 2868 C C . ALA A 1 364 ? 7.165 5.452 22.762 1.00 98.69 364 ALA A C 1
ATOM 2870 O O . ALA A 1 364 ? 7.582 5.622 21.621 1.00 98.69 364 ALA A O 1
ATOM 2871 N N . ILE A 1 365 ? 6.004 5.964 23.190 1.00 98.88 365 ILE A N 1
ATOM 2872 C CA . ILE A 1 365 ? 5.126 6.816 22.374 1.00 98.88 365 ILE A CA 1
ATOM 2873 C C . ILE A 1 365 ? 5.857 8.100 21.975 1.00 98.88 365 ILE A C 1
ATOM 2875 O O . ILE A 1 365 ? 5.894 8.426 20.794 1.00 98.88 365 ILE A O 1
ATOM 2879 N N . GLU A 1 366 ? 6.482 8.803 22.922 1.00 98.62 366 GLU A N 1
ATOM 2880 C CA . GLU A 1 366 ? 7.211 10.045 22.617 1.00 98.62 366 GLU A CA 1
ATOM 2881 C C . GLU A 1 366 ? 8.436 9.809 21.718 1.00 98.62 366 GLU A C 1
ATOM 2883 O O . GLU A 1 366 ? 8.741 10.617 20.837 1.00 98.62 366 GLU A O 1
ATOM 2888 N N . THR A 1 367 ? 9.104 8.663 21.880 1.00 98.62 367 THR A N 1
ATOM 2889 C CA . THR A 1 367 ? 10.194 8.253 20.982 1.00 98.62 367 THR A CA 1
ATOM 2890 C C . THR A 1 367 ? 9.661 8.020 19.567 1.00 98.62 367 THR A C 1
ATOM 2892 O O . THR A 1 367 ? 10.166 8.620 18.625 1.00 98.62 367 THR A O 1
ATOM 2895 N N . ALA A 1 368 ? 8.591 7.235 19.416 1.00 98.69 368 ALA A N 1
ATOM 2896 C CA . ALA A 1 368 ? 7.992 6.936 18.116 1.00 98.69 368 ALA A CA 1
ATOM 2897 C C . ALA A 1 368 ? 7.413 8.182 17.418 1.00 98.69 368 ALA A C 1
ATOM 2899 O O . ALA A 1 368 ? 7.509 8.290 16.198 1.00 98.69 368 ALA A O 1
ATOM 2900 N N . LYS A 1 369 ? 6.868 9.149 18.175 1.00 98.69 369 LYS A N 1
ATOM 2901 C CA . LYS A 1 369 ? 6.476 10.475 17.660 1.00 98.69 369 LYS A CA 1
ATOM 2902 C C . LYS A 1 369 ? 7.665 11.219 17.052 1.00 98.69 369 LYS A C 1
ATOM 2904 O O . LYS A 1 369 ? 7.586 11.693 15.926 1.00 98.69 369 LYS A O 1
ATOM 2909 N N . THR A 1 370 ? 8.773 11.280 17.786 1.00 98.50 370 THR A N 1
ATOM 2910 C CA . THR A 1 370 ? 9.995 11.942 17.312 1.00 98.50 370 THR A CA 1
ATOM 2911 C C . THR A 1 370 ? 10.545 11.247 16.063 1.00 98.50 370 THR A C 1
ATOM 2913 O O . THR A 1 370 ? 10.906 11.907 15.094 1.00 98.50 370 THR A O 1
ATOM 2916 N N . GLU A 1 371 ? 10.571 9.912 16.061 1.00 98.00 371 GLU A N 1
ATOM 2917 C CA . GLU A 1 371 ? 11.060 9.112 14.934 1.00 98.00 371 GLU A CA 1
ATOM 2918 C C . GLU A 1 371 ? 10.213 9.303 13.670 1.00 98.00 371 GLU A C 1
ATOM 2920 O O . GLU A 1 371 ? 10.786 9.476 12.598 1.00 98.00 371 GLU A O 1
ATOM 2925 N N . ILE A 1 372 ? 8.874 9.314 13.766 1.00 98.12 372 ILE A N 1
ATOM 2926 C CA . ILE A 1 372 ? 8.025 9.506 12.578 1.00 98.12 372 ILE A CA 1
ATOM 2927 C C . ILE A 1 372 ? 8.096 10.932 12.026 1.00 98.12 372 ILE A C 1
ATOM 2929 O O . ILE A 1 372 ? 8.021 11.101 10.812 1.00 98.12 372 ILE A O 1
ATOM 2933 N N . ASP A 1 373 ? 8.286 11.947 12.871 1.00 98.06 373 ASP A N 1
ATOM 2934 C CA . ASP A 1 373 ? 8.479 13.319 12.392 1.00 98.06 373 ASP A CA 1
ATOM 2935 C C . ASP A 1 373 ? 9.819 13.462 11.657 1.00 98.06 373 ASP A C 1
ATOM 2937 O O . ASP A 1 373 ? 9.855 14.005 10.554 1.00 98.06 373 ASP A O 1
ATOM 2941 N N . ILE A 1 374 ? 10.905 12.895 12.202 1.00 96.69 374 ILE A N 1
ATOM 2942 C CA . ILE A 1 374 ? 12.207 12.844 11.515 1.00 96.69 374 ILE A CA 1
ATOM 2943 C C . ILE A 1 374 ? 12.067 12.090 10.194 1.00 96.69 374 ILE A C 1
ATOM 2945 O O . ILE A 1 374 ? 12.436 12.610 9.142 1.00 96.69 374 ILE A O 1
ATOM 2949 N N . PHE A 1 375 ? 11.496 10.887 10.235 1.00 94.81 375 PHE A N 1
ATOM 2950 C CA . PHE A 1 375 ? 11.394 10.035 9.061 1.00 94.81 375 PHE A CA 1
ATOM 2951 C C . PHE A 1 375 ? 10.516 10.664 7.975 1.00 94.81 375 PHE A C 1
ATOM 2953 O O . PHE A 1 375 ? 10.899 10.709 6.811 1.00 94.81 375 PHE A O 1
ATOM 2960 N N . GLY A 1 376 ? 9.371 11.231 8.355 1.00 95.62 376 GLY A N 1
ATOM 2961 C CA . GLY A 1 376 ? 8.491 11.936 7.433 1.00 95.62 376 GLY A CA 1
ATOM 2962 C C . GLY A 1 376 ? 9.072 13.255 6.915 1.00 95.62 376 GLY A C 1
ATOM 2963 O O . GLY A 1 376 ? 8.642 13.702 5.858 1.00 95.62 376 GLY A O 1
ATOM 2964 N N . SER A 1 377 ? 10.010 13.895 7.623 1.00 94.50 377 SER A N 1
ATOM 2965 C CA . SER A 1 377 ? 10.693 15.107 7.136 1.00 94.50 377 SER A CA 1
ATOM 2966 C C . SER A 1 377 ? 11.722 14.821 6.035 1.00 94.50 377 SER A C 1
ATOM 2968 O O . SER A 1 377 ? 12.033 15.711 5.248 1.00 94.50 377 SER A O 1
ATOM 2970 N N . ASP A 1 378 ? 12.199 13.576 5.942 1.00 95.69 378 ASP A N 1
ATOM 2971 C CA . ASP A 1 378 ? 13.114 13.109 4.892 1.00 95.69 378 ASP A CA 1
ATOM 2972 C C . ASP A 1 378 ? 12.368 12.669 3.612 1.00 95.69 378 ASP A C 1
ATOM 2974 O O . ASP A 1 378 ? 12.964 12.428 2.563 1.00 95.69 378 ASP A O 1
ATOM 2978 N N . VAL A 1 379 ? 11.032 12.590 3.661 1.00 95.50 379 VAL A N 1
ATOM 2979 C CA . VAL A 1 379 ? 10.209 12.209 2.508 1.00 95.50 379 VAL A CA 1
ATOM 2980 C C . VAL A 1 379 ? 10.015 13.397 1.565 1.00 95.50 379 VAL A C 1
ATOM 2982 O O . VAL A 1 379 ? 9.231 14.309 1.828 1.00 95.50 379 VAL A O 1
ATOM 2985 N N . GLN A 1 380 ? 10.647 13.329 0.393 1.00 94.25 380 GLN A N 1
ATOM 2986 C CA . GLN A 1 380 ? 10.376 14.232 -0.728 1.00 94.25 380 GLN A CA 1
ATOM 2987 C C . GLN A 1 380 ? 9.320 13.621 -1.652 1.00 94.25 380 GLN A C 1
ATOM 2989 O O . GLN A 1 380 ? 9.606 12.723 -2.443 1.00 94.25 380 GLN A O 1
ATOM 2994 N N . LEU A 1 381 ? 8.080 14.105 -1.548 1.00 94.75 381 LEU A N 1
ATOM 2995 C CA . LEU A 1 381 ? 6.950 13.598 -2.325 1.00 94.75 381 LEU A CA 1
ATOM 2996 C C . LEU A 1 381 ? 6.311 14.716 -3.145 1.00 94.75 381 LEU A C 1
ATOM 2998 O O . LEU A 1 381 ? 5.828 15.701 -2.590 1.00 94.75 381 LEU A O 1
ATOM 3002 N N . THR A 1 382 ? 6.231 14.497 -4.459 1.00 94.81 382 THR A N 1
ATOM 3003 C CA . THR A 1 382 ? 5.381 15.273 -5.366 1.00 94.81 382 THR A CA 1
ATOM 3004 C C . THR A 1 382 ? 4.395 14.354 -6.075 1.00 94.81 382 THR A C 1
ATOM 3006 O O . THR A 1 382 ? 4.758 13.283 -6.565 1.00 94.81 382 THR A O 1
ATOM 3009 N N . ALA A 1 383 ? 3.134 14.767 -6.125 1.00 93.75 383 ALA A N 1
ATOM 3010 C CA . ALA A 1 383 ? 2.102 14.103 -6.898 1.00 93.75 383 ALA A CA 1
ATOM 3011 C C . ALA A 1 383 ? 1.744 14.976 -8.104 1.00 93.75 383 ALA A C 1
ATOM 3013 O O . ALA A 1 383 ? 1.213 16.076 -7.970 1.00 93.75 383 ALA A O 1
ATOM 3014 N N . HIS A 1 384 ? 2.036 14.478 -9.304 1.00 91.31 384 HIS A N 1
ATOM 3015 C CA . HIS A 1 384 ? 1.849 15.232 -10.537 1.00 91.31 384 HIS A CA 1
ATOM 3016 C C . HIS A 1 384 ? 0.664 14.705 -11.350 1.00 91.31 384 HIS A C 1
ATOM 3018 O O . HIS A 1 384 ? 0.635 13.540 -11.749 1.00 91.31 384 HIS A O 1
ATOM 3024 N N . ASN A 1 385 ? -0.293 15.583 -11.658 1.00 91.88 385 ASN A N 1
ATOM 3025 C CA . ASN A 1 385 ? -1.371 15.276 -12.592 1.00 91.88 385 ASN A CA 1
ATOM 3026 C C . ASN A 1 385 ? -0.954 15.633 -14.027 1.00 91.88 385 ASN A C 1
ATOM 3028 O O . ASN A 1 385 ? -1.038 16.792 -14.439 1.00 91.88 385 ASN A O 1
ATOM 3032 N N . PHE A 1 386 ? -0.509 14.636 -14.793 1.00 94.12 386 PHE A N 1
ATOM 3033 C CA . PHE A 1 386 ? -0.116 14.827 -16.187 1.00 94.12 386 PHE A CA 1
ATOM 3034 C C . PHE A 1 386 ? -1.344 14.982 -17.101 1.00 94.12 386 PHE A C 1
ATOM 3036 O O . PHE A 1 386 ? -2.072 14.024 -17.354 1.00 94.12 386 PHE A O 1
ATOM 3043 N N . THR A 1 387 ? -1.557 16.185 -17.641 1.00 94.62 387 THR A N 1
ATOM 3044 C CA . THR A 1 387 ? -2.744 16.527 -18.453 1.00 94.62 387 THR A CA 1
ATOM 3045 C C . THR A 1 387 ? -2.493 16.584 -19.962 1.00 94.62 387 THR A C 1
ATOM 3047 O O . THR A 1 387 ? -3.430 16.803 -20.728 1.00 94.62 387 THR A O 1
ATOM 3050 N N . GLY A 1 388 ? -1.252 16.379 -20.420 1.00 95.00 388 GLY A N 1
ATOM 3051 C CA . GLY A 1 388 ? -0.895 16.525 -21.837 1.00 95.00 388 GLY A CA 1
ATOM 3052 C C . GLY A 1 388 ? -1.526 15.467 -22.750 1.00 95.00 388 GLY A C 1
ATOM 3053 O O . GLY A 1 388 ? -1.941 15.769 -23.866 1.00 95.00 388 GLY A O 1
ATOM 3054 N N . TYR A 1 389 ? -1.602 14.222 -22.283 1.00 94.56 389 TYR A N 1
ATOM 3055 C CA . TYR A 1 389 ? -2.265 13.104 -22.957 1.00 94.56 389 TYR A CA 1
ATOM 3056 C C . TYR A 1 389 ? -2.453 11.938 -21.977 1.00 94.56 389 TYR A C 1
ATOM 3058 O O . TYR A 1 389 ? -2.007 11.985 -20.836 1.00 94.56 389 TYR A O 1
ATOM 3066 N N . GLY A 1 390 ? -3.081 10.853 -22.436 1.00 94.94 390 GLY A N 1
ATOM 3067 C CA . GLY A 1 390 ? -3.175 9.605 -21.677 1.00 94.94 390 GLY A CA 1
ATOM 3068 C C . GLY A 1 390 ? -3.124 8.377 -22.580 1.00 94.94 390 GLY A C 1
ATOM 3069 O O . GLY A 1 390 ? -2.653 8.439 -23.719 1.00 94.94 390 GLY A O 1
ATOM 3070 N N . LYS A 1 391 ? -3.685 7.259 -22.106 1.00 96.06 391 LYS A N 1
ATOM 3071 C CA . LYS A 1 391 ? -3.685 5.968 -22.823 1.00 96.06 391 LYS A CA 1
ATOM 3072 C C . LYS A 1 391 ? -4.186 6.041 -24.271 1.00 96.06 391 LYS A C 1
ATOM 3074 O O . LYS A 1 391 ? -3.761 5.243 -25.100 1.00 96.06 391 LYS A O 1
ATOM 3079 N N . ASN A 1 392 ? -5.075 6.986 -24.582 1.00 96.75 392 ASN A N 1
ATOM 3080 C CA . ASN A 1 392 ? -5.640 7.152 -25.922 1.00 96.75 392 ASN A CA 1
ATOM 3081 C C . ASN A 1 392 ? -4.579 7.563 -26.954 1.00 96.75 392 ASN A C 1
ATOM 3083 O O . ASN A 1 392 ? -4.630 7.076 -28.079 1.00 96.75 392 ASN A O 1
ATOM 3087 N N . PHE A 1 393 ? -3.600 8.390 -26.568 1.00 96.69 393 PHE A N 1
ATOM 3088 C CA . PHE A 1 393 ? -2.492 8.769 -27.449 1.00 96.69 393 PHE A CA 1
ATOM 3089 C C . PHE A 1 393 ? -1.586 7.572 -27.741 1.00 96.69 393 PHE A C 1
ATOM 3091 O O . PHE A 1 393 ? -1.394 7.219 -28.898 1.00 96.69 393 PHE A O 1
ATOM 3098 N N . ALA A 1 394 ? -1.097 6.882 -26.706 1.00 95.19 394 ALA A N 1
ATOM 3099 C CA . ALA A 1 394 ? -0.248 5.704 -26.897 1.00 95.19 394 ALA A CA 1
ATOM 3100 C C . ALA A 1 394 ? -0.931 4.648 -27.789 1.00 95.19 394 ALA A C 1
ATOM 3102 O O . ALA A 1 394 ? -0.320 4.112 -28.713 1.00 95.19 394 ALA A O 1
ATOM 3103 N N . LYS A 1 395 ? -2.238 4.423 -27.585 1.00 95.38 395 LYS A N 1
ATOM 3104 C CA . LYS A 1 395 ? -3.038 3.519 -28.421 1.00 95.38 395 LYS A CA 1
ATOM 3105 C C . LYS A 1 395 ? -3.204 4.007 -29.863 1.00 95.38 395 LYS A C 1
ATOM 3107 O O . LYS A 1 395 ? -3.167 3.170 -30.763 1.00 95.38 395 LYS A O 1
ATOM 3112 N N . SER A 1 396 ? -3.370 5.310 -30.112 1.00 96.94 396 SER A N 1
ATOM 3113 C CA . SER A 1 396 ? -3.524 5.836 -31.480 1.00 96.94 396 SER A CA 1
ATOM 3114 C C . SER A 1 396 ? -2.262 5.639 -32.323 1.00 96.94 396 SER A C 1
ATOM 3116 O O . SER A 1 396 ? -2.360 5.410 -33.527 1.00 96.94 396 SER A O 1
ATOM 3118 N N . VAL A 1 397 ? -1.091 5.618 -31.680 1.00 95.00 397 VAL A N 1
ATOM 3119 C CA . VAL A 1 397 ? 0.196 5.284 -32.309 1.00 95.00 397 VAL A CA 1
ATOM 3120 C C . VAL A 1 397 ? 0.577 3.803 -32.172 1.00 95.00 397 VAL A C 1
ATOM 3122 O O . VAL A 1 397 ? 1.715 3.431 -32.440 1.00 95.00 397 VAL A O 1
ATOM 3125 N N . LYS A 1 398 ? -0.377 2.938 -31.794 1.00 95.62 398 LYS A N 1
ATOM 3126 C CA . LYS A 1 398 ? -0.220 1.475 -31.659 1.00 95.62 398 LYS A CA 1
ATOM 3127 C C . LYS A 1 398 ? 0.879 1.038 -30.676 1.00 95.62 398 LYS A C 1
ATOM 3129 O O . LYS A 1 398 ? 1.436 -0.049 -30.820 1.00 95.62 398 LYS A O 1
ATOM 3134 N N . GLN A 1 399 ? 1.158 1.850 -29.661 1.00 95.81 399 GLN A N 1
ATOM 3135 C CA . GLN A 1 399 ? 2.109 1.542 -28.594 1.00 95.81 399 GLN A CA 1
ATOM 3136 C C . GLN A 1 399 ? 1.392 1.133 -27.301 1.00 95.81 399 GLN A C 1
ATOM 3138 O O . GLN A 1 399 ? 0.238 1.502 -27.059 1.00 95.81 399 GLN A O 1
ATOM 3143 N N . SER A 1 400 ? 2.080 0.359 -26.454 1.00 96.50 400 SER A N 1
ATOM 3144 C CA . SER A 1 400 ? 1.595 0.070 -25.099 1.00 96.50 400 SER A CA 1
ATOM 3145 C C . SER A 1 400 ? 1.713 1.339 -24.241 1.00 96.50 400 SER A C 1
ATOM 3147 O O . SER A 1 400 ? 2.814 1.885 -24.164 1.00 96.50 400 SER A O 1
ATOM 3149 N N . PRO A 1 401 ? 0.626 1.822 -23.602 1.00 97.38 401 PRO A N 1
ATOM 3150 C CA . PRO A 1 401 ? 0.693 2.991 -22.724 1.00 97.38 401 PRO A CA 1
ATOM 3151 C C . PRO A 1 401 ? 1.693 2.823 -21.579 1.00 97.38 401 PRO A C 1
ATOM 3153 O O . PRO A 1 401 ? 2.440 3.744 -21.281 1.00 97.38 401 PRO A O 1
ATOM 3156 N N . ASP A 1 402 ? 1.710 1.635 -20.985 1.00 97.56 402 ASP A N 1
ATOM 3157 C CA . ASP A 1 402 ? 2.562 1.268 -19.859 1.00 97.56 402 ASP A CA 1
ATOM 3158 C C . ASP A 1 402 ? 4.051 1.294 -20.243 1.00 97.56 402 ASP A C 1
ATOM 3160 O O . ASP A 1 402 ? 4.818 2.113 -19.744 1.00 97.56 402 ASP A O 1
ATOM 3164 N N . ALA A 1 403 ? 4.422 0.533 -21.276 1.00 98.12 403 ALA A N 1
ATOM 3165 C CA . ALA A 1 403 ? 5.788 0.506 -21.793 1.00 98.12 403 ALA A CA 1
ATOM 3166 C C . ALA A 1 403 ? 6.280 1.885 -22.273 1.00 98.12 403 ALA A C 1
ATOM 3168 O O . ALA A 1 403 ? 7.458 2.205 -22.133 1.00 98.12 403 ALA A O 1
ATOM 3169 N N . LEU A 1 404 ? 5.391 2.714 -22.836 1.00 97.56 404 LEU A N 1
ATOM 3170 C CA . LEU A 1 404 ? 5.732 4.085 -23.217 1.00 97.56 404 LEU A CA 1
ATOM 3171 C C . LEU A 1 404 ? 6.109 4.928 -21.989 1.00 97.56 404 LEU A C 1
ATOM 3173 O O . LEU A 1 404 ? 7.101 5.653 -22.040 1.00 97.56 404 LEU A O 1
ATOM 3177 N N . ILE A 1 405 ? 5.344 4.825 -20.898 1.00 97.88 405 ILE A N 1
ATOM 3178 C CA . ILE A 1 405 ? 5.628 5.532 -19.642 1.00 97.88 405 ILE A CA 1
ATOM 3179 C C . ILE A 1 405 ? 6.924 5.009 -19.016 1.00 97.88 405 ILE A C 1
ATOM 3181 O O . ILE A 1 405 ? 7.767 5.813 -18.630 1.00 97.88 405 ILE A O 1
ATOM 3185 N N . GLN A 1 406 ? 7.136 3.692 -18.989 1.00 98.56 406 GLN A N 1
ATOM 3186 C CA . GLN A 1 406 ? 8.364 3.088 -18.464 1.00 98.56 406 GLN A CA 1
ATOM 3187 C C . GLN A 1 406 ? 9.609 3.568 -19.221 1.00 98.56 406 GLN A C 1
ATOM 3189 O O . GLN A 1 406 ? 10.586 3.997 -18.610 1.00 98.56 406 GLN A O 1
ATOM 3194 N N . VAL A 1 407 ? 9.567 3.596 -20.558 1.00 98.56 407 VAL A N 1
ATOM 3195 C CA . VAL A 1 407 ? 10.670 4.137 -21.374 1.00 98.56 407 VAL A CA 1
ATOM 3196 C C . VAL A 1 407 ? 10.844 5.648 -21.162 1.00 98.56 407 VAL A C 1
ATOM 3198 O O . VAL A 1 407 ? 11.976 6.133 -21.126 1.00 98.56 407 VAL A O 1
ATOM 3201 N N . ALA A 1 408 ? 9.759 6.403 -20.963 1.00 97.81 408 ALA A N 1
ATOM 3202 C CA . ALA A 1 408 ? 9.843 7.822 -20.621 1.00 97.81 408 ALA A CA 1
ATOM 3203 C C . ALA A 1 408 ? 10.497 8.056 -19.245 1.00 97.81 408 ALA A C 1
ATOM 3205 O O . ALA A 1 408 ? 11.300 8.978 -19.115 1.00 97.81 408 ALA A O 1
ATOM 3206 N N . MET A 1 409 ? 10.219 7.207 -18.248 1.00 98.31 409 MET A N 1
ATOM 3207 C CA . MET A 1 409 ? 10.878 7.247 -16.936 1.00 98.31 409 MET A CA 1
ATOM 3208 C C . MET A 1 409 ? 12.375 6.937 -17.045 1.00 98.31 409 MET A C 1
ATOM 3210 O O . MET A 1 409 ? 13.179 7.640 -16.436 1.00 98.31 409 MET A O 1
ATOM 3214 N N . GLN A 1 410 ? 12.767 5.959 -17.872 1.00 98.75 410 GLN A N 1
ATOM 3215 C CA . GLN A 1 410 ? 14.186 5.688 -18.151 1.00 98.75 410 GLN A CA 1
ATOM 3216 C C . GLN A 1 410 ? 14.889 6.915 -18.748 1.00 98.75 410 GLN A C 1
ATOM 3218 O O . GLN A 1 410 ? 15.976 7.280 -18.304 1.00 98.75 410 GLN A O 1
ATOM 3223 N N . LEU A 1 411 ? 14.250 7.591 -19.710 1.00 98.69 411 LEU A N 1
ATOM 3224 C CA . LEU A 1 411 ? 14.794 8.808 -20.314 1.00 98.69 411 LEU A CA 1
ATOM 3225 C C . LEU A 1 411 ? 14.901 9.958 -19.309 1.00 98.69 411 LEU A C 1
ATOM 3227 O O . LEU A 1 411 ? 15.899 10.677 -19.318 1.00 98.69 411 LEU A O 1
ATOM 3231 N N . ALA A 1 412 ? 13.880 10.149 -18.472 1.00 98.31 412 ALA A N 1
ATOM 3232 C CA . ALA A 1 412 ? 13.881 11.184 -17.445 1.00 98.31 412 ALA A CA 1
ATOM 3233 C C . ALA A 1 412 ? 15.039 10.974 -16.459 1.00 98.31 412 ALA A C 1
ATOM 3235 O O . ALA A 1 412 ? 15.826 11.894 -16.253 1.00 98.31 412 ALA A O 1
ATOM 3236 N N . PHE A 1 413 ? 15.198 9.750 -15.944 1.00 98.50 413 PHE A N 1
ATOM 3237 C CA . PHE A 1 413 ? 16.297 9.399 -15.046 1.00 98.50 413 PHE A CA 1
ATOM 3238 C C . PHE A 1 413 ? 17.663 9.590 -15.715 1.00 98.50 413 PHE A C 1
ATOM 3240 O O . PHE A 1 413 ? 18.545 10.232 -15.153 1.00 98.50 413 PHE A O 1
ATOM 3247 N N . TYR A 1 414 ? 17.836 9.094 -16.944 1.00 98.44 414 TYR A N 1
ATOM 3248 C CA . TYR A 1 414 ? 19.105 9.206 -17.666 1.00 98.44 414 TYR A CA 1
ATOM 3249 C C . TYR A 1 414 ? 19.512 10.663 -17.921 1.00 98.44 414 TYR A C 1
ATOM 3251 O O . TYR A 1 414 ? 20.691 10.996 -17.839 1.00 98.44 414 TYR A O 1
ATOM 3259 N N . ARG A 1 415 ? 18.554 11.547 -18.225 1.00 98.25 415 ARG A N 1
ATOM 3260 C CA . ARG A 1 415 ? 18.825 12.980 -18.432 1.00 98.25 415 ARG A CA 1
ATOM 3261 C C . ARG A 1 415 ? 19.249 13.701 -17.160 1.00 98.25 415 ARG A C 1
ATOM 3263 O O . ARG A 1 415 ? 20.025 14.645 -17.250 1.00 98.25 415 ARG A O 1
ATOM 3270 N N . ASP A 1 416 ? 18.719 13.275 -16.023 1.00 97.88 416 ASP A N 1
ATOM 3271 C CA . ASP A 1 416 ? 19.013 13.867 -14.722 1.00 97.88 416 ASP A CA 1
ATOM 3272 C C . ASP A 1 416 ? 20.356 13.367 -14.163 1.00 97.88 416 ASP A C 1
ATOM 3274 O O . ASP A 1 416 ? 21.191 14.154 -13.729 1.00 97.88 416 ASP A O 1
ATOM 3278 N N . GLN A 1 417 ? 20.603 12.058 -14.253 1.00 97.94 417 GLN A N 1
ATOM 3279 C CA . GLN A 1 417 ? 21.749 11.400 -13.612 1.00 97.94 417 GLN A CA 1
ATOM 3280 C C . GLN A 1 417 ? 22.939 11.166 -14.557 1.00 97.94 417 GLN A C 1
ATOM 3282 O O . GLN A 1 417 ? 24.055 10.906 -14.115 1.00 97.94 417 GLN A O 1
ATOM 3287 N N . GLY A 1 418 ? 22.728 11.221 -15.875 1.00 96.94 418 GLY A N 1
ATOM 3288 C CA . GLY A 1 418 ? 23.755 10.954 -16.890 1.00 96.94 418 GLY A CA 1
ATOM 3289 C C . GLY A 1 418 ? 24.097 9.470 -17.094 1.00 96.94 418 GLY A C 1
ATOM 3290 O O . GLY A 1 418 ? 24.900 9.140 -17.969 1.00 96.94 418 GLY A O 1
ATOM 3291 N N . HIS A 1 419 ? 23.489 8.561 -16.330 1.00 96.75 419 HIS A N 1
ATOM 3292 C CA . HIS A 1 419 ? 23.662 7.112 -16.444 1.00 96.75 419 HIS A CA 1
ATOM 3293 C C . HIS A 1 419 ? 22.342 6.375 -16.136 1.00 96.75 419 HIS A C 1
ATOM 3295 O O . HIS A 1 419 ? 21.454 6.945 -15.501 1.00 96.75 419 HIS A O 1
ATOM 3301 N N . PRO A 1 420 ? 22.156 5.123 -16.598 1.00 97.62 420 PRO A N 1
ATOM 3302 C CA . PRO A 1 420 ? 20.984 4.322 -16.240 1.00 97.62 420 PRO A CA 1
ATOM 3303 C C . PRO A 1 420 ? 21.082 3.770 -14.808 1.00 97.62 420 PRO A C 1
ATOM 3305 O O . PRO A 1 420 ? 22.140 3.822 -14.178 1.00 97.62 420 PRO A O 1
ATOM 3308 N N . CYS A 1 421 ? 19.995 3.187 -14.300 1.00 97.56 421 CYS A N 1
ATOM 3309 C CA . CYS A 1 421 ? 19.963 2.518 -12.999 1.00 97.56 421 CYS A CA 1
ATOM 3310 C C . CYS A 1 421 ? 19.130 1.232 -13.030 1.00 97.56 421 CYS A C 1
ATOM 3312 O O . CYS A 1 421 ? 18.288 1.027 -13.908 1.00 97.56 421 CYS A O 1
ATOM 3314 N N . ALA A 1 422 ? 19.342 0.362 -12.039 1.00 98.19 422 ALA A N 1
ATOM 3315 C CA . ALA A 1 422 ? 18.461 -0.777 -11.816 1.00 98.19 422 ALA A CA 1
ATOM 3316 C C . ALA A 1 422 ? 17.033 -0.272 -11.561 1.00 98.19 422 ALA A C 1
ATOM 3318 O O . ALA A 1 422 ? 16.798 0.501 -10.638 1.00 98.19 422 ALA A O 1
ATOM 3319 N N . THR A 1 423 ? 16.081 -0.700 -12.391 1.00 98.50 423 THR A N 1
ATOM 3320 C CA . THR A 1 423 ? 14.683 -0.260 -12.307 1.00 98.50 423 THR A CA 1
ATOM 3321 C C . THR A 1 423 ? 13.772 -1.464 -12.132 1.00 98.50 423 THR A C 1
ATOM 3323 O O . THR A 1 423 ? 13.827 -2.398 -12.935 1.00 98.50 423 THR A O 1
ATOM 3326 N N . TYR A 1 424 ? 12.936 -1.417 -11.096 1.00 98.44 424 TYR A N 1
ATOM 3327 C CA . TYR A 1 424 ? 11.920 -2.417 -10.794 1.00 98.44 424 TYR A CA 1
ATOM 3328 C C . TYR A 1 424 ? 10.546 -1.922 -11.241 1.00 98.44 424 TYR A C 1
ATOM 3330 O O . TYR A 1 424 ? 10.118 -0.831 -10.872 1.00 98.44 424 TYR A O 1
ATOM 3338 N N . GLU A 1 425 ? 9.824 -2.774 -11.951 1.00 98.62 425 GLU A N 1
ATOM 3339 C CA . GLU A 1 425 ? 8.385 -2.667 -12.133 1.00 98.62 425 GLU A CA 1
ATOM 3340 C C . GLU A 1 425 ? 7.721 -3.991 -11.734 1.00 98.62 425 GLU A C 1
ATOM 3342 O O . GLU A 1 425 ? 8.258 -5.077 -11.954 1.00 98.62 425 GLU A O 1
ATOM 3347 N N . SER A 1 426 ? 6.541 -3.906 -11.121 1.00 97.69 426 SER A N 1
ATOM 3348 C CA . SER A 1 426 ? 5.806 -5.077 -10.649 1.00 97.69 426 SER A CA 1
ATOM 3349 C C . SER A 1 426 ? 5.030 -5.747 -11.788 1.00 97.69 426 SER A C 1
ATOM 3351 O O . SER A 1 426 ? 4.115 -5.150 -12.351 1.00 97.69 426 SER A O 1
ATOM 3353 N N . ALA A 1 427 ? 5.330 -7.013 -12.091 1.00 97.31 427 ALA A N 1
ATOM 3354 C CA . ALA A 1 427 ? 4.488 -7.859 -12.940 1.00 97.31 427 ALA A CA 1
ATOM 3355 C C . ALA A 1 427 ? 3.551 -8.700 -12.083 1.00 97.31 427 ALA A C 1
ATOM 3357 O O . ALA A 1 427 ? 4.010 -9.526 -11.298 1.00 97.31 427 ALA A O 1
ATOM 3358 N N . SER A 1 428 ? 2.237 -8.577 -12.278 1.00 95.81 428 SER A N 1
ATOM 3359 C CA . SER A 1 428 ? 1.296 -9.479 -11.612 1.00 95.81 428 SER A CA 1
ATOM 3360 C C . SER A 1 428 ? 1.427 -10.905 -12.149 1.00 95.81 428 SER A C 1
ATOM 3362 O O . SER A 1 428 ? 1.269 -11.141 -13.345 1.00 95.81 428 SER A O 1
ATOM 3364 N N . THR A 1 429 ? 1.620 -11.871 -11.250 1.00 95.00 429 THR A N 1
ATOM 3365 C CA . THR A 1 429 ? 1.608 -13.308 -11.570 1.00 95.00 429 THR A CA 1
ATOM 3366 C C . THR A 1 429 ? 0.280 -13.966 -11.195 1.00 95.00 429 THR A C 1
ATOM 3368 O O . THR A 1 429 ? 0.193 -15.182 -11.070 1.00 95.00 429 THR A O 1
ATOM 3371 N N . ARG A 1 430 ? -0.803 -13.188 -11.046 1.00 94.69 430 ARG A N 1
ATOM 3372 C CA . ARG A 1 430 ? -2.134 -13.705 -10.674 1.00 94.69 430 ARG A CA 1
ATOM 3373 C C . ARG A 1 430 ? -2.738 -14.679 -11.689 1.00 94.69 430 ARG A C 1
ATOM 3375 O O . ARG A 1 430 ? -3.720 -15.324 -11.362 1.00 94.69 430 ARG A O 1
ATOM 3382 N N . MET A 1 431 ? -2.169 -14.846 -12.883 1.00 92.25 431 MET A N 1
ATOM 3383 C CA . MET A 1 431 ? -2.544 -15.951 -13.784 1.00 92.25 431 MET A CA 1
ATOM 3384 C C . MET A 1 431 ? -2.225 -17.336 -13.190 1.00 92.25 431 MET A C 1
ATOM 3386 O O . MET A 1 431 ? -2.720 -18.348 -13.691 1.00 92.25 431 MET A O 1
ATOM 3390 N N . PHE A 1 432 ? -1.409 -17.373 -12.134 1.00 91.00 432 PHE A N 1
ATOM 3391 C CA . PHE A 1 432 ? -1.039 -18.566 -11.395 1.00 91.00 432 PHE A CA 1
ATOM 3392 C C . PHE A 1 432 ? -1.716 -18.625 -10.022 1.00 91.00 432 PHE A C 1
ATOM 3394 O O . PHE A 1 432 ? -1.989 -17.596 -9.392 1.00 91.00 432 PHE A O 1
ATOM 3401 N N . GLN A 1 433 ? -1.951 -19.840 -9.530 1.00 90.38 433 GLN A N 1
ATOM 3402 C CA . GLN A 1 433 ? -2.473 -20.071 -8.185 1.00 90.38 433 GLN A CA 1
ATOM 3403 C C . GLN A 1 433 ? -1.561 -19.422 -7.130 1.00 90.38 433 GLN A C 1
ATOM 3405 O O . GLN A 1 433 ? -0.341 -19.571 -7.157 1.00 90.38 433 GLN A O 1
ATOM 3410 N N . LEU A 1 434 ? -2.170 -18.659 -6.213 1.00 93.69 434 LEU A N 1
ATOM 3411 C CA . LEU A 1 434 ? -1.478 -17.853 -5.191 1.00 93.69 434 LEU A CA 1
ATOM 3412 C C . LEU A 1 434 ? -0.440 -16.852 -5.746 1.00 93.69 434 LEU A C 1
ATOM 3414 O O . LEU A 1 434 ? 0.418 -16.373 -5.005 1.00 93.69 434 LEU A O 1
ATOM 3418 N N . GLY A 1 435 ? -0.526 -16.510 -7.035 1.00 93.44 435 GLY A N 1
ATOM 3419 C CA . GLY A 1 435 ? 0.367 -15.557 -7.678 1.00 93.44 435 GLY A CA 1
ATOM 3420 C C . GLY A 1 435 ? 0.333 -14.172 -7.026 1.00 93.44 435 GLY A C 1
ATOM 3421 O O . GLY A 1 435 ? -0.735 -13.613 -6.741 1.00 93.44 435 GLY A O 1
ATOM 3422 N N . ARG A 1 436 ? 1.526 -13.617 -6.806 1.00 95.56 436 ARG A N 1
ATOM 3423 C CA . ARG A 1 436 ? 1.762 -12.253 -6.324 1.00 95.56 436 ARG A CA 1
ATOM 3424 C C . ARG A 1 436 ? 2.401 -11.443 -7.440 1.00 95.56 436 ARG A C 1
ATOM 3426 O O . ARG A 1 436 ? 1.685 -10.955 -8.319 1.00 95.56 436 ARG A O 1
ATOM 3433 N N . THR A 1 437 ? 3.725 -11.337 -7.416 1.00 96.88 437 THR A N 1
ATOM 3434 C CA . THR A 1 437 ? 4.490 -10.511 -8.342 1.00 96.88 437 THR A CA 1
ATOM 3435 C C . THR A 1 437 ? 5.776 -11.192 -8.780 1.00 96.88 437 THR A C 1
ATOM 3437 O O . THR A 1 437 ? 6.352 -11.986 -8.035 1.00 96.88 437 THR A O 1
ATOM 3440 N N . ASP A 1 438 ? 6.229 -10.844 -9.976 1.00 96.94 438 ASP A N 1
ATOM 3441 C CA . ASP A 1 438 ? 7.620 -10.955 -10.415 1.00 96.94 438 ASP A CA 1
ATOM 3442 C C . ASP A 1 438 ? 8.112 -9.554 -10.827 1.00 96.94 438 ASP A C 1
ATOM 3444 O O . ASP A 1 438 ? 7.356 -8.580 -10.769 1.00 96.94 438 ASP A O 1
ATOM 3448 N N . THR A 1 439 ? 9.374 -9.435 -11.219 1.00 98.12 439 THR A N 1
ATOM 3449 C CA . THR A 1 439 ? 9.997 -8.168 -11.607 1.00 98.12 439 THR A CA 1
ATOM 3450 C C . THR A 1 439 ? 10.042 -8.017 -13.126 1.00 98.12 439 THR A C 1
ATOM 3452 O O . THR A 1 439 ? 10.556 -8.885 -13.834 1.00 98.12 439 THR A O 1
ATOM 3455 N N . ILE A 1 440 ? 9.592 -6.869 -13.627 1.00 98.62 440 ILE A N 1
ATOM 3456 C CA . ILE A 1 440 ? 9.950 -6.341 -14.946 1.00 98.62 440 ILE A CA 1
ATOM 3457 C C . ILE A 1 440 ? 11.151 -5.418 -14.749 1.00 98.62 440 ILE A C 1
ATOM 3459 O O . ILE A 1 440 ? 11.118 -4.500 -13.931 1.00 98.62 440 ILE A O 1
ATOM 3463 N N . ARG A 1 441 ? 12.235 -5.675 -15.484 1.00 98.25 441 ARG A N 1
ATOM 3464 C CA . ARG A 1 441 ? 13.438 -4.835 -15.456 1.00 98.25 441 ARG A CA 1
ATOM 3465 C C . ARG A 1 441 ? 13.349 -3.802 -16.576 1.00 98.25 441 ARG A C 1
ATOM 3467 O O . ARG A 1 441 ? 13.674 -4.104 -17.721 1.00 98.25 441 ARG A O 1
ATOM 3474 N N . SER A 1 442 ? 12.889 -2.590 -16.258 1.00 98.38 442 SER A N 1
ATOM 3475 C CA . SER A 1 442 ? 12.667 -1.528 -17.260 1.00 98.38 442 SER A CA 1
ATOM 3476 C C . SER A 1 442 ? 13.965 -0.992 -17.874 1.00 98.38 442 SER A C 1
ATOM 3478 O O . SER A 1 442 ? 13.967 -0.506 -19.010 1.00 98.38 442 SER A O 1
ATOM 3480 N N . CYS A 1 443 ? 15.077 -1.101 -17.143 1.00 98.25 443 CYS A N 1
ATOM 3481 C CA . CYS A 1 443 ? 16.401 -0.811 -17.671 1.00 98.25 443 CYS A CA 1
ATOM 3482 C C . CYS A 1 443 ? 16.886 -1.985 -18.530 1.00 98.25 443 CYS A C 1
ATOM 3484 O O . CYS A 1 443 ? 17.143 -3.080 -18.035 1.00 98.25 443 CYS A O 1
ATOM 3486 N N . THR A 1 444 ? 16.985 -1.755 -19.835 1.00 97.25 444 THR A N 1
ATOM 3487 C CA . THR A 1 444 ? 17.386 -2.744 -20.836 1.00 97.25 444 THR A CA 1
ATOM 3488 C C . THR A 1 444 ? 18.407 -2.113 -21.782 1.00 97.25 444 THR A C 1
ATOM 3490 O O . THR A 1 444 ? 18.452 -0.885 -21.898 1.00 97.25 444 THR A O 1
ATOM 3493 N N . PRO A 1 445 ? 19.181 -2.911 -22.539 1.00 98.12 445 PRO A N 1
ATOM 3494 C CA . PRO A 1 445 ? 20.059 -2.367 -23.574 1.00 98.12 445 PRO A CA 1
ATOM 3495 C C . PRO A 1 445 ? 19.319 -1.447 -24.557 1.00 98.12 445 PRO A C 1
ATOM 3497 O O . PRO A 1 445 ? 19.833 -0.398 -24.929 1.00 98.12 445 PRO A O 1
ATOM 3500 N N . LYS A 1 446 ? 18.074 -1.795 -24.914 1.00 98.31 446 LYS A N 1
ATOM 3501 C CA . LYS A 1 446 ? 17.242 -1.003 -25.829 1.00 98.31 446 LYS A CA 1
ATOM 3502 C C . LYS A 1 446 ? 16.711 0.288 -25.215 1.00 98.31 446 LYS A C 1
ATOM 3504 O O . LYS A 1 446 ? 16.652 1.297 -25.914 1.00 98.31 446 LYS A O 1
ATOM 3509 N N . SER A 1 447 ? 16.361 0.303 -23.926 1.00 98.31 447 SER A N 1
ATOM 3510 C CA . SER A 1 447 ? 15.993 1.563 -23.272 1.00 98.31 447 SER A CA 1
ATOM 3511 C C . SER A 1 447 ? 17.202 2.486 -23.114 1.00 98.31 447 SER A C 1
ATOM 3513 O O . SER A 1 447 ? 17.062 3.680 -23.367 1.00 98.31 447 SER A O 1
ATOM 3515 N N . LEU A 1 448 ? 18.391 1.956 -22.802 1.00 98.38 448 LEU A N 1
ATOM 3516 C CA . LEU A 1 448 ? 19.625 2.746 -22.746 1.00 98.38 448 LEU A CA 1
ATOM 3517 C C . LEU A 1 448 ? 20.002 3.331 -24.117 1.00 98.38 448 LEU A C 1
ATOM 3519 O O . LEU A 1 448 ? 20.285 4.525 -24.202 1.00 98.38 448 LEU A O 1
ATOM 3523 N N . GLU A 1 449 ? 19.941 2.525 -25.182 1.00 98.00 449 GLU A N 1
ATOM 3524 C CA . GLU A 1 449 ? 20.177 2.969 -26.564 1.00 98.00 449 GLU A CA 1
ATOM 3525 C C . GLU A 1 449 ? 19.261 4.152 -26.926 1.00 98.00 449 GLU A C 1
ATOM 3527 O O . GLU A 1 449 ? 19.726 5.187 -27.410 1.00 98.00 449 GLU A O 1
ATOM 3532 N N . PHE A 1 450 ? 17.966 4.049 -26.602 1.00 98.44 450 PHE A N 1
ATOM 3533 C CA . PHE A 1 450 ? 17.021 5.152 -26.773 1.00 98.44 450 PHE A CA 1
ATOM 3534 C C . PHE A 1 450 ? 17.402 6.390 -25.953 1.00 98.44 450 PHE A C 1
ATOM 3536 O O . PHE A 1 450 ? 17.401 7.501 -26.488 1.00 98.44 450 PHE A O 1
ATOM 3543 N N . CYS A 1 451 ? 17.746 6.225 -24.674 1.00 98.38 451 CYS A N 1
ATOM 3544 C CA . CYS A 1 451 ? 18.102 7.342 -23.797 1.00 98.38 451 CYS A CA 1
ATOM 3545 C C . CYS A 1 451 ? 19.327 8.111 -24.311 1.00 98.38 451 CYS A C 1
ATOM 3547 O O . CYS A 1 451 ? 19.316 9.346 -24.338 1.00 98.38 451 CYS A O 1
ATOM 3549 N N . GLN A 1 452 ? 20.349 7.389 -24.777 1.00 97.94 452 GLN A N 1
ATOM 3550 C CA . GLN A 1 452 ? 21.561 7.955 -25.370 1.00 97.94 452 GLN A CA 1
ATOM 3551 C C . GLN A 1 452 ? 21.261 8.680 -26.688 1.00 97.94 452 GLN A C 1
ATOM 3553 O O . GLN A 1 452 ? 21.676 9.828 -26.876 1.00 97.94 452 GLN A O 1
ATOM 3558 N N . ALA A 1 453 ? 20.494 8.058 -27.588 1.00 97.44 453 ALA A N 1
ATOM 3559 C CA . ALA A 1 453 ? 20.110 8.662 -28.863 1.00 97.44 453 ALA A CA 1
ATOM 3560 C C . ALA A 1 453 ? 19.293 9.952 -28.668 1.00 97.44 453 ALA A C 1
ATOM 3562 O O . ALA A 1 453 ? 19.598 10.990 -29.258 1.00 97.44 453 ALA A O 1
ATOM 3563 N N . MET A 1 454 ? 18.293 9.911 -27.784 1.00 97.56 454 MET A N 1
ATOM 3564 C CA . MET A 1 454 ? 17.400 11.036 -27.494 1.00 97.56 454 MET A CA 1
ATOM 3565 C C . MET A 1 454 ? 18.095 12.194 -26.760 1.00 97.56 454 MET A C 1
ATOM 3567 O O . MET A 1 454 ? 17.657 13.341 -26.869 1.00 97.56 454 MET A O 1
ATOM 3571 N N . SER A 1 455 ? 19.151 11.915 -25.992 1.00 97.06 455 SER A N 1
ATOM 3572 C CA . SER A 1 455 ? 19.886 12.938 -25.229 1.00 97.06 455 SER A CA 1
ATOM 3573 C C . SER A 1 455 ? 21.060 13.535 -26.005 1.00 97.06 455 SER A C 1
ATOM 3575 O O . SER A 1 455 ? 21.376 14.703 -25.816 1.00 97.06 455 SER A O 1
ATOM 3577 N N . SER A 1 456 ? 21.677 12.768 -26.910 1.00 95.00 456 SER A N 1
ATOM 3578 C CA . SER A 1 456 ? 22.776 13.254 -27.759 1.00 95.00 456 SER A CA 1
ATOM 3579 C C . SER A 1 456 ? 22.308 14.083 -28.957 1.00 95.00 456 SER A C 1
ATOM 3581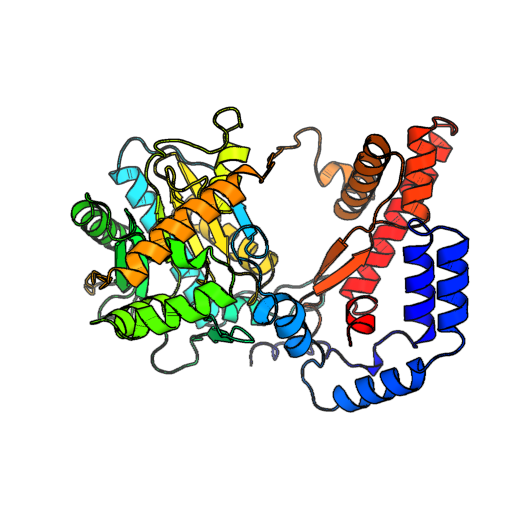 O O . SER A 1 456 ? 23.093 14.856 -29.500 1.00 95.00 456 SER A O 1
ATOM 3583 N N . GLY A 1 457 ? 21.058 13.908 -29.407 1.00 91.69 457 GLY A N 1
ATOM 3584 C CA . GLY A 1 457 ? 20.557 14.551 -30.628 1.00 91.69 457 GLY A CA 1
ATOM 3585 C C . GLY A 1 457 ? 21.262 14.071 -31.904 1.00 91.69 457 GLY A C 1
ATOM 3586 O O . GLY A 1 457 ? 21.233 14.759 -32.919 1.00 91.69 457 GLY A O 1
ATOM 3587 N N . SER A 1 458 ? 21.915 12.906 -31.846 1.00 88.12 458 SER A N 1
ATOM 3588 C CA . SER A 1 458 ? 22.764 12.368 -32.919 1.00 88.12 458 SER A CA 1
ATOM 3589 C C . SER A 1 458 ? 21.990 11.731 -34.076 1.00 88.12 458 SER A C 1
ATOM 3591 O O . SER A 1 458 ? 22.556 11.524 -35.148 1.00 88.12 458 SER A O 1
ATOM 3593 N N . LEU A 1 459 ? 20.708 11.416 -33.872 1.00 95.06 459 LEU A N 1
ATOM 3594 C CA . LEU A 1 459 ? 19.860 10.747 -34.855 1.00 95.06 459 LEU A CA 1
ATOM 3595 C C . LEU A 1 459 ? 18.837 11.705 -35.464 1.00 95.06 459 LEU A C 1
ATOM 3597 O O . LEU A 1 459 ? 18.313 12.598 -34.793 1.00 95.06 459 LEU A O 1
ATOM 3601 N N . ASP A 1 460 ? 18.487 11.465 -36.728 1.00 96.75 460 ASP A N 1
ATOM 3602 C CA . ASP A 1 460 ? 17.312 12.092 -37.321 1.00 96.75 460 ASP A CA 1
ATOM 3603 C C . ASP A 1 460 ? 16.011 11.583 -36.669 1.00 96.75 460 ASP A C 1
ATOM 3605 O O . ASP A 1 460 ? 15.978 10.604 -35.916 1.00 96.75 460 ASP A O 1
ATOM 3609 N N . ARG A 1 461 ? 14.898 12.262 -36.967 1.00 96.44 461 ARG A N 1
ATOM 3610 C CA . ARG A 1 461 ? 13.597 11.945 -36.367 1.00 96.44 461 ARG A CA 1
ATOM 3611 C C . ARG A 1 461 ? 13.134 10.515 -36.665 1.00 96.44 461 ARG A C 1
ATOM 3613 O O . ARG A 1 461 ? 12.514 9.907 -35.797 1.00 96.44 461 ARG A O 1
ATOM 3620 N N . ALA A 1 462 ? 13.372 9.998 -37.868 1.00 97.06 462 ALA A N 1
ATOM 3621 C CA . ALA A 1 462 ? 12.896 8.671 -38.252 1.00 97.06 462 ALA A CA 1
ATOM 3622 C C . ALA A 1 462 ? 13.684 7.582 -37.512 1.00 97.06 462 ALA A C 1
ATOM 3624 O O . ALA A 1 462 ? 13.087 6.677 -36.929 1.00 97.06 462 ALA A O 1
ATOM 3625 N N . ALA A 1 463 ? 15.009 7.721 -37.457 1.00 97.19 463 ALA A N 1
ATOM 3626 C CA . ALA A 1 463 ? 15.882 6.840 -36.696 1.00 97.19 463 ALA A CA 1
ATOM 3627 C C . ALA A 1 463 ? 15.555 6.875 -35.192 1.00 97.19 463 ALA A C 1
ATOM 3629 O O . ALA A 1 463 ? 15.430 5.826 -34.567 1.00 97.19 463 ALA A O 1
ATOM 3630 N N . LEU A 1 464 ? 15.306 8.057 -34.621 1.00 97.38 464 LEU A N 1
ATOM 3631 C CA . LEU A 1 464 ? 14.922 8.196 -33.215 1.00 97.38 464 LEU A CA 1
ATOM 3632 C C . LEU A 1 464 ? 13.586 7.502 -32.887 1.00 97.38 464 LEU A C 1
ATOM 3634 O O . LEU A 1 464 ? 13.465 6.844 -31.853 1.00 97.38 464 LEU A O 1
ATOM 3638 N N . VAL A 1 465 ? 12.587 7.619 -33.768 1.00 96.81 465 VAL A N 1
ATOM 3639 C CA . VAL A 1 465 ? 11.298 6.920 -33.614 1.00 96.81 465 VAL A CA 1
ATOM 3640 C C . VAL A 1 465 ? 11.476 5.401 -33.679 1.00 96.81 465 VAL A C 1
ATOM 3642 O O . VAL A 1 465 ? 10.805 4.681 -32.935 1.00 96.81 465 VAL A O 1
ATOM 3645 N N . ASN A 1 466 ? 12.389 4.905 -34.518 1.00 97.50 466 ASN A N 1
ATOM 3646 C CA . ASN A 1 466 ? 12.700 3.477 -34.583 1.00 97.50 466 ASN A CA 1
ATOM 3647 C C . ASN A 1 466 ? 13.312 2.982 -33.267 1.00 97.50 466 ASN A C 1
ATOM 3649 O O . ASN A 1 466 ? 12.788 2.034 -32.686 1.00 97.50 466 ASN A O 1
ATOM 3653 N N . VAL A 1 467 ? 14.333 3.666 -32.741 1.00 97.94 467 VAL A N 1
ATOM 3654 C CA . VAL A 1 467 ? 14.976 3.279 -31.471 1.00 97.94 467 VAL A CA 1
ATOM 3655 C C . VAL A 1 467 ? 13.985 3.348 -30.297 1.00 97.94 467 VAL A C 1
ATOM 3657 O O . VAL A 1 467 ? 13.935 2.434 -29.473 1.00 97.94 467 VAL A O 1
ATOM 3660 N N . LEU A 1 468 ? 13.114 4.366 -30.253 1.00 98.25 468 LEU A N 1
ATOM 3661 C CA . LEU A 1 468 ? 12.010 4.428 -29.284 1.00 98.25 468 LEU A CA 1
ATOM 3662 C C . LEU A 1 468 ? 11.075 3.214 -29.404 1.00 98.25 468 LEU A C 1
ATOM 3664 O O . LEU A 1 468 ? 10.699 2.604 -28.403 1.00 98.25 468 LEU A O 1
ATOM 3668 N N . THR A 1 469 ? 10.692 2.855 -30.628 1.00 98.06 469 THR A N 1
ATOM 3669 C CA . THR A 1 469 ? 9.791 1.725 -30.887 1.00 98.06 469 THR A CA 1
ATOM 3670 C C . THR A 1 469 ? 10.419 0.397 -30.464 1.00 98.06 469 THR A C 1
ATOM 3672 O O . THR A 1 469 ? 9.727 -0.457 -29.903 1.00 98.06 469 THR A O 1
ATOM 3675 N N . GLU A 1 470 ? 11.722 0.219 -30.679 1.00 98.31 470 GLU A N 1
ATOM 3676 C CA . GLU A 1 470 ? 12.465 -0.954 -30.215 1.00 98.31 470 GLU A CA 1
ATOM 3677 C C . GLU A 1 470 ? 12.517 -1.033 -28.688 1.00 98.31 470 GLU A C 1
ATOM 3679 O O . GLU A 1 470 ? 12.250 -2.100 -28.134 1.00 98.31 470 GLU A O 1
ATOM 3684 N N . ALA A 1 471 ? 12.772 0.085 -28.000 1.00 98.56 471 ALA A N 1
ATOM 3685 C CA . ALA A 1 471 ? 12.748 0.150 -26.539 1.00 98.56 471 ALA A CA 1
ATOM 3686 C C . ALA A 1 471 ? 11.371 -0.233 -25.971 1.00 98.56 471 ALA A C 1
ATOM 3688 O O . ALA A 1 471 ? 11.276 -1.083 -25.083 1.00 98.56 471 ALA A O 1
ATOM 3689 N N . ILE A 1 472 ? 10.293 0.322 -26.535 1.00 98.56 472 ILE A N 1
ATOM 3690 C CA . ILE A 1 472 ? 8.915 -0.001 -26.132 1.00 98.56 472 ILE A CA 1
ATOM 3691 C C . ILE A 1 472 ? 8.595 -1.477 -26.401 1.00 98.56 472 ILE A C 1
ATOM 3693 O O . ILE A 1 472 ? 7.966 -2.147 -25.578 1.00 98.56 472 ILE A O 1
ATOM 3697 N N . THR A 1 473 ? 9.032 -2.008 -27.544 1.00 98.06 473 THR A N 1
ATOM 3698 C CA . THR A 1 473 ? 8.803 -3.411 -27.914 1.00 98.06 473 THR A CA 1
ATOM 3699 C C . THR A 1 473 ? 9.555 -4.364 -26.989 1.00 98.06 473 THR A C 1
ATOM 3701 O O . THR A 1 473 ? 8.979 -5.362 -26.551 1.00 98.06 473 THR A O 1
ATOM 3704 N N . ALA A 1 474 ? 10.811 -4.051 -26.659 1.00 98.06 474 ALA A N 1
ATOM 3705 C CA . ALA A 1 474 ? 11.621 -4.821 -25.722 1.00 98.06 474 ALA A CA 1
ATOM 3706 C C . ALA A 1 474 ? 10.981 -4.846 -24.330 1.00 98.06 474 ALA A C 1
ATOM 3708 O O . ALA A 1 474 ? 10.832 -5.919 -23.746 1.00 98.06 474 ALA A O 1
ATOM 3709 N N . HIS A 1 475 ? 10.517 -3.691 -23.850 1.00 98.56 475 HIS A N 1
ATOM 3710 C CA . HIS A 1 475 ? 9.812 -3.600 -22.580 1.00 98.56 475 HIS A CA 1
ATOM 3711 C C . HIS A 1 475 ? 8.523 -4.439 -22.595 1.00 98.56 475 HIS A C 1
ATOM 3713 O O . HIS A 1 475 ? 8.360 -5.324 -21.762 1.00 98.56 475 HIS A O 1
ATOM 3719 N N . ARG A 1 476 ? 7.658 -4.278 -23.611 1.00 97.69 476 ARG A N 1
ATOM 3720 C CA . ARG A 1 476 ? 6.416 -5.066 -23.748 1.00 97.69 476 ARG A CA 1
ATOM 3721 C C . ARG A 1 476 ? 6.676 -6.574 -23.785 1.00 97.69 476 ARG A C 1
ATOM 3723 O O . ARG A 1 476 ? 5.881 -7.350 -23.253 1.00 97.69 476 ARG A O 1
ATOM 3730 N N . LYS A 1 477 ? 7.757 -7.000 -24.447 1.00 97.12 477 LYS A N 1
ATOM 3731 C CA . LYS A 1 477 ? 8.179 -8.405 -24.473 1.00 97.12 477 LYS A CA 1
ATOM 3732 C C . LYS A 1 477 ? 8.515 -8.886 -23.059 1.00 97.12 477 LYS A C 1
ATOM 3734 O O . LYS A 1 477 ? 8.004 -9.927 -22.657 1.00 97.12 477 LYS A O 1
ATOM 3739 N N . TYR A 1 478 ? 9.296 -8.116 -22.303 1.00 97.25 478 TYR A N 1
ATOM 3740 C CA . TYR A 1 478 ? 9.638 -8.453 -20.922 1.00 97.25 478 TYR A CA 1
ATOM 3741 C C . TYR A 1 478 ? 8.392 -8.513 -20.027 1.00 97.25 478 TYR A C 1
ATOM 3743 O O . TYR A 1 478 ? 8.230 -9.476 -19.281 1.00 97.25 478 TYR A O 1
ATOM 3751 N N . THR A 1 479 ? 7.471 -7.550 -20.145 1.00 97.38 479 THR A N 1
ATOM 3752 C CA . THR A 1 479 ? 6.183 -7.558 -19.430 1.00 97.38 479 THR A CA 1
ATOM 3753 C C . THR A 1 479 ? 5.424 -8.865 -19.668 1.00 97.38 479 THR A C 1
ATOM 3755 O O . THR A 1 479 ? 4.989 -9.514 -18.718 1.00 97.38 479 THR A O 1
ATOM 3758 N N . ALA A 1 480 ? 5.291 -9.286 -20.932 1.00 95.31 480 ALA A N 1
ATOM 3759 C CA . ALA A 1 480 ? 4.593 -10.522 -21.283 1.00 95.31 480 ALA A CA 1
ATOM 3760 C C . ALA A 1 480 ? 5.282 -11.762 -20.695 1.00 95.31 480 ALA A C 1
ATOM 3762 O O . ALA A 1 480 ? 4.609 -12.646 -20.167 1.00 95.31 480 ALA A O 1
ATOM 3763 N N . GLU A 1 481 ? 6.615 -11.810 -20.749 1.00 94.31 481 GLU A N 1
ATOM 3764 C CA . GLU A 1 481 ? 7.406 -12.882 -20.148 1.00 94.31 481 GLU A CA 1
ATOM 3765 C C . GLU A 1 481 ? 7.188 -12.941 -18.627 1.00 94.31 481 GLU A C 1
ATOM 3767 O O . GLU A 1 481 ? 6.779 -13.984 -18.120 1.00 94.31 481 GLU A O 1
ATOM 3772 N N . ALA A 1 482 ? 7.358 -11.829 -17.909 1.00 94.56 482 ALA A N 1
ATOM 3773 C CA . ALA A 1 482 ? 7.217 -11.770 -16.453 1.00 94.56 482 ALA A CA 1
ATOM 3774 C C . ALA A 1 482 ? 5.809 -12.170 -15.975 1.00 94.56 482 ALA A C 1
ATOM 3776 O O . ALA A 1 482 ? 5.670 -13.029 -15.105 1.00 94.56 482 ALA A O 1
ATOM 3777 N N . VAL A 1 483 ? 4.753 -11.636 -16.602 1.00 92.62 483 VAL A N 1
ATOM 3778 C CA . VAL A 1 483 ? 3.353 -11.990 -16.284 1.00 92.62 483 VAL A CA 1
ATOM 3779 C C . VAL A 1 483 ? 3.061 -13.474 -16.549 1.00 92.62 483 VAL A C 1
ATOM 3781 O O . VAL A 1 483 ? 2.245 -14.087 -15.861 1.00 92.62 483 VAL A O 1
ATOM 3784 N N . SER A 1 484 ? 3.760 -14.083 -17.512 1.00 90.81 484 SER A N 1
ATOM 3785 C CA . SER A 1 484 ? 3.669 -15.515 -17.823 1.00 90.81 484 SER A CA 1
ATOM 3786 C C . SER A 1 484 ? 4.599 -16.412 -16.991 1.00 90.81 484 SER A C 1
ATOM 3788 O O . SER A 1 484 ? 4.787 -17.574 -17.348 1.00 90.81 484 SER A O 1
ATOM 3790 N N . GLY A 1 485 ? 5.186 -15.903 -15.900 1.00 90.00 485 GLY A N 1
ATOM 3791 C CA . GLY A 1 485 ? 6.076 -16.676 -15.022 1.00 90.00 485 GLY A CA 1
ATOM 3792 C C . GLY A 1 485 ? 7.469 -16.927 -15.610 1.00 90.00 485 GLY A C 1
ATOM 3793 O O . GLY A 1 485 ? 8.197 -17.784 -15.127 1.00 90.00 485 GLY A O 1
ATOM 3794 N N . GLN A 1 486 ? 7.840 -16.188 -16.660 1.00 92.00 486 GLN A N 1
ATOM 3795 C CA . GLN A 1 486 ? 9.156 -16.228 -17.313 1.00 92.00 486 GLN A CA 1
ATOM 3796 C C . GLN A 1 486 ? 10.040 -15.039 -16.892 1.00 92.00 486 GLN A C 1
ATOM 3798 O O . GLN A 1 486 ? 10.990 -14.677 -17.600 1.00 92.00 486 GLN A O 1
ATOM 3803 N N . GLY A 1 487 ? 9.708 -14.391 -15.771 1.00 92.38 487 GLY A N 1
ATOM 3804 C CA . GLY A 1 487 ? 10.607 -13.466 -15.091 1.00 92.38 487 GLY A CA 1
ATOM 3805 C C . GLY A 1 487 ? 11.780 -14.216 -14.457 1.00 92.38 487 GLY A C 1
ATOM 3806 O O . GLY A 1 487 ? 11.857 -15.446 -14.499 1.00 92.38 487 GLY A O 1
ATOM 3807 N N . ILE A 1 488 ? 12.754 -13.468 -13.946 1.00 93.25 488 ILE A N 1
ATOM 3808 C CA . ILE A 1 488 ? 14.004 -14.052 -13.435 1.00 93.25 488 ILE A CA 1
ATOM 3809 C C . ILE A 1 488 ? 14.265 -13.730 -11.977 1.00 93.25 488 ILE A C 1
ATOM 3811 O O . ILE A 1 488 ? 14.938 -14.505 -11.314 1.00 93.25 488 ILE A O 1
ATOM 3815 N N . ASP A 1 489 ? 13.736 -12.629 -11.456 1.00 95.88 489 ASP A N 1
ATOM 3816 C CA . ASP A 1 489 ? 14.076 -12.163 -10.116 1.00 95.88 489 ASP A CA 1
ATOM 3817 C C . ASP A 1 489 ? 13.530 -13.094 -9.037 1.00 95.88 489 ASP A C 1
ATOM 3819 O O . ASP A 1 489 ? 14.238 -13.407 -8.084 1.00 95.88 489 ASP A O 1
ATOM 3823 N N . ARG A 1 490 ? 12.299 -13.599 -9.197 1.00 94.69 490 ARG A N 1
ATOM 3824 C CA . ARG A 1 490 ? 11.774 -14.607 -8.265 1.00 94.69 490 ARG A CA 1
ATOM 3825 C C . ARG A 1 490 ? 12.462 -15.958 -8.414 1.00 94.69 490 ARG A C 1
ATOM 3827 O O . ARG A 1 490 ? 12.606 -16.643 -7.413 1.00 94.69 490 ARG A O 1
ATOM 3834 N N . HIS A 1 491 ? 12.907 -16.318 -9.618 1.00 91.50 491 HIS A N 1
ATOM 3835 C CA . HIS A 1 491 ? 13.682 -17.541 -9.824 1.00 91.50 491 HIS A CA 1
ATOM 3836 C C . HIS A 1 491 ? 15.062 -17.444 -9.159 1.00 91.50 491 HIS A C 1
ATOM 3838 O O . HIS A 1 491 ? 15.444 -18.362 -8.462 1.00 91.50 491 HIS A O 1
ATOM 3844 N N . LEU A 1 492 ? 15.775 -16.323 -9.302 1.00 91.50 492 LEU A N 1
ATOM 3845 C CA . LEU A 1 492 ? 17.080 -16.106 -8.662 1.00 91.50 492 LEU A CA 1
ATOM 3846 C C . LEU A 1 492 ? 16.998 -15.998 -7.129 1.00 91.50 492 LEU A C 1
ATOM 3848 O O . LEU A 1 492 ? 17.999 -16.220 -6.454 1.00 91.50 492 LEU A O 1
ATOM 3852 N N . LEU A 1 493 ? 15.838 -15.609 -6.589 1.00 93.44 493 LEU A N 1
ATOM 3853 C CA . LEU A 1 493 ? 15.571 -15.606 -5.148 1.00 93.44 493 LEU A CA 1
ATOM 3854 C C . LEU A 1 493 ? 15.414 -17.024 -4.579 1.00 93.44 493 LEU A C 1
ATOM 3856 O O . LEU A 1 493 ? 15.777 -17.244 -3.423 1.00 93.44 493 LEU A O 1
ATOM 3860 N N . GLY A 1 494 ? 14.792 -17.923 -5.345 1.00 89.31 494 GLY A N 1
ATOM 3861 C CA . GLY A 1 494 ? 14.535 -19.308 -4.946 1.00 89.31 494 GLY A CA 1
ATOM 3862 C C . GLY A 1 494 ? 15.756 -20.190 -5.120 1.00 89.31 494 GLY A C 1
ATOM 3863 O O . GLY A 1 494 ? 15.940 -21.069 -4.249 1.00 89.31 494 GLY A O 1
#

Sequence (494 aa):
MYCTQGAMLIYHASQFPPSKQTLDKYLTTISPITTPEEFTTTEQKFASNEGPKLQKLLEEYAVGKESWLAEWWLNAAYLDYREPCVINSNPGMVMPSQKFNSDDDWLAYAARVARAAVDYKSLIDNESLEVEVLAGKPLCMVQYYNIFSTCRVPGLKRDRLVCYPPNKPNAPRHIVVMHNNQFFSLDMYGSDGKPLGEMQIHKLLSKIVANSQDEGPAVGVLTTGNRNTWAKTHASLLKLGDNPSHLDKIEKSIFLLCLDKQPRETHDPSADELSRSARQMLYGDGTKASSTNRWFDKTLQFVVGRNGNIGLNYEHSPAEGPPIAALLDHIQDYINKGRESEPSKGTTDIQHLSFTVNSSIEKAIETAKTEIDIFGSDVQLTAHNFTGYGKNFAKSVKQSPDALIQVAMQLAFYRDQGHPCATYESASTRMFQLGRTDTIRSCTPKSLEFCQAMSSGSLDRAALVNVLTEAITAHRKYTAEAVSGQGIDRHLLG

Radius of gyration: 24.52 Å; chains: 1; bounding box: 69×56×70 Å

pLDDT: mean 92.92, std 10.93, range [36.34, 98.94]

Organism: Bugula neritina (NCBI:txid10212)

Foldseek 3Di:
DLFPPDDFAQLALVPEDDLVLLVVVVLQLCVQVDDPVRSVVSVVDVVPDPSVVVSVVLNVQRPPDSHSQLVVCLFPVAFQQFAFCFPPPWAFDWDDFDDDPDVLSLLLLLLLLVLLLVVLLVCVLVVNDDFDDDPNFTFRPQLLQALFQKFWAFDQRTIDIDHQGNPDPCQAQWAWEFDLLWIKTWGQAFPVRFGADSVQSSVQVVVVCVVPVHHAQLLLLLSRGGSNSSNVLVVVLCVDDCSVVLVVSNSRHRFYEFEWEAQPDALDPPADPVQRLSLCRRQNRAPSGCNSRHNLRTQWYWYRYPSRITIIIGRPSSADDPSVVVSVVSSVVCVVVVDDDDGDPGHIHMDTSHGDDDPVSSVSSVVSRVVSSVVSNPDDTDDDDDDPDAQVVCVVVPFGRVLLVLLVVQLVCCLVPVGGDFDWDWAFLRSGRSTHTATQGLRGPLSVVLSCCVNVVPDDPVVSVVSSVVSRVVSVVSSVCRNSSHGNPSVVSD

Secondary structure (DSSP, 8-state):
-TT-SS-PBPB-GGGS--HHHHHHHHHHHHTTTS-HHHHHHHHHHHTTSSHHHHHHHHHHHHTT-SBSHHHHHHIIIIIT--S-HHHHTPPEEEPPP---SSHHHHHHHHHHHHHHHHHHHHHHHTT-SPPPEETTEEPP-TTHHHHSSEEEE--SSS-EEEE--TTSTT---EEEEEETTEEEEEESB-TTSSBPPHHHHHHHHHHHHHT--SPPP-GGGGGGS-HHHHHHHHHHHTTSTTHHHHHHHHHHSS-EEEEE---S--S-TTS-HHHHHHHHHHT-S-TTTTTTS--TTBSEEEEEETTS-EEEEE-STT--HHHHHHHHHHHHHHHHHT---PPPSS---EEE------HHHHHHHHHHHHHHHHHHHS---------S--HHHHHHTT--HHHHHHHHHHHHHHHHHSS----EEEEE-TTBTT--EEEEE---HHHHHHHHHHHHT-S-HHHHHHHHHHHHHHHHHHHHHIIIII-SHHHHH-

InterPro domains:
  IPR000542 Acyltransferase ChoActase/COT/CPT [PS00440] (294-321)
  IPR000542 Acyltransferase ChoActase/COT/CPT [PTHR22589] (17-494)
  IPR023213 Chloramphenicol acetyltransferase-like domain superfamily [G3DSA:3.30.559.10] (17-494)
  IPR039551 Choline/Carnitine o-acyltransferase, domain 1 and 2 [PF00755] (17-494)
  IPR042231 Choline/Carnitine o-acyltransferase, domain 2 [G3DSA:3.30.559.70] (67-382)